Protein AF-A0AAD5QJJ5-F1 (afdb_monomer)

Organism: Parelaphostrongylus tenuis (NCBI:txid148309)

pLDDT: mean 72.3, std 20.58, range [27.52, 98.31]

Structure (mmCIF, N/CA/C/O backbone):
data_AF-A0AAD5QJJ5-F1
#
_entry.id   AF-A0AAD5QJJ5-F1
#
loop_
_atom_site.group_PDB
_atom_site.id
_atom_site.type_symbol
_atom_site.label_atom_id
_atom_site.label_alt_id
_atom_site.label_comp_id
_atom_site.label_asym_id
_atom_site.label_entity_id
_atom_site.label_seq_id
_atom_site.pdbx_PDB_ins_code
_atom_site.Cartn_x
_atom_site.Cartn_y
_atom_site.Cartn_z
_atom_site.occupancy
_atom_site.B_iso_or_equiv
_atom_site.auth_seq_id
_atom_site.auth_comp_id
_atom_site.auth_asym_id
_atom_site.auth_atom_id
_atom_site.pdbx_PDB_model_num
ATOM 1 N N . MET A 1 1 ? 18.591 -12.593 33.567 1.00 39.56 1 MET A N 1
ATOM 2 C CA . MET A 1 1 ? 17.842 -12.039 34.713 1.00 39.56 1 MET A CA 1
ATOM 3 C C . MET A 1 1 ? 16.474 -11.608 34.225 1.00 39.56 1 MET A C 1
ATOM 5 O O . MET A 1 1 ? 16.336 -10.608 33.534 1.00 39.56 1 MET A O 1
ATOM 9 N N . SER A 1 2 ? 15.507 -12.480 34.465 1.00 31.16 2 SER A N 1
ATOM 10 C CA . SER A 1 2 ? 14.113 -12.421 34.039 1.00 31.16 2 SER A CA 1
ATOM 11 C C . SER A 1 2 ? 13.339 -11.412 34.890 1.00 31.16 2 SER A C 1
ATOM 13 O O . SER A 1 2 ? 13.285 -11.542 36.108 1.00 31.16 2 SER A O 1
ATOM 15 N N . ARG A 1 3 ? 12.734 -10.406 34.250 1.00 32.34 3 ARG A N 1
ATOM 16 C CA . ARG A 1 3 ? 11.709 -9.552 34.868 1.00 32.34 3 ARG A CA 1
ATOM 17 C C . ARG A 1 3 ? 10.339 -10.214 34.666 1.00 32.34 3 ARG A C 1
ATOM 19 O O . ARG A 1 3 ? 10.060 -10.599 33.530 1.00 32.34 3 ARG A O 1
ATOM 26 N N . PRO A 1 4 ? 9.488 -10.352 35.697 1.00 38.44 4 PRO A N 1
ATOM 27 C CA . PRO A 1 4 ? 8.152 -10.891 35.508 1.00 38.44 4 PRO A CA 1
ATOM 28 C C . PRO A 1 4 ? 7.220 -9.812 34.946 1.00 38.44 4 PRO A C 1
ATOM 30 O O . PRO A 1 4 ? 7.247 -8.656 35.369 1.00 38.44 4 PRO A O 1
ATOM 33 N N . ALA A 1 5 ? 6.409 -10.209 33.968 1.00 30.22 5 ALA A N 1
ATOM 34 C CA . ALA A 1 5 ? 5.315 -9.419 33.430 1.00 30.22 5 ALA A CA 1
ATOM 35 C C . ALA A 1 5 ? 4.154 -9.425 34.435 1.00 30.22 5 ALA A C 1
ATOM 37 O O . ALA A 1 5 ? 3.633 -10.484 34.778 1.00 30.22 5 ALA A O 1
ATOM 38 N N . ALA A 1 6 ? 3.759 -8.245 34.910 1.00 32.72 6 ALA A N 1
ATOM 39 C CA . ALA A 1 6 ? 2.546 -8.068 35.694 1.00 32.72 6 ALA A CA 1
ATOM 40 C C . ALA A 1 6 ? 1.337 -8.162 34.751 1.00 32.72 6 ALA A C 1
ATOM 42 O O . ALA A 1 6 ? 1.007 -7.211 34.044 1.00 32.72 6 ALA A O 1
ATOM 43 N N . ALA A 1 7 ? 0.711 -9.337 34.704 1.00 30.70 7 ALA A N 1
ATOM 44 C CA . ALA A 1 7 ? -0.604 -9.514 34.111 1.00 30.70 7 ALA A CA 1
ATOM 45 C C . ALA A 1 7 ? -1.642 -8.912 35.069 1.00 30.70 7 ALA A C 1
ATOM 47 O O . ALA A 1 7 ? -1.825 -9.407 36.179 1.00 30.70 7 ALA A O 1
ATOM 48 N N . ALA A 1 8 ? -2.299 -7.829 34.656 1.00 32.59 8 ALA A N 1
ATOM 49 C CA . ALA A 1 8 ? -3.479 -7.323 35.342 1.00 32.59 8 ALA A C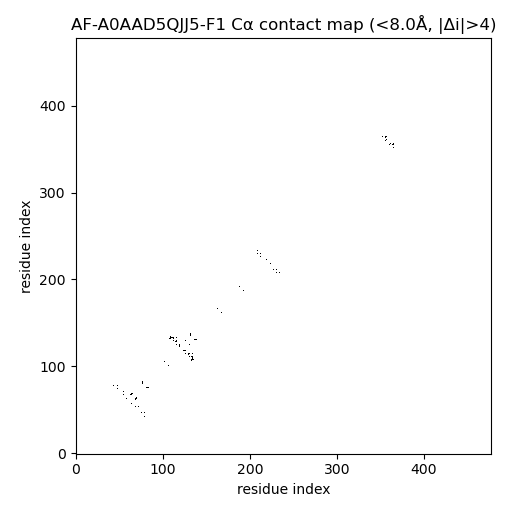A 1
ATOM 50 C C . ALA A 1 8 ? -4.625 -8.319 35.109 1.00 32.59 8 ALA A C 1
ATOM 52 O O . ALA A 1 8 ? -5.229 -8.354 34.036 1.00 32.59 8 ALA A O 1
ATOM 53 N N . ALA A 1 9 ? -4.871 -9.175 36.098 1.00 31.53 9 ALA A N 1
ATOM 54 C CA . ALA A 1 9 ? -6.039 -10.035 36.141 1.00 31.53 9 ALA A CA 1
ATOM 55 C C . ALA A 1 9 ? -7.281 -9.155 36.342 1.00 31.53 9 ALA A C 1
ATOM 57 O O . ALA A 1 9 ? -7.449 -8.511 37.374 1.00 31.53 9 ALA A O 1
ATOM 58 N N . PHE A 1 10 ? -8.136 -9.101 35.326 1.00 34.12 10 PHE A N 1
ATOM 59 C CA . PHE A 1 10 ? -9.491 -8.588 35.456 1.00 34.12 10 PHE A CA 1
ATOM 60 C C . PHE A 1 10 ? -10.301 -9.662 36.191 1.00 34.12 10 PHE A C 1
ATOM 62 O O . PHE A 1 10 ? -10.722 -10.647 35.582 1.00 34.12 10 PHE A O 1
ATOM 69 N N . GLU A 1 11 ? -10.435 -9.525 37.512 1.00 36.62 11 GLU A N 1
ATOM 70 C CA . GLU A 1 11 ? -11.273 -10.410 38.322 1.00 36.62 11 GLU A CA 1
ATOM 71 C C . GLU A 1 11 ? -12.730 -10.292 37.859 1.00 36.62 11 GLU A C 1
ATOM 73 O O . GLU A 1 11 ? -13.405 -9.277 38.044 1.00 36.62 11 GLU A O 1
ATOM 78 N N . GLN A 1 12 ? -13.216 -11.351 37.215 1.00 36.75 12 GLN A N 1
ATOM 79 C CA . GLN A 1 12 ? -14.637 -11.568 37.004 1.00 36.75 12 GLN A CA 1
ATOM 80 C C . GLN A 1 12 ? -15.282 -11.760 38.377 1.00 36.75 12 GLN A C 1
ATOM 82 O O . GLN A 1 12 ? -15.012 -12.744 39.061 1.00 36.75 12 GLN A O 1
ATOM 87 N N . PHE A 1 13 ? -16.142 -10.823 38.776 1.00 35.28 13 PHE A N 1
ATOM 88 C CA . PHE A 1 13 ? -17.007 -10.984 39.939 1.00 35.28 13 PHE A CA 1
ATOM 89 C C . PHE A 1 13 ? -17.952 -12.168 39.704 1.00 35.28 13 PHE A C 1
ATOM 91 O O . PHE A 1 13 ? -19.012 -12.036 39.092 1.00 35.28 13 PHE A O 1
ATOM 98 N N . THR A 1 14 ? -17.563 -13.344 40.186 1.00 35.75 14 THR A N 1
ATOM 99 C CA . THR A 1 14 ? -18.468 -14.477 40.350 1.00 35.75 14 THR A CA 1
ATOM 100 C C . THR A 1 14 ? -19.391 -14.167 41.521 1.00 35.75 14 THR A C 1
ATOM 102 O O . THR A 1 14 ? -18.948 -14.084 42.667 1.00 35.75 14 THR A O 1
ATOM 105 N N . ALA A 1 15 ? -20.672 -13.962 41.228 1.00 38.09 15 ALA A N 1
ATOM 106 C CA . ALA A 1 15 ? -21.710 -13.790 42.231 1.00 38.09 15 ALA A CA 1
ATOM 107 C C . ALA A 1 15 ? -21.841 -15.075 43.065 1.00 38.09 15 ALA A C 1
ATOM 109 O O . ALA A 1 15 ? -22.390 -16.074 42.600 1.00 38.09 15 ALA A O 1
ATOM 110 N N . GLN A 1 16 ? -21.326 -15.056 44.295 1.00 37.28 16 GLN A N 1
ATOM 111 C CA . GLN A 1 16 ? -21.721 -16.025 45.312 1.00 37.28 16 GLN A CA 1
ATOM 112 C C . GLN A 1 16 ? -23.116 -15.665 45.847 1.00 37.28 16 GLN A C 1
ATOM 114 O O . GLN A 1 16 ? -23.414 -14.480 46.031 1.00 37.28 16 GLN A O 1
ATOM 119 N N . PRO A 1 17 ? -23.976 -16.663 46.115 1.00 45.47 17 PRO A N 1
ATOM 120 C CA . PRO A 1 17 ? -25.218 -16.433 46.839 1.00 45.47 17 PRO A CA 1
ATOM 121 C C . PRO A 1 17 ? -24.894 -15.968 48.270 1.00 45.47 17 PRO A C 1
ATOM 123 O O . PRO A 1 17 ? -23.892 -16.408 48.840 1.00 45.47 17 PRO A O 1
ATOM 126 N N . PRO A 1 18 ? -25.710 -15.090 48.874 1.00 37.19 18 PRO A N 1
ATOM 127 C CA . PRO A 1 18 ? -25.430 -14.576 50.207 1.00 37.19 18 PRO A CA 1
ATOM 128 C C . PRO A 1 18 ? -25.487 -15.712 51.236 1.00 37.19 18 PRO A C 1
ATOM 130 O O . PRO A 1 18 ? -26.535 -16.325 51.439 1.00 37.19 18 PRO A O 1
ATOM 133 N N . GLN A 1 19 ? -24.355 -15.987 51.889 1.00 33.94 19 GLN A N 1
ATOM 134 C CA . GLN A 1 19 ? -24.317 -16.795 53.103 1.00 33.94 19 GLN A CA 1
ATOM 135 C C . GLN A 1 19 ? -24.841 -15.971 54.279 1.00 33.94 19 GLN A C 1
ATOM 137 O O . GLN A 1 19 ? -24.513 -14.795 54.442 1.00 33.94 19 GLN A O 1
ATOM 142 N N . MET A 1 20 ? -25.674 -16.616 55.090 1.00 40.19 20 MET A N 1
ATOM 143 C CA . MET A 1 20 ? -26.210 -16.073 56.329 1.00 40.19 20 MET A CA 1
ATOM 144 C C . MET A 1 20 ? -25.090 -15.986 57.371 1.00 40.19 20 MET A C 1
ATOM 146 O O . MET A 1 20 ? -24.529 -17.008 57.759 1.00 40.19 20 MET A O 1
ATOM 150 N N . ALA A 1 21 ? -24.774 -14.775 57.830 1.00 32.66 21 ALA A N 1
ATOM 151 C CA . ALA A 1 21 ? -23.972 -14.571 59.031 1.00 32.66 21 ALA A CA 1
ATOM 152 C C . ALA A 1 21 ? -24.903 -14.550 60.252 1.00 32.66 21 ALA A C 1
ATOM 154 O O . ALA A 1 21 ? -25.931 -13.870 60.244 1.00 32.66 21 ALA A O 1
ATOM 155 N N . GLY A 1 22 ? -24.548 -15.363 61.246 1.00 30.12 22 GLY A N 1
ATOM 156 C CA . GLY A 1 22 ? -25.350 -15.682 62.417 1.00 30.12 22 GLY A CA 1
ATOM 157 C C . GLY A 1 22 ? -25.438 -14.600 63.495 1.00 30.12 22 GLY A C 1
ATOM 158 O O . GLY A 1 22 ? -24.637 -13.673 63.570 1.00 30.12 22 GLY A O 1
ATOM 159 N N . GLU A 1 23 ? -26.485 -14.804 64.294 1.00 30.08 23 GLU A N 1
ATOM 160 C CA . GLU A 1 23 ? -26.718 -14.482 65.706 1.00 30.08 23 GLU A CA 1
ATOM 161 C C . GLU A 1 23 ? -25.911 -13.345 66.350 1.00 30.08 23 GLU A C 1
ATOM 163 O O . GLU A 1 23 ? -24.779 -13.509 66.800 1.00 30.08 23 GLU A O 1
ATOM 168 N N . PHE A 1 24 ? -26.607 -12.225 66.560 1.00 27.52 24 PHE A N 1
ATOM 169 C CA . PHE A 1 24 ? -26.409 -11.393 67.741 1.00 27.52 24 PHE A CA 1
ATOM 170 C C . PHE A 1 24 ? -27.731 -11.312 68.516 1.00 27.52 24 PHE A C 1
ATOM 172 O O . PHE A 1 24 ? -28.808 -11.170 67.937 1.00 27.52 24 PHE A O 1
ATOM 179 N N . VAL A 1 25 ? -27.611 -11.491 69.828 1.00 30.73 25 VAL A N 1
ATOM 180 C CA . VAL A 1 25 ? -28.660 -11.773 70.812 1.00 30.73 25 VAL A CA 1
ATOM 181 C C . VAL A 1 25 ? -29.698 -10.650 70.927 1.00 30.73 25 VAL A C 1
ATOM 183 O O . VAL A 1 25 ? -29.376 -9.464 70.902 1.00 30.73 25 VAL A O 1
ATOM 186 N N . ALA A 1 26 ? -30.956 -11.068 71.080 1.00 28.02 26 ALA A N 1
ATOM 187 C CA . ALA A 1 26 ? -32.150 -10.248 71.223 1.00 28.02 26 ALA A CA 1
ATOM 188 C C . ALA A 1 26 ? -32.266 -9.533 72.584 1.00 28.02 26 ALA A C 1
ATOM 190 O O . ALA A 1 26 ? -31.968 -10.104 73.631 1.00 28.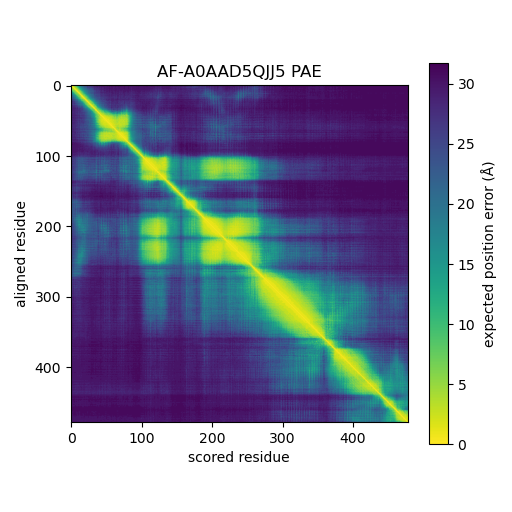02 26 ALA A O 1
ATOM 191 N N . ALA A 1 27 ? -32.846 -8.330 72.558 1.00 27.62 27 ALA A N 1
ATOM 192 C CA . ALA A 1 27 ? -33.635 -7.753 73.647 1.00 27.62 27 ALA A CA 1
ATOM 193 C C . ALA A 1 27 ? -34.855 -7.029 73.033 1.00 27.62 27 ALA A C 1
ATOM 195 O O . ALA A 1 27 ? -34.750 -6.518 71.915 1.00 27.62 27 ALA A O 1
ATOM 196 N N . PRO A 1 28 ? -36.030 -7.040 73.685 1.00 32.28 28 PRO A N 1
ATOM 197 C CA . PRO A 1 28 ? -37.304 -6.899 72.992 1.00 32.28 28 PRO A CA 1
ATOM 198 C C . PRO A 1 28 ? -37.743 -5.437 72.913 1.00 32.28 28 PRO A C 1
ATOM 200 O O . PRO A 1 28 ? -37.738 -4.737 73.921 1.00 32.28 28 PRO A O 1
ATOM 203 N N . GLN A 1 29 ? -38.218 -4.993 71.748 1.00 28.39 29 GLN A N 1
ATOM 204 C CA . GLN A 1 29 ? -39.091 -3.824 71.673 1.00 28.39 29 GLN A CA 1
ATOM 205 C C . GLN A 1 29 ? -40.261 -4.076 70.731 1.00 28.39 29 GLN A C 1
ATOM 207 O O . GLN A 1 29 ? -40.137 -4.664 69.658 1.00 28.39 29 GLN A O 1
ATOM 212 N N . GLN A 1 30 ? -41.414 -3.688 71.258 1.00 31.75 30 GLN A N 1
ATOM 213 C CA . GLN A 1 30 ? -42.754 -3.996 70.810 1.00 31.75 30 GLN A CA 1
ATOM 214 C C . GLN A 1 30 ? -43.043 -3.433 69.419 1.00 31.75 30 GLN A C 1
ATOM 216 O O . GLN A 1 30 ? -42.636 -2.332 69.057 1.00 31.75 30 GLN A O 1
ATOM 221 N N . GLN A 1 31 ? -43.815 -4.220 68.674 1.00 31.69 31 GLN A N 1
ATOM 222 C CA . GLN A 1 31 ? -44.616 -3.782 67.542 1.00 31.69 31 GLN A CA 1
ATOM 223 C C . GLN A 1 31 ? -45.395 -2.512 67.889 1.00 31.69 31 GLN A C 1
ATOM 225 O O . GLN A 1 31 ? -46.103 -2.505 68.890 1.00 31.69 31 GLN A O 1
ATOM 230 N N . GLN A 1 32 ? -45.383 -1.524 66.994 1.00 33.22 32 GLN A N 1
ATOM 231 C CA . GLN A 1 32 ? -46.637 -1.007 66.448 1.00 33.22 32 GLN A CA 1
ATOM 232 C C . GLN A 1 32 ? -46.431 -0.176 65.178 1.00 33.22 32 GLN A C 1
ATOM 234 O O . GLN A 1 32 ? -45.579 0.699 65.056 1.00 33.22 32 GLN A O 1
ATOM 239 N N . THR A 1 33 ? -47.251 -0.555 64.214 1.00 32.09 33 THR A N 1
ATOM 240 C CA . THR A 1 33 ? -47.483 -0.042 62.874 1.00 32.09 33 THR A CA 1
ATOM 241 C C . THR A 1 33 ? -48.345 1.221 62.887 1.00 32.09 33 THR A C 1
ATOM 243 O O . THR A 1 33 ? -49.397 1.247 63.509 1.00 32.09 33 THR A O 1
ATOM 246 N N . ILE A 1 34 ? -47.899 2.222 62.127 1.00 36.22 34 ILE A N 1
ATOM 247 C CA . ILE A 1 34 ? -48.647 3.095 61.201 1.00 36.22 34 ILE A CA 1
ATOM 248 C C . ILE A 1 34 ? -50.172 3.216 61.434 1.00 36.22 34 ILE A C 1
ATOM 250 O O . ILE A 1 34 ? -50.947 2.398 60.944 1.00 36.22 34 ILE A O 1
ATOM 254 N N . GLN A 1 35 ? -50.588 4.333 62.038 1.00 37.06 35 GLN A N 1
ATOM 255 C CA . GLN A 1 35 ? -51.870 5.023 61.809 1.00 37.06 35 GLN A CA 1
ATOM 256 C C . GLN A 1 35 ? -51.642 6.531 62.032 1.00 37.06 35 GLN A C 1
ATOM 258 O O . GLN A 1 35 ? -51.951 7.077 63.085 1.00 37.06 35 GLN A O 1
ATOM 263 N N . SER A 1 36 ? -51.002 7.213 61.077 1.00 41.06 36 SER A N 1
ATOM 264 C CA . SER A 1 36 ? -50.445 8.556 61.318 1.00 41.06 36 SER A CA 1
ATOM 265 C C . SER A 1 36 ? -51.330 9.752 60.948 1.00 41.06 36 SER A C 1
ATOM 267 O O . SER A 1 36 ? -50.968 10.852 61.334 1.00 41.06 36 SER A O 1
ATOM 269 N N . ASP A 1 37 ? -52.490 9.585 60.300 1.00 41.94 37 ASP A N 1
ATOM 270 C CA . ASP A 1 37 ? -53.325 10.749 59.915 1.00 41.94 37 ASP A CA 1
ATOM 271 C C . ASP A 1 37 ? -54.683 10.850 60.637 1.00 41.94 37 ASP A C 1
ATOM 273 O O . ASP A 1 37 ? -55.274 11.925 60.666 1.00 41.94 37 ASP A O 1
ATOM 277 N N . ALA A 1 38 ? -55.162 9.785 61.294 1.00 41.34 38 ALA A N 1
ATOM 278 C CA . ALA A 1 38 ? -56.377 9.846 62.123 1.00 41.34 38 ALA A CA 1
ATOM 279 C C . ALA A 1 38 ? -56.078 10.146 63.606 1.00 41.34 38 ALA A C 1
ATOM 281 O O . ALA A 1 38 ? -56.883 10.791 64.274 1.00 41.34 38 ALA A O 1
ATOM 282 N N . MET A 1 39 ? -54.901 9.751 64.114 1.00 42.78 39 MET A N 1
ATOM 283 C CA . MET A 1 39 ? -54.497 10.038 65.499 1.00 42.78 39 MET A CA 1
ATOM 284 C C . MET A 1 39 ? -54.077 11.497 65.716 1.00 42.78 39 MET A C 1
ATOM 286 O O . MET A 1 39 ? -54.266 12.009 66.810 1.00 42.78 39 MET A O 1
ATOM 290 N N . ALA A 1 40 ? -53.566 12.202 64.697 1.00 48.94 40 ALA A N 1
ATOM 291 C CA . ALA A 1 40 ? -53.101 13.586 64.854 1.00 48.94 40 ALA A CA 1
ATOM 292 C C . ALA A 1 40 ? -54.244 14.581 65.135 1.00 48.94 40 ALA A C 1
ATOM 294 O O . ALA A 1 40 ? -54.072 15.504 65.929 1.00 48.94 40 ALA A O 1
ATOM 295 N N . ALA A 1 41 ? -55.419 14.374 64.527 1.00 52.50 41 ALA A N 1
ATOM 296 C CA . ALA A 1 41 ? -56.615 15.165 64.821 1.00 52.50 41 ALA A CA 1
ATOM 297 C C . ALA A 1 41 ? -57.147 14.869 66.235 1.00 52.50 41 ALA A C 1
ATOM 299 O O . ALA A 1 41 ? -57.503 15.790 66.965 1.00 52.50 41 ALA A O 1
ATOM 300 N N . GLN A 1 42 ? -57.111 13.597 66.649 1.00 56.25 42 GLN A N 1
ATOM 301 C CA . GLN A 1 42 ? -57.537 13.157 67.980 1.00 56.25 42 GLN A CA 1
ATOM 302 C C . GLN A 1 42 ? -56.590 13.650 69.089 1.00 56.25 42 GLN A C 1
ATOM 304 O O . GLN A 1 42 ? -57.048 14.080 70.145 1.00 56.25 42 GLN A O 1
ATOM 309 N N . ASP A 1 43 ? -55.277 13.669 68.838 1.00 59.41 43 ASP A N 1
ATOM 310 C CA . ASP A 1 43 ? -54.277 14.239 69.747 1.00 59.41 43 ASP A CA 1
ATOM 311 C C . ASP A 1 43 ? -54.383 15.766 69.830 1.00 59.41 43 ASP A C 1
ATOM 313 O O . ASP A 1 43 ? -54.236 16.330 70.917 1.00 59.41 43 ASP A O 1
ATOM 317 N N . GLN A 1 44 ? -54.678 16.458 68.723 1.00 66.19 44 GLN A N 1
ATOM 318 C CA . GLN A 1 44 ? -54.957 17.898 68.750 1.00 66.19 44 GLN A CA 1
ATOM 319 C C . GLN A 1 44 ? -56.214 18.208 69.571 1.00 66.19 44 GLN A C 1
ATOM 321 O O . GLN A 1 44 ? -56.179 19.108 70.408 1.00 66.19 44 GLN A O 1
ATOM 326 N N . GLU A 1 45 ? -57.284 17.433 69.409 1.00 70.50 45 GLU A N 1
ATOM 327 C CA . GLU A 1 45 ? -58.539 17.596 70.150 1.00 70.50 45 GLU A CA 1
ATOM 328 C C . GLU A 1 45 ? -58.367 17.301 71.652 1.00 70.50 45 GLU A C 1
ATOM 330 O O . GLU A 1 45 ? -58.803 18.082 72.501 1.00 70.50 45 GLU A O 1
ATOM 335 N N . LEU A 1 46 ? -57.607 16.256 72.004 1.00 75.25 46 LEU A N 1
ATOM 336 C CA . LEU A 1 46 ? -57.243 15.949 73.391 1.00 75.25 46 LEU A CA 1
ATOM 337 C C . LEU A 1 46 ? -56.358 17.045 74.014 1.00 75.25 46 LEU A C 1
ATOM 339 O O . LEU A 1 46 ? -56.454 17.336 75.210 1.00 75.25 46 LEU A O 1
ATOM 343 N N . THR A 1 47 ? -55.486 17.661 73.213 1.00 76.62 47 THR A N 1
ATOM 344 C CA . THR A 1 47 ? -54.617 18.765 73.648 1.00 76.62 47 THR A CA 1
ATOM 345 C C . THR A 1 47 ? -55.418 20.050 73.866 1.00 76.62 47 THR A C 1
ATOM 347 O O . THR A 1 47 ? -55.186 20.746 74.856 1.00 76.62 47 THR A O 1
ATOM 350 N N . ILE A 1 48 ? -56.404 20.335 73.008 1.00 79.00 48 ILE A N 1
ATOM 351 C CA . ILE A 1 48 ? -57.346 21.451 73.176 1.00 79.00 48 ILE A CA 1
ATOM 352 C C . ILE A 1 48 ? -58.183 21.250 74.447 1.00 79.00 48 ILE A C 1
ATOM 354 O O . ILE A 1 48 ? -58.233 22.155 75.275 1.00 79.00 48 ILE A O 1
ATOM 358 N N . ALA A 1 49 ? -58.729 20.052 74.680 1.00 81.00 49 ALA A N 1
ATOM 359 C CA . ALA A 1 49 ? -59.509 19.751 75.884 1.00 81.00 49 ALA A CA 1
ATOM 360 C C . ALA A 1 49 ? -58.689 19.885 77.186 1.00 81.00 49 ALA A C 1
ATOM 362 O O . ALA A 1 49 ? -59.181 20.380 78.201 1.00 81.00 49 ALA A O 1
ATOM 363 N N . LYS A 1 50 ? -57.406 19.491 77.177 1.00 83.94 50 LYS A N 1
ATOM 364 C CA . LYS A 1 50 ? -56.497 19.700 78.321 1.00 83.94 50 LYS A CA 1
ATOM 365 C C . LYS A 1 50 ? -56.212 21.184 78.567 1.00 83.94 50 LYS A C 1
ATOM 367 O O . LYS A 1 50 ? -56.218 21.609 79.721 1.00 83.94 50 LYS A O 1
ATOM 372 N N . LEU A 1 51 ? -56.000 21.969 77.506 1.00 81.75 51 LEU A N 1
ATOM 373 C CA . LEU A 1 51 ? -55.822 23.422 77.599 1.00 81.75 51 LEU A CA 1
ATOM 374 C C . LEU A 1 51 ? -57.079 24.114 78.143 1.00 81.75 51 LEU A C 1
ATOM 376 O O . LEU A 1 51 ? -56.958 24.997 78.989 1.00 81.75 51 LEU A O 1
ATOM 380 N N . GLU A 1 52 ? -58.270 23.692 77.715 1.00 83.75 52 GLU A N 1
ATOM 381 C CA . GLU A 1 52 ? -59.550 24.220 78.202 1.00 83.75 52 GLU A CA 1
ATOM 382 C C . GLU A 1 52 ? -59.792 23.898 79.679 1.00 83.75 52 GLU A C 1
ATOM 384 O O . GLU A 1 52 ? -60.136 24.798 80.443 1.00 83.75 52 GLU A O 1
ATOM 389 N N . ASN A 1 53 ? -59.516 22.666 80.115 1.00 85.19 53 ASN A N 1
ATOM 390 C CA . ASN A 1 53 ? -59.612 22.292 81.528 1.00 85.19 53 ASN A CA 1
ATOM 391 C C . ASN A 1 53 ? -58.614 23.072 82.400 1.00 85.19 53 ASN A C 1
ATOM 393 O O . ASN A 1 53 ? -58.973 23.548 83.474 1.00 85.19 53 ASN A O 1
ATOM 397 N N . SER A 1 54 ? -57.373 23.271 81.936 1.00 83.19 54 SER A N 1
ATOM 398 C CA . SER A 1 54 ? -56.395 24.108 82.648 1.00 83.19 54 SER A CA 1
ATOM 399 C C . SER A 1 54 ? -56.801 25.587 82.687 1.00 83.19 54 SER A C 1
ATOM 401 O O . SER A 1 54 ? -56.586 26.252 83.701 1.00 83.19 54 SER A O 1
ATOM 403 N N . MET A 1 55 ? -57.417 26.113 81.621 1.00 81.31 55 MET A N 1
ATOM 404 C CA . MET A 1 55 ? -57.975 27.470 81.620 1.00 81.31 55 MET A CA 1
ATOM 405 C C . MET A 1 55 ? -59.112 27.610 82.637 1.00 81.31 55 MET A C 1
ATOM 407 O O . MET A 1 55 ? -59.080 28.551 83.426 1.00 81.31 55 MET A O 1
ATOM 411 N N . ALA A 1 56 ? -60.051 26.660 82.670 1.00 83.19 56 ALA A N 1
ATOM 412 C CA . ALA A 1 56 ? -61.173 26.664 83.608 1.00 83.19 56 ALA A CA 1
ATOM 413 C C . ALA A 1 56 ? -60.698 26.634 85.070 1.00 83.19 56 ALA A C 1
ATOM 415 O O . ALA A 1 56 ? -61.177 27.416 85.886 1.00 83.19 56 ALA A O 1
ATOM 416 N N . THR A 1 57 ? -59.677 25.826 85.391 1.00 84.00 57 THR A N 1
ATOM 417 C CA . THR A 1 57 ? -59.100 25.802 86.749 1.00 84.00 57 THR A CA 1
ATOM 418 C C . THR A 1 57 ? -58.409 27.110 87.148 1.00 84.00 57 THR A C 1
ATOM 420 O O . THR A 1 57 ? -58.491 27.509 88.307 1.00 84.00 57 THR A O 1
ATOM 423 N N . MET A 1 58 ? -57.744 27.810 86.216 1.00 77.44 58 MET A N 1
ATOM 424 C CA . MET A 1 58 ? -57.140 29.120 86.513 1.00 77.44 58 MET A CA 1
ATOM 425 C C . MET A 1 58 ? -58.187 30.235 86.634 1.00 77.44 58 MET A C 1
ATOM 427 O O . MET A 1 58 ? -57.971 31.196 87.372 1.00 77.44 58 MET A O 1
ATOM 431 N N . GLU A 1 59 ? -59.315 30.109 85.936 1.00 80.81 59 GLU A N 1
ATOM 432 C CA . GLU A 1 59 ? -60.442 31.041 86.017 1.00 80.81 59 GLU A CA 1
ATOM 433 C C . GLU A 1 59 ? -61.219 30.877 87.333 1.00 80.81 59 GLU A C 1
ATOM 435 O O . GLU A 1 59 ? -61.526 31.871 87.991 1.00 80.81 59 GLU A O 1
ATOM 440 N N . GLU A 1 60 ? -61.418 29.636 87.792 1.00 82.12 60 GLU A N 1
ATOM 441 C CA . GLU A 1 60 ? -62.018 29.317 89.097 1.00 82.12 60 GLU A CA 1
ATOM 442 C C . GLU A 1 60 ? -61.162 29.820 90.275 1.00 82.12 60 GLU A C 1
ATOM 444 O O . GLU A 1 60 ? -61.690 30.256 91.297 1.00 82.12 60 GLU A O 1
ATOM 449 N N . GLN A 1 61 ? -59.835 29.858 90.109 1.00 81.69 61 GLN A N 1
ATOM 450 C CA . GLN A 1 61 ? -58.893 30.423 91.085 1.00 81.69 61 GLN A CA 1
ATOM 451 C C . GLN A 1 61 ? -58.684 31.949 90.947 1.00 81.69 61 GLN A C 1
ATOM 453 O O . GLN A 1 61 ? -57.803 32.503 91.603 1.00 81.69 61 GLN A O 1
ATOM 458 N N . GLN A 1 62 ? -59.474 32.639 90.110 1.00 75.38 62 GLN A N 1
ATOM 459 C CA . GLN A 1 62 ? -59.406 34.091 89.854 1.00 75.38 62 GLN A CA 1
ATOM 460 C C . GLN A 1 62 ? -58.028 34.607 89.380 1.00 75.38 62 GLN A C 1
ATOM 462 O O . GLN A 1 62 ? -57.693 35.780 89.550 1.00 75.38 62 GLN A O 1
ATOM 467 N N . LEU A 1 63 ? -57.228 33.759 88.725 1.00 74.31 63 LEU A N 1
ATOM 468 C CA . LEU A 1 63 ? -55.874 34.066 88.232 1.00 74.31 63 LEU A CA 1
ATOM 469 C C . LEU A 1 63 ? -55.858 34.530 86.762 1.00 74.31 63 LEU A C 1
ATOM 471 O O . LEU A 1 63 ? -54.910 34.290 86.014 1.00 74.31 63 LEU A O 1
ATOM 475 N N . THR A 1 64 ? -56.902 35.242 86.336 1.00 71.38 64 THR A N 1
ATOM 476 C CA . THR A 1 64 ? -57.092 35.703 84.947 1.00 71.38 64 THR A CA 1
ATOM 477 C C . THR A 1 64 ? -56.141 36.833 84.526 1.00 71.38 64 THR A C 1
ATOM 479 O O . THR A 1 64 ? -56.015 37.119 83.335 1.00 71.38 64 THR A O 1
ATOM 482 N N . SER A 1 65 ? -55.429 37.452 85.474 1.00 73.00 65 SER A N 1
ATOM 483 C CA . SER A 1 65 ? -54.406 38.479 85.227 1.00 73.00 65 SER A CA 1
ATOM 484 C C . SER A 1 65 ? -52.981 37.925 85.051 1.00 73.00 65 SER A C 1
ATOM 486 O O . SER A 1 65 ? -52.074 38.689 84.713 1.00 73.00 65 SER A O 1
ATOM 488 N N . ASP A 1 66 ? -52.757 36.615 85.243 1.00 78.38 66 ASP A N 1
ATOM 489 C CA . ASP A 1 66 ? -51.434 35.990 85.084 1.00 78.38 66 ASP A CA 1
ATOM 490 C C . ASP A 1 66 ? -51.059 35.870 83.581 1.00 78.38 66 ASP A C 1
ATOM 492 O O . ASP A 1 66 ? -51.854 35.376 82.770 1.00 78.38 66 ASP A O 1
ATOM 496 N N . PRO A 1 67 ? -49.830 36.253 83.174 1.00 77.12 67 PRO A N 1
ATOM 497 C CA . PRO A 1 67 ? -49.319 36.073 81.809 1.00 77.12 67 PRO A CA 1
ATOM 498 C C . PRO A 1 67 ? -49.439 34.647 81.241 1.00 77.12 67 PRO A C 1
ATOM 500 O O . PRO A 1 67 ? -49.451 34.462 80.020 1.00 77.12 67 PRO A O 1
ATOM 503 N N . ARG A 1 68 ? -49.509 33.616 82.094 1.00 76.62 68 ARG A N 1
ATOM 504 C CA . ARG A 1 68 ? -49.712 32.219 81.670 1.00 76.62 68 ARG A CA 1
ATOM 505 C C . ARG A 1 68 ? -51.111 31.967 81.115 1.00 76.62 68 ARG A C 1
ATOM 507 O O . ARG A 1 68 ? -51.224 31.275 80.102 1.00 76.62 68 ARG A O 1
ATOM 514 N N . TYR A 1 69 ? -52.141 32.576 81.704 1.00 83.06 69 TYR A N 1
ATOM 515 C CA . TYR A 1 69 ? -53.515 32.494 81.201 1.00 83.06 69 TYR A CA 1
ATOM 516 C C . TYR A 1 69 ? -53.611 33.120 79.799 1.00 83.06 69 TYR A C 1
ATOM 518 O O . TYR A 1 69 ? -54.128 32.492 78.876 1.00 83.06 69 TYR A O 1
ATOM 526 N N . GLN A 1 70 ? -52.975 34.281 79.578 1.00 80.06 70 GLN A N 1
ATOM 527 C CA . GLN A 1 70 ? -52.894 34.910 78.248 1.00 80.06 70 GLN A CA 1
ATOM 528 C C . GLN A 1 70 ? -52.155 34.053 77.208 1.00 80.06 70 GLN A C 1
ATOM 530 O O . GLN A 1 70 ? -52.604 33.952 76.064 1.00 80.06 70 GLN A O 1
ATOM 535 N N . LYS A 1 71 ? -51.040 33.406 77.578 1.00 81.56 71 LYS A N 1
ATOM 536 C CA . LYS A 1 71 ? -50.311 32.504 76.665 1.00 81.56 71 LYS A CA 1
ATOM 537 C C . LYS A 1 71 ? -51.136 31.275 76.283 1.00 81.56 71 LYS A C 1
ATOM 539 O O . LYS A 1 71 ? -51.111 30.876 75.120 1.00 81.56 71 LYS A O 1
ATOM 544 N N . MET A 1 72 ? -51.877 30.696 77.228 1.00 82.75 72 MET A N 1
ATOM 545 C CA . MET A 1 72 ? -52.793 29.585 76.949 1.00 82.75 72 MET A CA 1
ATOM 546 C C . MET A 1 72 ? -53.944 30.014 76.033 1.00 82.75 72 MET A C 1
ATOM 548 O O . MET A 1 72 ? -54.264 29.284 75.098 1.00 82.75 72 MET A O 1
ATOM 552 N N . LEU A 1 73 ? -54.479 31.226 76.211 1.00 81.56 73 LEU A N 1
ATOM 553 C CA . LEU A 1 73 ? -55.497 31.804 75.328 1.00 81.56 73 LEU A CA 1
ATOM 554 C C . LEU A 1 73 ? -54.990 31.964 73.880 1.00 81.56 73 LEU A C 1
ATOM 556 O O . LEU A 1 73 ? -55.695 31.635 72.928 1.00 81.56 73 LEU A O 1
ATOM 560 N N . GLN A 1 74 ? -53.746 32.428 73.712 1.00 79.31 74 GLN A N 1
ATOM 561 C CA . GLN A 1 74 ? -53.096 32.573 72.401 1.00 79.31 74 GLN A CA 1
ATOM 562 C C . GLN A 1 74 ? -52.766 31.228 71.741 1.00 79.31 74 GLN A C 1
ATOM 564 O O . GLN A 1 74 ? -52.789 31.112 70.518 1.00 79.31 74 GLN A O 1
ATOM 569 N N . LEU A 1 75 ? -52.417 30.212 72.532 1.00 78.25 75 LEU A N 1
ATOM 570 C CA . LEU A 1 75 ? -52.204 28.857 72.025 1.00 78.25 75 LEU A CA 1
ATOM 571 C C . LEU A 1 75 ? -53.528 28.228 71.594 1.00 78.25 75 LEU A C 1
ATOM 573 O O . LEU A 1 75 ? -53.589 27.655 70.509 1.00 78.25 75 LEU A O 1
ATOM 577 N N . LYS A 1 76 ? -54.592 28.414 72.386 1.00 80.06 76 LYS A N 1
ATOM 578 C CA . LYS A 1 76 ? -55.946 27.990 72.026 1.00 80.06 76 LYS A CA 1
ATOM 579 C C . LYS A 1 76 ? -56.386 28.636 70.710 1.00 80.06 76 LYS A C 1
ATOM 581 O O . LYS A 1 76 ? -56.750 27.905 69.801 1.00 80.06 76 LYS A O 1
ATOM 586 N N . SER A 1 77 ? -56.262 29.958 70.552 1.00 73.31 77 SER A N 1
ATOM 587 C CA . SER A 1 77 ? -56.685 30.647 69.318 1.00 73.31 77 SER A CA 1
ATOM 588 C C . SER A 1 77 ? -55.899 30.224 68.071 1.00 73.31 77 SER A C 1
ATOM 590 O O . SER A 1 77 ? -56.472 30.116 66.987 1.00 73.31 77 SER A O 1
ATOM 592 N N . LYS A 1 78 ? -54.601 29.923 68.213 1.00 76.12 78 LYS A N 1
ATOM 593 C CA . LYS A 1 78 ? -53.771 29.380 67.125 1.00 76.12 78 LYS A CA 1
ATOM 594 C C . LYS A 1 78 ? -54.153 27.951 66.738 1.00 76.12 78 LYS A C 1
ATOM 596 O O . LYS A 1 78 ? -54.047 27.609 65.566 1.00 76.12 78 LYS A O 1
ATOM 601 N N . LEU A 1 79 ? -54.579 27.135 67.704 1.00 71.31 79 LEU A N 1
ATOM 602 C CA . LEU A 1 79 ? -54.995 25.748 67.478 1.00 71.31 79 LEU A CA 1
ATOM 603 C C . LEU A 1 79 ? -56.432 25.647 66.939 1.00 71.31 79 LEU A C 1
ATOM 605 O O . LEU A 1 79 ? -56.704 24.763 66.135 1.00 71.31 79 LEU A O 1
ATOM 609 N N . THR A 1 80 ? -57.336 26.557 67.324 1.00 65.06 80 THR A N 1
ATOM 610 C CA . THR A 1 80 ? -58.749 26.556 66.895 1.00 65.06 80 THR A CA 1
ATOM 611 C C . THR A 1 80 ? -59.027 27.379 65.633 1.00 65.06 80 THR A C 1
ATOM 613 O O . THR A 1 80 ? -60.155 27.382 65.148 1.00 65.06 80 THR A O 1
ATOM 616 N N . GLY A 1 81 ? -58.033 28.087 65.081 1.00 55.84 81 GLY A N 1
ATOM 617 C CA . GLY A 1 81 ? -58.148 28.784 63.791 1.00 55.84 81 GLY A CA 1
ATOM 618 C C . GLY A 1 81 ? -59.126 29.969 63.759 1.00 55.84 81 GLY A C 1
ATOM 619 O O . GLY A 1 81 ? -59.497 30.428 62.681 1.00 55.84 81 GLY A O 1
ATOM 620 N N . THR A 1 82 ? -59.542 30.486 64.915 1.00 47.12 82 THR A N 1
ATOM 621 C CA . THR A 1 82 ? -60.401 31.676 65.036 1.00 47.12 82 THR A CA 1
ATOM 622 C C . THR A 1 82 ? -59.540 32.938 65.183 1.00 47.12 82 THR A C 1
ATOM 624 O O . THR A 1 82 ? -58.730 32.993 66.114 1.00 47.12 82 THR A O 1
ATOM 627 N N . PRO A 1 83 ? -59.679 33.955 64.308 1.00 43.78 83 PRO A N 1
ATOM 628 C CA . PRO A 1 83 ? -58.825 35.141 64.340 1.00 43.78 83 PRO A CA 1
ATOM 629 C C . PRO A 1 83 ? -59.083 35.983 65.605 1.00 43.78 83 PRO A C 1
ATOM 631 O O . PRO A 1 83 ? -60.239 36.108 66.019 1.00 43.78 83 PRO A O 1
ATOM 634 N N . PRO A 1 84 ? -58.055 36.594 66.227 1.00 42.09 84 PRO A N 1
ATOM 635 C CA . PRO A 1 84 ? -58.275 37.607 67.253 1.00 42.09 84 PRO A CA 1
ATOM 636 C C . PRO A 1 84 ? -58.894 38.862 66.622 1.00 42.09 84 PRO A C 1
ATOM 638 O O . PRO A 1 84 ? -58.488 39.269 65.533 1.00 42.09 84 PRO A O 1
ATOM 641 N N . LEU A 1 85 ? -59.841 39.504 67.318 1.00 42.84 85 LEU A N 1
ATOM 642 C CA . LEU A 1 85 ? -60.228 40.884 67.020 1.00 42.84 85 LEU A CA 1
ATOM 643 C C . LEU A 1 85 ? -59.005 41.786 67.237 1.00 42.84 85 LEU A C 1
ATOM 645 O O . LEU A 1 85 ? -58.655 42.102 68.374 1.00 42.84 85 LEU A O 1
ATOM 649 N N . GLU A 1 86 ? -58.367 42.203 66.149 1.00 37.53 86 GLU A N 1
ATOM 650 C CA . GLU A 1 86 ? -57.414 43.305 66.164 1.00 37.53 86 GLU A CA 1
ATOM 651 C C . GLU A 1 86 ? -58.162 44.636 66.051 1.00 37.53 86 GLU A C 1
ATOM 653 O O . GLU A 1 86 ? -58.971 44.878 65.154 1.00 37.53 86 GLU A O 1
ATOM 658 N N . THR A 1 87 ? -57.876 45.503 67.015 1.00 33.97 87 THR A N 1
ATOM 659 C CA . THR A 1 87 ? -58.197 46.925 67.029 1.00 33.97 87 THR A CA 1
ATOM 660 C C . THR A 1 87 ? -57.640 47.627 65.793 1.00 33.97 87 THR A C 1
ATOM 662 O O . THR A 1 87 ? -56.454 47.531 65.486 1.00 33.97 87 THR A O 1
ATOM 665 N N . VAL A 1 88 ? -58.513 48.384 65.130 1.00 35.66 88 VAL A N 1
ATOM 666 C CA . VAL A 1 88 ? -58.239 49.233 63.968 1.00 35.66 88 VAL A CA 1
ATOM 667 C C . VAL A 1 88 ? -57.157 50.273 64.282 1.00 35.66 88 VAL A C 1
ATOM 669 O O . VAL A 1 88 ? -57.355 51.135 65.136 1.00 35.66 88 VAL A O 1
ATOM 672 N N . GLN A 1 89 ? -56.070 50.271 63.509 1.00 33.34 89 GLN A N 1
ATOM 673 C CA . GLN A 1 89 ? -55.311 51.484 63.213 1.00 33.34 89 GLN A CA 1
ATOM 674 C C . GLN A 1 89 ? -55.145 51.648 61.703 1.00 33.34 89 GLN A C 1
ATOM 676 O O . GLN A 1 89 ? -54.801 50.728 60.967 1.00 33.34 89 GLN A O 1
ATOM 681 N N . GLN A 1 90 ? -55.492 52.855 61.276 1.00 34.59 90 GLN A N 1
ATOM 682 C CA . GLN A 1 90 ? -55.624 53.322 59.910 1.00 34.59 90 GLN A CA 1
ATOM 683 C C . GLN A 1 90 ? -54.266 53.428 59.213 1.00 34.59 90 GLN A C 1
ATOM 685 O O . GLN A 1 90 ? -53.367 54.104 59.705 1.00 34.59 90 GLN A O 1
ATOM 690 N N . ALA A 1 91 ? -54.185 52.892 57.999 1.00 30.94 91 ALA A N 1
ATOM 691 C CA . ALA A 1 91 ? -53.447 53.520 56.911 1.00 30.94 91 ALA A CA 1
ATOM 692 C C . ALA A 1 91 ? -54.066 53.075 55.581 1.00 30.94 91 ALA A C 1
ATOM 694 O O . ALA A 1 91 ? -54.066 51.895 55.237 1.00 30.94 91 ALA A O 1
ATOM 695 N N . SER A 1 92 ? -54.630 54.034 54.853 1.00 34.16 92 SER A N 1
ATOM 696 C CA . SER A 1 92 ? -55.094 53.887 53.473 1.00 34.16 92 SER A CA 1
ATOM 697 C C . SER A 1 92 ? -53.963 53.368 52.569 1.00 34.16 92 SER A C 1
ATOM 699 O O . SER A 1 92 ? -52.799 53.709 52.788 1.00 34.16 92 SER A O 1
ATOM 701 N N . PRO A 1 93 ? -54.292 52.652 51.482 1.00 41.28 93 PRO A N 1
ATOM 702 C CA . PRO A 1 93 ? -54.288 53.388 50.224 1.00 41.28 93 PRO A CA 1
ATOM 703 C C . PRO A 1 93 ? -55.450 53.058 49.285 1.00 41.28 93 PRO A C 1
ATOM 705 O O . PRO A 1 93 ? -56.007 51.964 49.229 1.00 41.28 93 PRO A O 1
ATOM 708 N N . SER A 1 94 ? -55.769 54.089 48.522 1.00 36.81 94 SER A N 1
ATOM 709 C CA . SER A 1 94 ? -56.695 54.159 47.411 1.00 36.81 94 SER A CA 1
ATOM 710 C C . SER A 1 94 ? -56.292 53.239 46.250 1.00 36.81 94 SER A C 1
ATOM 712 O O . SER A 1 94 ? -55.133 53.199 45.854 1.00 36.81 94 SER A O 1
ATOM 714 N N . VAL A 1 95 ? -57.301 52.580 45.676 1.00 39.44 95 VAL A N 1
ATOM 715 C CA . VAL A 1 95 ? -57.508 52.314 44.239 1.00 39.44 95 VAL A CA 1
ATOM 716 C C . VAL A 1 95 ? -56.287 51.857 43.421 1.00 39.44 95 VAL A C 1
ATOM 718 O O . VAL A 1 95 ? -55.560 52.655 42.843 1.00 39.44 95 VAL A O 1
ATOM 721 N N . ASN A 1 96 ? -56.189 50.540 43.227 1.00 35.97 96 ASN A N 1
ATOM 722 C CA . ASN A 1 96 ? -56.105 49.957 41.886 1.00 35.97 96 ASN A CA 1
ATOM 723 C C . ASN A 1 96 ? -56.602 48.507 41.939 1.00 35.97 96 ASN A C 1
ATOM 725 O O . ASN A 1 96 ? -55.916 47.609 42.424 1.00 35.97 96 ASN A O 1
ATOM 729 N N . GLN A 1 97 ? -57.818 48.275 41.441 1.00 47.22 97 GLN A N 1
ATOM 730 C CA . GLN A 1 97 ? -58.280 46.935 41.093 1.00 47.22 97 GLN A CA 1
ATOM 731 C C . GLN A 1 97 ? -57.510 46.478 39.849 1.00 47.22 97 GLN A C 1
ATOM 733 O O . GLN A 1 97 ? -57.925 46.711 38.719 1.00 47.22 97 GLN A O 1
ATOM 738 N N . GLN A 1 98 ? -56.368 45.836 40.061 1.00 46.31 98 GLN A N 1
ATOM 739 C CA . GLN A 1 98 ? -55.810 44.891 39.105 1.00 46.31 98 GLN A CA 1
ATOM 740 C C . GLN A 1 98 ? -55.748 43.550 39.821 1.00 46.31 98 GLN A C 1
ATOM 742 O O . GLN A 1 98 ? -54.973 43.355 40.755 1.00 46.31 98 GLN A O 1
ATOM 747 N N . THR A 1 99 ? -56.612 42.628 39.409 1.00 47.38 99 THR A N 1
ATOM 748 C CA . THR A 1 99 ? -56.415 41.208 39.684 1.00 47.38 99 THR A CA 1
ATOM 749 C C . THR A 1 99 ? -54.997 40.837 39.227 1.00 47.38 99 THR A C 1
ATOM 751 O O . THR A 1 99 ? -54.628 41.172 38.099 1.00 47.38 99 THR A O 1
ATOM 754 N N . PRO A 1 100 ? -54.160 40.191 40.058 1.00 57.12 100 PRO A N 1
ATOM 755 C CA . PRO A 1 100 ? -52.816 39.822 39.638 1.00 57.12 100 PRO A CA 1
ATOM 756 C C . PRO A 1 100 ? -52.927 38.725 38.574 1.00 57.12 100 PRO A C 1
ATOM 758 O O . PRO A 1 100 ? -53.120 37.550 38.880 1.00 57.12 100 PRO A O 1
ATOM 761 N N . THR A 1 101 ? -52.844 39.098 37.299 1.00 64.25 101 THR A N 1
ATOM 762 C CA . THR A 1 101 ? -52.775 38.134 36.202 1.00 64.25 101 THR A CA 1
ATOM 763 C C . THR A 1 101 ? -51.398 37.473 36.241 1.00 64.25 101 THR A C 1
ATOM 765 O O . THR A 1 101 ? -50.396 38.099 35.895 1.00 64.25 101 THR A O 1
ATOM 768 N N . ILE A 1 102 ? -51.343 36.219 36.700 1.00 76.44 102 ILE A N 1
ATOM 769 C CA . ILE A 1 102 ? -50.132 35.386 36.705 1.00 76.44 102 ILE A CA 1
ATOM 770 C C . ILE A 1 102 ? -49.543 35.369 35.289 1.00 76.44 102 ILE A C 1
ATOM 772 O O . ILE A 1 102 ? -50.219 34.989 34.332 1.00 76.44 102 ILE A O 1
ATOM 776 N N . THR A 1 103 ? -48.279 35.768 35.145 1.00 84.88 103 THR A N 1
ATOM 777 C CA . THR A 1 103 ? -47.597 35.720 33.843 1.00 84.88 103 THR A CA 1
ATOM 778 C C . THR A 1 103 ? -47.424 34.264 33.382 1.00 84.88 103 THR A C 1
ATOM 780 O O . THR A 1 103 ? -47.240 33.370 34.214 1.00 84.88 103 THR A O 1
ATOM 783 N N . PRO A 1 104 ? -47.423 33.971 32.068 1.00 81.50 104 PRO A N 1
ATOM 784 C CA . PRO A 1 104 ? -47.284 32.597 31.573 1.00 81.50 104 PRO A CA 1
ATOM 785 C C . PRO A 1 104 ? -45.980 31.920 32.035 1.00 81.50 104 PRO A C 1
ATOM 787 O O . PRO A 1 104 ? -45.964 30.714 32.274 1.00 81.50 104 PRO A O 1
ATOM 790 N N . ALA A 1 105 ? -44.908 32.694 32.239 1.00 79.44 105 ALA A N 1
ATOM 791 C CA . ALA A 1 105 ? -43.645 32.206 32.790 1.00 79.44 105 ALA A CA 1
ATOM 792 C C . ALA A 1 105 ? -43.766 31.788 34.267 1.00 79.44 105 ALA A C 1
ATOM 794 O O . ALA A 1 105 ? -43.298 30.714 34.638 1.00 79.44 105 ALA A O 1
ATOM 795 N N . GLN A 1 106 ? -44.450 32.583 35.098 1.00 83.31 106 GLN A N 1
ATOM 796 C CA . GLN A 1 106 ? -44.731 32.230 36.497 1.00 83.31 106 GLN A CA 1
ATOM 797 C C . GLN A 1 106 ? -45.649 31.008 36.600 1.00 83.31 106 GLN A C 1
ATOM 799 O O . GLN A 1 106 ? -45.498 30.192 37.504 1.00 83.31 106 GLN A O 1
ATOM 804 N N . LEU A 1 107 ? -46.577 30.844 35.656 1.00 87.69 107 LEU A N 1
ATOM 805 C CA . LEU A 1 107 ? -47.472 29.692 35.614 1.00 87.69 107 LEU A CA 1
ATOM 806 C C . LEU A 1 107 ? -46.712 28.405 35.253 1.00 87.69 107 LEU A C 1
ATOM 808 O O . LEU A 1 107 ? -46.925 27.364 35.875 1.00 87.69 107 LEU A O 1
ATOM 812 N N . ASN A 1 108 ? -45.783 28.474 34.298 1.00 86.38 108 ASN A N 1
ATOM 813 C CA . ASN A 1 108 ? -44.899 27.352 33.972 1.00 86.38 108 ASN A CA 1
ATOM 814 C C . ASN A 1 108 ? -43.951 27.015 35.128 1.00 86.38 108 ASN A C 1
ATOM 816 O O . ASN A 1 108 ? -43.835 25.846 35.490 1.00 86.38 108 ASN A O 1
ATOM 820 N N . GLN A 1 109 ? -43.383 28.025 35.788 1.00 87.50 109 GLN A N 1
ATOM 821 C CA . GLN A 1 109 ? -42.590 27.834 37.001 1.00 87.50 109 GLN A CA 1
ATOM 822 C C . GLN A 1 109 ? -43.404 27.152 38.109 1.00 87.50 109 GLN A C 1
ATOM 824 O O . GLN A 1 109 ? -42.931 26.200 38.724 1.00 87.50 109 GLN A O 1
ATOM 829 N N . LEU A 1 110 ? -44.646 27.585 38.344 1.00 89.19 110 LEU A N 1
ATOM 830 C CA . LEU A 1 110 ? -45.526 26.981 39.344 1.00 89.19 110 LEU A CA 1
ATOM 831 C C . LEU A 1 110 ? -45.848 25.521 38.996 1.00 89.19 110 LEU A C 1
ATOM 833 O O . LEU A 1 110 ? -45.803 24.651 39.864 1.00 89.19 110 LEU A O 1
ATOM 837 N N . ARG A 1 111 ? -46.119 25.217 37.720 1.00 89.56 111 ARG A N 1
ATOM 838 C CA . ARG A 1 111 ? -46.300 23.833 37.250 1.00 89.56 111 ARG A CA 1
ATOM 839 C C . ARG A 1 111 ? -45.046 22.992 37.487 1.00 89.56 111 ARG A C 1
ATOM 841 O O . ARG A 1 111 ? -45.166 21.870 37.981 1.00 89.56 111 ARG A O 1
ATOM 848 N N . ALA A 1 112 ? -43.865 23.534 37.188 1.00 87.94 112 ALA A N 1
ATOM 849 C CA . ALA A 1 112 ? -42.590 22.874 37.438 1.00 87.94 112 ALA A CA 1
ATOM 850 C C . ALA A 1 112 ? -42.390 22.620 38.941 1.00 87.94 112 ALA A C 1
ATOM 852 O O . ALA A 1 112 ? -42.140 21.482 39.330 1.00 87.94 112 ALA A O 1
ATOM 853 N N . GLN A 1 113 ? -42.627 23.610 39.805 1.00 90.25 113 GLN A N 1
ATOM 854 C CA . GLN A 1 113 ? -42.555 23.462 41.265 1.00 90.25 113 GLN A CA 1
ATOM 855 C C . GLN A 1 113 ? -43.513 22.394 41.801 1.00 90.25 113 GLN A C 1
ATOM 857 O O . GLN A 1 113 ? -43.101 21.534 42.577 1.00 90.25 113 GLN A O 1
ATOM 862 N N . VAL A 1 114 ? -44.771 22.387 41.347 1.00 91.25 114 VAL A N 1
ATOM 863 C CA . VAL A 1 114 ? -45.756 21.362 41.728 1.00 91.25 114 VAL A CA 1
ATOM 864 C C . VAL A 1 114 ? -45.314 19.974 41.260 1.00 91.25 114 VAL A C 1
ATOM 866 O O . VAL A 1 114 ? -45.487 18.996 41.988 1.00 91.25 114 VAL A O 1
ATOM 869 N N . SER A 1 115 ? -44.73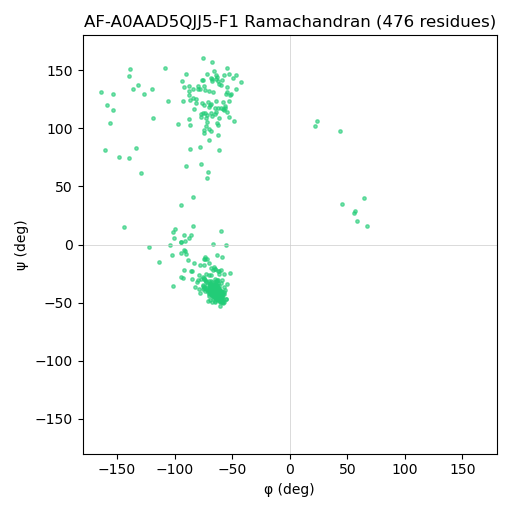1 19.861 40.064 1.00 89.81 115 SER A N 1
ATOM 870 C CA . SER A 1 115 ? -44.206 18.586 39.563 1.00 89.81 115 SER A CA 1
ATOM 871 C C . SER A 1 115 ? -43.022 18.082 40.396 1.00 89.81 115 SER A C 1
ATOM 873 O O . SER A 1 115 ? -43.017 16.921 40.797 1.00 89.81 115 SER A O 1
ATOM 875 N N . VAL A 1 116 ? -42.083 18.966 40.751 1.00 90.75 116 VAL A N 1
ATOM 876 C CA . VAL A 1 116 ? -40.936 18.658 41.615 1.00 90.75 116 VAL A CA 1
ATOM 877 C C . VAL A 1 116 ? -41.413 18.224 42.998 1.00 90.75 116 VAL A C 1
ATOM 879 O O . VAL A 1 116 ? -40.970 17.192 43.493 1.00 90.75 116 VAL A O 1
ATOM 882 N N . TYR A 1 117 ? -42.370 18.945 43.590 1.00 92.94 117 TYR A N 1
ATOM 883 C CA . TYR A 1 117 ? -42.955 18.580 44.879 1.00 92.94 117 TYR A CA 1
ATOM 884 C C . TYR A 1 117 ? -43.599 17.188 44.845 1.00 92.94 117 TYR A C 1
ATOM 886 O O . TYR A 1 117 ? -43.363 16.384 45.742 1.00 92.94 117 TYR A O 1
ATOM 894 N N . LYS A 1 118 ? -44.350 16.854 43.785 1.00 93.00 118 LYS A N 1
ATOM 895 C CA . LYS A 1 118 ? -44.954 15.520 43.624 1.00 93.00 118 LYS A CA 1
ATOM 896 C C . LYS A 1 118 ? -43.913 14.401 43.534 1.00 93.00 118 LYS A C 1
ATOM 898 O O . LYS A 1 118 ? -44.157 13.327 44.075 1.00 93.00 118 LYS A O 1
ATOM 903 N N . LEU A 1 119 ? -42.786 14.635 42.859 1.00 90.69 119 LEU A N 1
ATOM 904 C CA . LEU A 1 119 ? -41.696 13.658 42.763 1.00 90.69 119 LEU A CA 1
ATOM 905 C C . LEU A 1 119 ? -40.983 13.487 44.109 1.00 90.69 119 LEU A C 1
ATOM 907 O O . LEU A 1 119 ? -40.778 12.359 44.553 1.00 90.69 119 LEU A O 1
ATOM 911 N N . LEU A 1 120 ? -40.686 14.594 44.796 1.00 90.81 120 LEU A N 1
ATOM 912 C CA . LEU A 1 120 ? -40.062 14.576 46.121 1.00 90.81 120 LEU A CA 1
ATOM 913 C C . LEU A 1 120 ? -40.951 13.887 47.161 1.00 90.81 120 LEU A C 1
ATOM 915 O O . LEU A 1 120 ? -40.465 13.044 47.907 1.00 90.81 120 LEU A O 1
ATOM 919 N N . ALA A 1 121 ? -42.257 14.167 47.158 1.00 91.69 121 ALA A N 1
ATOM 920 C CA . ALA A 1 121 ? -43.223 13.513 48.041 1.00 91.69 121 ALA A CA 1
ATOM 921 C C . ALA A 1 121 ? -43.329 11.993 47.803 1.00 91.69 121 ALA A C 1
ATOM 923 O O . ALA A 1 121 ? -43.743 11.259 48.695 1.00 91.69 121 ALA A O 1
ATOM 924 N N . ARG A 1 122 ? -42.952 11.509 46.611 1.00 89.38 122 ARG A N 1
ATOM 925 C CA . ARG A 1 122 ? -42.940 10.083 46.238 1.00 89.38 122 ARG A CA 1
ATOM 926 C C . ARG A 1 122 ? -41.551 9.438 46.311 1.00 89.38 122 ARG A C 1
ATOM 928 O O . ARG A 1 122 ? -41.411 8.287 45.914 1.00 89.38 122 ARG A O 1
ATOM 935 N N . ASN A 1 123 ? -40.532 10.151 46.799 1.00 87.19 123 ASN A N 1
ATOM 936 C CA . ASN A 1 123 ? -39.129 9.710 46.795 1.00 87.19 123 ASN A CA 1
ATOM 937 C C . ASN A 1 123 ? -38.578 9.349 45.394 1.00 87.19 123 ASN A C 1
ATOM 939 O O . ASN A 1 123 ? -37.656 8.536 45.252 1.00 87.19 123 ASN A O 1
ATOM 943 N N . GLU A 1 124 ? -39.109 9.976 44.343 1.00 88.12 124 GLU A N 1
ATOM 944 C CA . GLU A 1 124 ? -38.654 9.805 42.963 1.00 88.12 124 GLU A CA 1
ATOM 945 C C . GLU A 1 124 ? -37.549 10.822 42.608 1.00 88.12 124 GLU A C 1
ATOM 947 O O . GLU A 1 124 ? -37.537 11.945 43.121 1.00 88.12 124 GLU A O 1
ATOM 952 N N . PRO A 1 125 ? -36.577 10.459 41.745 1.00 87.25 125 PRO A N 1
ATOM 953 C CA . PRO A 1 125 ? -35.517 11.379 41.347 1.00 87.25 125 PRO A CA 1
ATOM 954 C C . PRO A 1 125 ? -36.080 12.541 40.518 1.00 87.25 125 PRO A C 1
ATOM 956 O O . PRO A 1 125 ? -36.789 12.328 39.538 1.00 87.25 125 PRO A O 1
ATOM 959 N N . VAL A 1 126 ? -35.710 13.772 40.878 1.00 88.44 126 VAL A N 1
ATOM 960 C CA . VAL A 1 126 ? -36.119 14.979 40.149 1.00 88.44 126 VAL A CA 1
ATOM 961 C C . VAL A 1 126 ? -35.215 15.182 38.925 1.00 88.44 126 VAL A C 1
ATOM 963 O O . VAL A 1 126 ? -34.000 15.321 39.089 1.00 88.44 126 VAL A O 1
ATOM 966 N N . PRO A 1 127 ? -35.767 15.235 37.698 1.00 89.00 127 PRO A N 1
ATOM 967 C CA . PRO A 1 127 ? -34.993 15.561 36.508 1.00 89.00 127 PRO A CA 1
ATOM 968 C C . PRO A 1 127 ? -34.346 16.953 36.614 1.00 89.00 127 PRO A C 1
ATOM 970 O O . PRO A 1 127 ? -35.021 17.907 37.011 1.00 89.00 127 PRO A O 1
ATOM 973 N N . PRO A 1 128 ? -33.075 17.118 36.205 1.00 83.56 128 PRO A N 1
ATOM 974 C CA . PRO A 1 128 ? -32.350 18.382 36.362 1.00 83.56 128 PRO A CA 1
ATOM 975 C C . PRO A 1 128 ? -32.981 19.536 35.570 1.00 83.56 128 PRO A C 1
ATOM 977 O O . PRO A 1 128 ? -32.935 20.676 36.019 1.00 83.56 128 PRO A O 1
ATOM 980 N N . ALA A 1 129 ? -33.623 19.242 34.434 1.00 84.81 129 ALA A N 1
ATOM 981 C CA . ALA A 1 129 ? -34.360 20.232 33.650 1.00 84.81 129 ALA A CA 1
ATOM 982 C C . ALA A 1 129 ? -35.574 20.792 34.416 1.00 84.81 129 ALA A C 1
ATOM 984 O O . ALA A 1 129 ? -35.755 22.004 34.475 1.00 84.81 129 ALA A O 1
ATOM 985 N N . LEU A 1 130 ? -36.350 19.922 35.074 1.00 83.81 130 LEU A N 1
ATOM 986 C CA . LEU A 1 130 ? -37.499 20.334 35.888 1.00 83.81 130 LEU A CA 1
ATOM 987 C C . LEU A 1 130 ? -37.062 21.068 37.159 1.00 83.81 130 LEU A C 1
ATOM 989 O O . LEU A 1 130 ? -37.712 22.025 37.567 1.00 83.81 130 LEU A O 1
ATOM 993 N N . ALA A 1 131 ? -35.942 20.663 37.766 1.00 83.12 131 ALA A N 1
ATOM 994 C CA . ALA A 1 131 ? -35.361 21.379 38.900 1.00 83.12 131 ALA A CA 1
ATOM 995 C C . ALA A 1 131 ? -34.913 22.802 38.515 1.00 83.12 131 ALA A C 1
ATOM 997 O O . ALA A 1 131 ? -35.148 23.742 39.271 1.00 83.12 131 ALA A O 1
ATOM 998 N N . ALA A 1 132 ? -34.308 22.966 37.333 1.00 82.44 132 ALA A N 1
ATOM 999 C CA . ALA A 1 132 ? -33.886 24.267 36.818 1.00 82.44 132 ALA A CA 1
ATOM 1000 C C . ALA A 1 132 ? -35.071 25.182 36.463 1.00 82.44 132 ALA A C 1
ATOM 1002 O O . ALA A 1 132 ? -34.980 26.389 36.649 1.00 82.44 132 ALA A O 1
ATOM 1003 N N . GLU A 1 133 ? -36.183 24.625 35.979 1.00 82.62 133 GLU A N 1
ATOM 1004 C CA . GLU A 1 133 ? -37.397 25.391 35.666 1.00 82.62 133 GLU A CA 1
ATOM 1005 C C . GLU A 1 133 ? -38.208 25.757 36.924 1.00 82.62 133 GLU A C 1
ATOM 1007 O O . GLU A 1 133 ? -38.856 26.802 36.976 1.00 82.62 133 GLU A O 1
ATOM 1012 N N . ALA A 1 134 ? -38.149 24.927 37.971 1.00 80.31 134 ALA A N 1
ATOM 1013 C CA . ALA A 1 134 ? -38.845 25.169 39.234 1.00 80.31 134 ALA A CA 1
ATOM 1014 C C . ALA A 1 134 ? -38.193 26.273 40.092 1.00 80.31 134 ALA A C 1
ATOM 1016 O O . ALA A 1 134 ? -38.882 26.961 40.855 1.00 80.31 134 ALA A O 1
ATOM 1017 N N . VAL A 1 135 ? -36.877 26.468 39.986 1.00 80.38 135 VAL A N 1
ATOM 1018 C CA . VAL A 1 135 ? -36.119 27.428 40.801 1.00 80.38 135 VAL A CA 1
ATOM 1019 C C . VAL A 1 135 ? -35.742 28.645 39.946 1.00 80.38 135 VAL A C 1
ATOM 1021 O O . VAL A 1 135 ? -35.066 28.514 38.938 1.00 80.38 135 VAL A O 1
ATOM 1024 N N . PHE A 1 136 ? -36.127 29.862 40.363 1.00 63.56 136 PHE A N 1
ATOM 1025 C CA . PHE A 1 136 ? -35.810 31.125 39.651 1.00 63.56 136 PHE A CA 1
ATOM 1026 C C . PHE A 1 136 ? -34.298 31.433 39.581 1.00 63.56 136 PHE A C 1
ATOM 1028 O O . PHE A 1 136 ? -33.847 32.352 38.896 1.00 63.56 136 PHE A O 1
ATOM 1035 N N . ILE A 1 137 ? -33.492 30.659 40.303 1.00 57.00 137 ILE A N 1
ATOM 1036 C CA . ILE A 1 137 ? -32.044 30.720 40.243 1.00 57.00 137 ILE A CA 1
ATOM 1037 C C . ILE A 1 137 ? -31.651 30.094 38.911 1.00 57.00 137 ILE A C 1
ATOM 1039 O O . ILE A 1 137 ? -31.615 28.875 38.768 1.00 57.00 137 ILE A O 1
ATOM 1043 N N . LYS A 1 138 ? -31.324 30.944 37.929 1.00 49.62 138 LYS A N 1
ATOM 1044 C CA . LYS A 1 138 ? -30.458 30.533 36.824 1.00 49.62 138 LYS A CA 1
ATOM 1045 C C . LYS A 1 138 ? -29.267 29.844 37.473 1.00 49.62 138 LYS A C 1
ATOM 1047 O O . LYS A 1 138 ? -28.435 30.524 38.074 1.00 49.62 138 LYS A O 1
ATOM 1052 N N . ASN A 1 139 ? -29.208 28.520 37.378 1.00 48.78 139 ASN A N 1
ATOM 1053 C CA . ASN A 1 139 ? -28.016 27.756 37.688 1.00 48.78 139 ASN A CA 1
ATOM 1054 C C . ASN A 1 139 ? -26.949 28.234 36.700 1.00 48.78 139 ASN A C 1
ATOM 1056 O O . ASN A 1 139 ? -26.742 27.626 35.655 1.00 48.78 139 ASN A O 1
ATOM 1060 N N . LYS A 1 140 ? -26.295 29.364 36.991 1.00 45.91 140 LYS A N 1
ATOM 1061 C CA . LYS A 1 140 ? -24.953 29.594 36.485 1.00 45.91 140 LYS A CA 1
ATOM 1062 C C . LYS A 1 140 ? -24.185 28.401 37.029 1.00 45.91 140 LYS A C 1
ATOM 1064 O O . LYS A 1 140 ? -24.177 28.242 38.252 1.00 45.91 140 LYS A O 1
ATOM 1069 N N . PRO A 1 141 ? -23.641 27.514 36.183 1.00 49.31 141 PRO A N 1
ATOM 1070 C CA . PRO A 1 141 ? -22.763 26.488 36.699 1.00 49.31 141 PRO A CA 1
ATOM 1071 C C . PRO A 1 141 ? -21.688 27.238 37.481 1.00 49.31 141 PRO A C 1
ATOM 1073 O O . PRO A 1 141 ? -20.938 28.020 36.900 1.00 49.31 141 PRO A O 1
ATOM 1076 N N . THR A 1 142 ? -21.644 27.064 38.803 1.00 47.97 142 THR A N 1
ATOM 1077 C CA . THR A 1 142 ? -20.534 27.529 39.642 1.00 47.97 142 THR A CA 1
ATOM 1078 C C . THR A 1 142 ? -19.344 26.620 39.357 1.00 47.97 142 THR A C 1
ATOM 1080 O O . THR A 1 142 ? -18.833 25.910 40.213 1.00 47.97 142 THR A O 1
ATOM 1083 N N . SER A 1 143 ? -18.961 26.566 38.091 1.00 52.66 143 SER A N 1
ATOM 1084 C CA . SER A 1 143 ? -17.711 26.024 37.647 1.00 52.66 143 SER A CA 1
ATOM 1085 C C . SER A 1 143 ? -16.747 27.192 37.721 1.00 52.66 143 SER A C 1
ATOM 1087 O O . SER A 1 143 ? -16.822 28.122 36.928 1.00 52.66 143 SER A O 1
ATOM 1089 N N . LEU A 1 144 ? -15.844 27.162 38.698 1.00 54.72 144 LEU A N 1
ATOM 1090 C CA . LEU A 1 144 ? -14.652 28.013 38.670 1.00 54.72 144 LEU A CA 1
ATOM 1091 C C . LEU A 1 144 ? -13.698 27.605 37.529 1.00 54.72 144 LEU A C 1
ATOM 1093 O O . LEU A 1 144 ? -12.627 28.192 37.387 1.00 54.72 144 LEU A O 1
ATOM 1097 N N . LEU A 1 145 ? -14.052 26.585 36.736 1.00 53.03 145 LEU A N 1
ATOM 1098 C CA . LEU A 1 145 ? -13.318 26.224 35.535 1.00 53.03 145 LEU A CA 1
ATOM 1099 C C . LEU A 1 145 ? -13.727 27.177 34.405 1.00 53.03 145 LEU A C 1
ATOM 1101 O O . LEU A 1 145 ? -14.929 27.381 34.210 1.00 53.03 145 LEU A O 1
ATOM 1105 N N . PRO A 1 146 ? -12.751 27.719 33.657 1.00 52.31 146 PRO A N 1
ATOM 1106 C CA . PRO A 1 146 ? -13.006 28.435 32.414 1.00 52.31 146 PRO A CA 1
ATOM 1107 C C . PRO A 1 146 ? -13.975 27.660 31.515 1.00 52.31 146 PRO A C 1
ATOM 1109 O O . PRO A 1 146 ? -13.948 26.425 31.505 1.00 52.31 146 PRO A O 1
ATOM 1112 N N . GLU A 1 147 ? -14.822 28.378 30.772 1.00 54.41 147 GLU A N 1
ATOM 1113 C CA . GLU A 1 147 ? -15.700 27.771 29.767 1.00 54.41 147 GLU A CA 1
ATOM 1114 C C . GLU A 1 147 ? -14.899 26.832 28.849 1.00 54.41 147 GLU A C 1
ATOM 1116 O O . GLU A 1 147 ? -13.733 27.124 28.550 1.00 54.41 147 GLU A O 1
ATOM 1121 N N . PRO A 1 148 ? -15.479 25.692 28.421 1.00 53.19 148 PRO A N 1
ATOM 1122 C CA . PRO A 1 148 ? -14.795 24.780 27.520 1.00 53.19 148 PRO A CA 1
ATOM 1123 C C . PRO A 1 148 ? -14.413 25.558 26.262 1.00 53.19 148 PRO A C 1
ATOM 1125 O O . PRO A 1 148 ? -15.281 26.055 25.552 1.00 53.19 148 PRO A O 1
ATOM 1128 N N . TYR A 1 149 ? -13.112 25.697 26.021 1.00 51.50 149 TYR A N 1
ATOM 1129 C CA . TYR A 1 149 ? -12.593 26.322 24.815 1.00 51.50 149 TYR A CA 1
ATOM 1130 C C . TYR A 1 149 ? -13.167 25.586 23.598 1.00 51.50 149 TYR A C 1
ATOM 1132 O O . TYR A 1 149 ? -12.955 24.379 23.456 1.00 51.50 149 TYR A O 1
ATOM 1140 N N . GLU A 1 150 ? -13.918 26.291 22.748 1.00 48.44 150 GLU A N 1
ATOM 1141 C CA . GLU A 1 150 ? -14.348 25.747 21.463 1.00 48.44 150 GLU A CA 1
ATOM 1142 C C . GLU A 1 150 ? -13.099 25.464 20.630 1.00 48.44 150 GLU A C 1
ATOM 1144 O O . GLU A 1 150 ? -12.306 26.359 20.342 1.00 48.44 150 GLU A O 1
ATOM 1149 N N . PHE A 1 151 ? -12.893 24.192 20.297 1.00 51.31 151 PHE A N 1
ATOM 1150 C CA . PHE A 1 151 ? -11.769 23.763 19.480 1.00 51.31 151 PHE A CA 1
ATOM 1151 C C . PHE A 1 151 ? -11.999 24.278 18.053 1.00 51.31 151 PHE A C 1
ATOM 1153 O O . PHE A 1 151 ? -13.009 23.904 17.449 1.00 51.31 151 PHE A O 1
ATOM 1160 N N . PRO A 1 152 ? -11.108 25.110 17.482 1.00 50.03 152 PRO A N 1
ATOM 1161 C CA . PRO A 1 152 ? -11.160 25.398 16.059 1.00 50.03 152 PRO A CA 1
ATOM 1162 C C . PRO A 1 152 ? -11.003 24.066 15.323 1.00 50.03 152 PRO A C 1
ATOM 1164 O O . PRO A 1 152 ? -10.009 23.365 15.519 1.00 50.03 152 PRO A O 1
ATOM 1167 N N . GLY A 1 153 ? -12.028 23.667 14.568 1.00 47.84 153 GLY A N 1
ATOM 1168 C CA . GLY A 1 153 ? -12.019 22.417 13.812 1.00 47.84 153 GLY A CA 1
ATOM 1169 C C . GLY A 1 153 ? -10.780 22.310 12.922 1.00 47.84 153 GLY A C 1
ATOM 1170 O O . GLY A 1 153 ? -10.275 23.318 12.429 1.00 47.84 153 GLY A O 1
ATOM 1171 N N . GLU A 1 154 ? -10.287 21.083 12.749 1.00 50.03 154 GLU A N 1
ATOM 1172 C CA . GLU A 1 154 ? -9.126 20.764 11.917 1.00 50.03 154 GLU A CA 1
ATOM 1173 C C . GLU A 1 154 ? -9.300 21.344 10.504 1.00 50.03 154 GLU A C 1
ATOM 1175 O O . GLU A 1 154 ? -10.133 20.887 9.725 1.00 50.03 154 GLU A O 1
ATOM 1180 N N . GLY A 1 155 ? -8.519 22.372 10.171 1.00 54.34 155 GLY A N 1
ATOM 1181 C CA . GLY A 1 155 ? -8.338 22.793 8.788 1.00 54.34 155 GLY A CA 1
ATOM 1182 C C . GLY A 1 155 ? -7.391 21.833 8.067 1.00 54.34 155 GLY A C 1
ATOM 1183 O O . GLY A 1 155 ? -6.376 21.423 8.633 1.00 54.34 155 GLY A O 1
ATOM 1184 N N . ASP A 1 156 ? -7.677 21.539 6.796 1.00 54.03 156 ASP A N 1
ATOM 1185 C CA . ASP A 1 156 ? -6.936 20.631 5.893 1.00 54.03 156 ASP A CA 1
ATOM 1186 C C . ASP A 1 156 ? -5.426 20.937 5.709 1.00 54.03 156 ASP A C 1
ATOM 1188 O O . ASP A 1 156 ? -4.715 20.216 5.010 1.00 54.03 156 ASP A O 1
ATOM 1192 N N . ASN A 1 157 ? -4.896 21.982 6.351 1.00 52.22 157 ASN A N 1
ATOM 1193 C CA . ASN A 1 157 ? -3.521 22.459 6.186 1.00 52.22 157 ASN A CA 1
ATOM 1194 C C . ASN A 1 157 ? -2.555 22.041 7.311 1.00 52.22 157 ASN A C 1
ATOM 1196 O O . ASN A 1 157 ? -1.427 22.532 7.354 1.00 52.22 157 ASN A O 1
ATOM 1200 N N . GLY A 1 158 ? -2.947 21.133 8.213 1.00 59.81 158 GLY A N 1
ATOM 1201 C CA . GLY A 1 158 ? -2.035 20.592 9.230 1.00 59.81 158 GLY A CA 1
ATOM 1202 C C . GLY A 1 158 ? -1.538 21.644 10.226 1.00 59.81 158 GLY A C 1
ATOM 1203 O O . GLY A 1 158 ? -0.359 21.654 10.597 1.00 59.81 158 GLY A O 1
ATOM 1204 N N . GLU A 1 159 ? -2.421 22.551 10.648 1.00 55.12 159 GLU A N 1
ATOM 1205 C CA . GLU A 1 159 ? -2.085 23.538 11.667 1.00 55.12 159 GLU A CA 1
ATOM 1206 C C . GLU A 1 159 ? -1.775 22.843 12.998 1.00 55.12 159 GLU A C 1
ATOM 1208 O O . GLU A 1 159 ? -2.532 22.034 13.535 1.00 55.12 159 GLU A O 1
ATOM 1213 N N . LYS A 1 160 ? -0.569 23.135 13.483 1.00 54.09 160 LYS A N 1
ATOM 1214 C CA . LYS A 1 160 ? 0.041 22.605 14.698 1.00 54.09 160 LYS A CA 1
ATOM 1215 C C . LYS A 1 160 ? -0.926 22.769 15.871 1.00 54.09 160 LYS A C 1
ATOM 1217 O O . LYS A 1 160 ? -1.376 23.883 16.131 1.00 54.09 160 LYS A O 1
ATOM 1222 N N . LEU A 1 161 ? -1.166 21.682 16.612 1.00 57.16 161 LEU A N 1
ATOM 1223 C CA . LEU A 1 161 ? -1.861 21.724 17.900 1.00 57.16 161 LEU A CA 1
ATOM 1224 C C . LEU A 1 161 ? -1.350 22.921 18.728 1.00 57.16 161 LEU A C 1
ATOM 1226 O O . LEU A 1 161 ? -0.137 23.165 18.736 1.00 57.16 161 LEU A O 1
ATOM 1230 N N . PRO A 1 162 ? -2.230 23.644 19.449 1.00 60.38 162 PRO A N 1
ATOM 1231 C CA . PRO A 1 162 ? -1.883 24.880 20.164 1.00 60.38 162 PRO A CA 1
ATOM 1232 C C . PRO A 1 162 ? -0.776 24.693 21.215 1.00 60.38 162 PRO A C 1
ATOM 1234 O O . PRO A 1 162 ? -0.216 25.666 21.721 1.00 60.38 162 PRO A O 1
ATOM 1237 N N . TYR A 1 163 ? -0.416 23.442 21.513 1.00 61.44 163 TYR A N 1
ATOM 1238 C CA . TYR A 1 163 ? 0.694 23.077 22.371 1.00 61.44 163 TYR A CA 1
ATOM 1239 C C . TYR A 1 163 ? 1.567 22.005 21.716 1.00 61.44 163 TYR A C 1
ATOM 1241 O O . TYR A 1 163 ? 1.090 21.009 21.174 1.00 61.44 163 TYR A O 1
ATOM 1249 N N . ASP A 1 164 ? 2.877 22.193 21.830 1.00 72.38 164 ASP A N 1
ATOM 1250 C CA . ASP A 1 164 ? 3.882 21.207 21.445 1.00 72.38 164 ASP A CA 1
ATOM 1251 C C . ASP A 1 164 ? 3.885 20.057 22.467 1.00 72.38 164 ASP A C 1
ATOM 1253 O O . ASP A 1 164 ? 4.311 20.242 23.613 1.00 72.38 164 ASP A O 1
ATOM 1257 N N . LEU A 1 165 ? 3.402 18.873 22.068 1.00 72.69 165 LEU A N 1
ATOM 1258 C CA . LEU A 1 165 ? 3.285 17.706 22.953 1.00 72.69 165 LEU A CA 1
ATOM 1259 C C . LEU A 1 165 ? 4.614 17.352 23.622 1.00 72.69 165 LEU A C 1
ATOM 1261 O O . LEU A 1 165 ? 4.615 16.954 24.786 1.00 72.69 165 LEU A O 1
ATOM 1265 N N . MET A 1 166 ? 5.743 17.549 22.936 1.00 73.75 166 MET A N 1
ATOM 1266 C CA . MET A 1 166 ? 7.060 17.273 23.509 1.00 73.75 166 MET A CA 1
ATOM 1267 C C . MET A 1 166 ? 7.396 18.229 24.654 1.00 73.75 166 MET A C 1
ATOM 1269 O O . MET A 1 166 ? 7.982 17.810 25.652 1.00 73.75 166 MET A O 1
ATOM 1273 N N . LYS A 1 167 ? 6.982 19.500 24.565 1.00 73.56 167 LYS A N 1
ATOM 1274 C CA . LYS A 1 167 ? 7.141 20.470 25.660 1.00 73.56 167 LYS A CA 1
ATOM 1275 C C . LYS A 1 167 ? 6.207 20.163 26.824 1.00 73.56 167 LYS A C 1
ATOM 1277 O O . LYS A 1 167 ? 6.639 20.248 27.970 1.00 73.56 167 LYS A O 1
ATOM 1282 N N . VAL A 1 168 ? 4.962 19.773 26.549 1.00 76.12 168 VAL A N 1
ATOM 1283 C CA . VAL A 1 168 ? 3.997 19.388 27.593 1.00 76.12 168 VAL A CA 1
ATOM 1284 C C . VAL A 1 168 ? 4.492 18.161 28.363 1.00 76.12 168 VAL A C 1
ATOM 1286 O O . VAL A 1 168 ? 4.474 18.171 29.595 1.00 76.12 168 VAL A O 1
ATOM 1289 N N . LEU A 1 169 ? 5.018 17.150 27.662 1.00 76.38 169 LEU A N 1
ATOM 1290 C CA . LEU A 1 169 ? 5.598 15.957 28.286 1.00 76.38 169 LEU A CA 1
ATOM 1291 C C . LEU A 1 169 ? 6.782 16.316 29.192 1.00 76.38 169 LEU A C 1
ATOM 1293 O O . LEU A 1 169 ? 6.862 15.847 30.325 1.00 76.38 169 LEU A O 1
ATOM 1297 N N . ASN A 1 170 ? 7.663 17.199 28.718 1.00 77.25 170 ASN A N 1
ATOM 1298 C CA . ASN A 1 170 ? 8.845 17.638 29.458 1.00 77.25 170 ASN A CA 1
ATOM 1299 C C . ASN A 1 170 ? 8.462 18.443 30.718 1.00 77.25 170 ASN A C 1
ATOM 1301 O O . ASN A 1 170 ? 9.017 18.222 31.791 1.00 77.25 170 ASN A O 1
ATOM 1305 N N . ILE A 1 171 ? 7.436 19.302 30.635 1.00 77.50 171 ILE A N 1
ATOM 1306 C CA . ILE A 1 171 ? 6.868 20.003 31.801 1.00 77.50 171 ILE A CA 1
ATOM 1307 C C . ILE A 1 171 ? 6.291 19.004 32.810 1.00 77.50 171 ILE A C 1
ATOM 1309 O O . ILE A 1 171 ? 6.484 19.170 34.016 1.00 77.50 171 ILE A O 1
ATOM 1313 N N . HIS A 1 172 ? 5.586 17.968 32.350 1.00 73.88 172 HIS A N 1
ATOM 1314 C CA . HIS A 1 172 ? 5.012 16.965 33.245 1.00 73.88 172 HIS A CA 1
ATOM 1315 C C . HIS A 1 172 ? 6.110 16.154 33.947 1.00 73.88 172 HIS A C 1
ATOM 1317 O O . HIS A 1 172 ? 6.070 15.995 35.165 1.00 73.88 172 HIS A O 1
ATOM 1323 N N . GLN A 1 173 ? 7.155 15.772 33.208 1.00 75.19 173 GLN A N 1
ATOM 1324 C CA . GLN A 1 173 ? 8.329 15.070 33.727 1.00 75.19 173 GLN A CA 1
ATOM 1325 C C . GLN A 1 173 ? 9.103 15.913 34.759 1.00 75.19 173 GLN A C 1
ATOM 1327 O O . GLN A 1 173 ? 9.492 15.402 35.807 1.00 75.19 173 GLN A O 1
ATOM 1332 N N . GLN A 1 174 ? 9.247 17.223 34.524 1.00 70.06 174 GLN A N 1
ATOM 1333 C CA . GLN A 1 174 ? 9.852 18.168 35.474 1.00 70.06 174 GLN A CA 1
ATOM 1334 C C . GLN A 1 174 ? 8.986 18.415 36.721 1.00 70.06 174 GLN A C 1
ATOM 1336 O O . GLN A 1 174 ? 9.521 18.636 37.807 1.00 70.06 174 GLN A O 1
ATOM 1341 N N . ARG A 1 175 ? 7.650 18.383 36.598 1.00 66.06 175 ARG A N 1
ATOM 1342 C CA . ARG A 1 175 ? 6.723 18.520 37.738 1.00 66.06 175 ARG A CA 1
ATOM 1343 C C . ARG A 1 175 ? 6.697 17.269 38.613 1.00 66.06 175 ARG A C 1
ATOM 1345 O O . ARG A 1 175 ? 6.679 17.414 39.829 1.00 66.06 175 ARG A O 1
ATOM 1352 N N . CYS A 1 176 ? 6.769 16.075 38.022 1.00 62.75 176 CYS A N 1
ATOM 1353 C CA . CYS A 1 176 ? 6.902 14.817 38.766 1.00 62.75 176 CYS A CA 1
ATOM 1354 C C . CYS A 1 176 ? 8.190 14.749 39.605 1.00 62.75 176 CYS A C 1
ATOM 1356 O O . CYS A 1 176 ? 8.240 14.001 40.575 1.00 62.75 176 CYS A O 1
ATOM 1358 N N . ALA A 1 177 ? 9.215 15.531 39.252 1.00 63.31 177 ALA A N 1
ATOM 1359 C CA . ALA A 1 177 ? 10.499 15.580 39.948 1.00 63.31 177 ALA A CA 1
ATOM 1360 C C . ALA A 1 177 ? 10.611 16.699 41.005 1.00 63.31 177 ALA A C 1
ATOM 1362 O O . ALA A 1 177 ? 11.673 16.845 41.610 1.00 63.31 177 ALA A O 1
ATOM 1363 N N . ARG A 1 178 ? 9.563 17.506 41.245 1.00 64.94 178 ARG A N 1
ATOM 1364 C CA . ARG A 1 178 ? 9.582 18.499 42.333 1.00 64.94 178 ARG A CA 1
ATOM 1365 C C . ARG A 1 178 ? 9.207 17.836 43.658 1.00 64.94 178 ARG A C 1
ATOM 1367 O O . ARG A 1 178 ? 8.058 17.425 43.798 1.00 64.94 178 ARG A O 1
ATOM 1374 N N . PRO A 1 179 ? 10.105 17.794 44.654 1.00 61.25 179 PRO A N 1
ATOM 1375 C CA . PRO A 1 179 ? 9.709 17.444 46.007 1.00 61.25 179 PRO A CA 1
ATOM 1376 C C . PRO A 1 179 ? 8.819 18.570 46.549 1.00 61.25 179 PRO A C 1
ATOM 1378 O O . PRO A 1 179 ? 9.270 19.697 46.752 1.00 61.25 179 PRO A O 1
ATOM 1381 N N . THR A 1 180 ? 7.530 18.294 46.723 1.00 68.62 180 THR A N 1
ATOM 1382 C CA . THR A 1 180 ? 6.606 19.188 47.425 1.00 68.62 180 THR A CA 1
ATOM 1383 C C . THR A 1 180 ? 6.650 18.877 48.918 1.00 68.62 180 THR A C 1
ATOM 1385 O O . THR A 1 180 ? 6.617 17.715 49.306 1.00 68.62 180 THR A O 1
ATOM 1388 N N . SER A 1 181 ? 6.696 19.907 49.766 1.00 73.88 181 SER A N 1
ATOM 1389 C CA . SER A 1 181 ? 6.593 19.766 51.229 1.00 73.88 181 SER A CA 1
ATOM 1390 C C . SER A 1 181 ? 5.172 19.454 51.708 1.00 73.88 181 SER A C 1
ATOM 1392 O O . SER A 1 181 ? 4.971 19.101 52.867 1.00 73.88 181 SER A O 1
ATOM 1394 N N . LEU A 1 182 ? 4.184 19.599 50.823 1.00 76.38 182 LEU A N 1
ATOM 1395 C CA . LEU A 1 182 ? 2.802 19.231 51.087 1.00 76.38 182 LEU A CA 1
ATOM 1396 C C . LEU A 1 182 ? 2.617 17.733 50.817 1.00 76.38 182 LEU A C 1
ATOM 1398 O O . LEU A 1 182 ? 3.067 17.259 49.766 1.00 76.38 182 LEU A O 1
ATOM 1402 N N . PRO A 1 183 ? 1.948 16.992 51.719 1.00 75.00 183 PRO A N 1
ATOM 1403 C CA . PRO A 1 183 ? 1.560 15.621 51.433 1.00 75.00 183 PRO A CA 1
ATOM 1404 C C . PRO A 1 183 ? 0.662 15.609 50.194 1.00 75.00 183 PRO A C 1
ATOM 1406 O O . PRO A 1 183 ? -0.169 16.502 50.005 1.00 75.00 183 PRO A O 1
ATOM 1409 N N . THR A 1 184 ? 0.833 14.602 49.337 1.00 73.94 184 THR A N 1
ATOM 1410 C CA . THR A 1 184 ? -0.075 14.397 48.207 1.00 73.94 184 THR A CA 1
ATOM 1411 C C . THR A 1 184 ? -1.501 14.305 48.744 1.00 73.94 184 THR A C 1
ATOM 1413 O O . THR A 1 184 ? -1.716 13.556 49.703 1.00 73.94 184 THR A O 1
ATOM 1416 N N . PRO A 1 185 ? -2.470 15.040 48.167 1.00 80.50 185 PRO A N 1
ATOM 1417 C CA . PRO A 1 185 ? -3.854 14.920 48.596 1.00 80.50 185 PRO A CA 1
ATOM 1418 C C . PRO A 1 185 ? -4.261 13.451 48.504 1.00 80.50 185 PRO A C 1
ATOM 1420 O O . PRO A 1 185 ? -3.935 12.776 47.524 1.00 80.50 185 PRO A O 1
ATOM 1423 N N . VAL A 1 186 ? -4.937 12.951 49.538 1.00 81.50 186 VAL A N 1
ATOM 1424 C CA . VAL A 1 186 ? -5.507 11.604 49.497 1.00 81.50 186 VAL A CA 1
ATOM 1425 C C . VAL A 1 186 ? -6.427 11.524 48.280 1.00 81.50 186 VAL A C 1
ATOM 1427 O O . VAL A 1 186 ? -7.355 12.318 48.126 1.00 81.50 186 VAL A O 1
ATOM 1430 N N . GLY A 1 187 ? -6.087 10.636 47.348 1.00 82.94 187 GLY A N 1
ATOM 1431 C CA . GLY A 1 187 ? -6.853 10.455 46.124 1.00 82.94 187 GLY A CA 1
ATOM 1432 C C . GLY A 1 187 ? -8.229 9.865 46.422 1.00 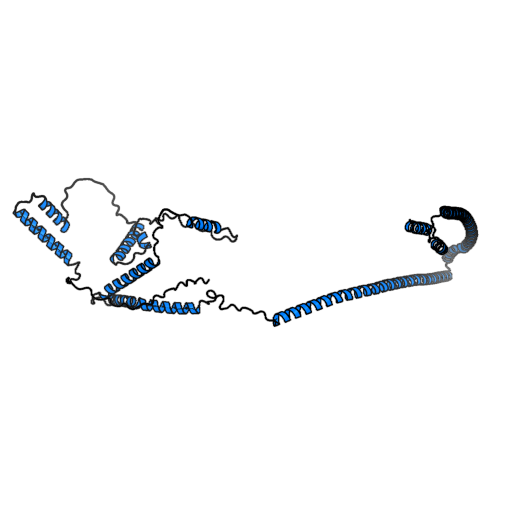82.94 187 GLY A C 1
ATOM 1433 O O . GLY A 1 187 ? -8.436 9.204 47.438 1.00 82.94 187 GLY A O 1
ATOM 1434 N N . ILE A 1 188 ? -9.169 10.079 45.508 1.00 88.69 188 ILE A N 1
ATOM 1435 C CA . ILE A 1 188 ? -10.440 9.356 45.515 1.00 88.69 188 ILE A CA 1
ATOM 1436 C C . ILE A 1 188 ? -10.184 8.000 44.863 1.00 88.69 188 ILE A C 1
ATOM 1438 O O . ILE A 1 188 ? -9.699 7.955 43.733 1.00 88.69 188 ILE A O 1
ATOM 1442 N N . ASP A 1 189 ? -10.521 6.910 45.551 1.00 90.56 189 ASP A N 1
ATOM 1443 C CA . ASP A 1 189 ? -10.483 5.581 44.945 1.00 90.56 189 ASP A CA 1
ATOM 1444 C C . ASP A 1 189 ? -11.713 5.379 44.034 1.00 90.56 189 ASP A C 1
ATOM 1446 O O . ASP A 1 189 ? -12.845 5.299 44.532 1.00 90.56 189 ASP A O 1
ATOM 1450 N N . PRO A 1 190 ? -11.533 5.286 42.701 1.00 93.81 190 PRO A N 1
ATOM 1451 C CA . PRO A 1 190 ? -12.643 5.087 41.777 1.00 93.81 190 PRO A CA 1
ATOM 1452 C C . PRO A 1 190 ? -13.332 3.730 41.972 1.00 93.81 190 PRO A C 1
ATOM 1454 O O . PRO A 1 190 ? -14.537 3.632 41.737 1.00 93.81 190 PRO A O 1
ATOM 1457 N N . ALA A 1 191 ? -12.615 2.693 42.418 1.00 93.38 191 ALA A N 1
ATOM 1458 C CA . ALA A 1 191 ? -13.198 1.370 42.622 1.00 93.38 191 ALA A CA 1
ATOM 1459 C C . ALA A 1 191 ? -14.169 1.376 43.810 1.00 93.38 191 ALA A C 1
ATOM 1461 O O . ALA A 1 191 ? -15.317 0.940 43.678 1.00 93.38 191 ALA A O 1
ATOM 1462 N N . SER A 1 192 ? -13.751 1.954 44.940 1.00 91.62 192 SER A N 1
ATOM 1463 C CA . SER A 1 192 ? -14.621 2.160 46.102 1.00 91.62 192 SER A CA 1
ATOM 1464 C C . SER A 1 192 ? -15.840 3.021 45.766 1.00 91.62 192 SER A C 1
ATOM 1466 O O . SER A 1 192 ? -16.950 2.682 46.171 1.00 91.62 192 SER A O 1
ATOM 1468 N N . LEU A 1 193 ? -15.677 4.082 44.965 1.00 93.69 193 LEU A N 1
ATOM 1469 C CA . LEU A 1 193 ? -16.792 4.933 44.529 1.00 93.69 193 LEU A CA 1
ATOM 1470 C C . LEU A 1 193 ? -17.830 4.157 43.697 1.00 93.69 193 LEU A C 1
ATOM 1472 O O . LEU A 1 193 ? -19.036 4.310 43.901 1.00 93.69 193 LEU A O 1
ATOM 1476 N N . LEU A 1 194 ? -17.372 3.325 42.757 1.00 94.44 194 LEU A N 1
ATOM 1477 C CA . LEU A 1 194 ? -18.249 2.491 41.933 1.00 94.44 194 LEU A CA 1
ATOM 1478 C C . LEU A 1 194 ? -18.973 1.434 42.772 1.00 94.44 194 LEU A C 1
ATOM 1480 O O . LEU A 1 194 ? -20.174 1.233 42.590 1.00 94.44 194 LEU A O 1
ATOM 1484 N N . LYS A 1 195 ? -18.271 0.810 43.723 1.00 95.00 195 LYS A N 1
ATOM 1485 C CA . LYS A 1 195 ? -18.845 -0.170 44.651 1.00 95.00 195 LYS A CA 1
ATOM 1486 C C . LYS A 1 195 ? -19.920 0.458 45.544 1.00 95.00 195 LYS A C 1
ATOM 1488 O O . LYS A 1 195 ? -21.024 -0.067 45.640 1.00 95.00 195 LYS A O 1
ATOM 1493 N N . GLU A 1 196 ? -19.635 1.621 46.125 1.00 94.88 196 GLU A N 1
ATOM 1494 C CA . GLU A 1 196 ? -20.598 2.418 46.897 1.00 94.88 196 GLU A CA 1
ATOM 1495 C C . GLU A 1 196 ? -21.834 2.798 46.075 1.00 94.88 196 GLU A C 1
ATOM 1497 O O . GLU A 1 196 ? -22.969 2.703 46.546 1.00 94.88 196 GLU A O 1
ATOM 1502 N N . ARG A 1 197 ? -21.636 3.207 44.816 1.00 95.31 197 ARG A N 1
ATOM 1503 C CA . ARG A 1 197 ? -22.740 3.504 43.897 1.00 95.31 197 ARG A CA 1
ATOM 1504 C C . ARG A 1 197 ? -23.625 2.280 43.677 1.00 95.31 197 ARG A C 1
ATOM 1506 O O . ARG A 1 197 ? -24.846 2.415 43.729 1.00 95.31 197 ARG A O 1
ATOM 1513 N N . GLU A 1 198 ? -23.027 1.117 43.446 1.00 93.50 198 GLU A N 1
ATOM 1514 C CA . GLU A 1 198 ? -23.760 -0.133 43.249 1.00 93.50 198 GLU A CA 1
ATOM 1515 C C . GLU A 1 198 ? -24.551 -0.516 44.506 1.00 93.50 198 GLU A C 1
ATOM 1517 O O . GLU A 1 198 ? -25.747 -0.790 44.416 1.00 93.50 198 GLU A O 1
ATOM 1522 N N . TYR A 1 199 ? -23.951 -0.398 45.696 1.00 95.81 199 TYR A N 1
ATOM 1523 C CA . TYR A 1 199 ? -24.664 -0.618 46.956 1.00 95.81 199 TYR A CA 1
ATOM 1524 C C . TYR A 1 199 ? -25.851 0.326 47.143 1.00 95.81 199 TYR A C 1
ATOM 1526 O O . TYR A 1 199 ? -26.921 -0.111 47.563 1.00 95.81 199 TYR A O 1
ATOM 1534 N N . ARG A 1 200 ? -25.725 1.611 46.790 1.00 95.31 200 ARG A N 1
ATOM 1535 C CA . ARG A 1 200 ? -26.860 2.550 46.851 1.00 95.31 200 ARG A CA 1
ATOM 1536 C C . ARG A 1 200 ? -27.985 2.149 45.904 1.00 95.31 200 ARG A C 1
ATOM 1538 O O . ARG A 1 200 ? -29.150 2.256 46.279 1.00 95.31 200 ARG A O 1
ATOM 1545 N N . ILE A 1 201 ? -27.659 1.688 44.698 1.00 93.62 201 ILE A N 1
ATOM 1546 C CA . ILE A 1 201 ? -28.656 1.211 43.732 1.00 93.62 201 ILE A CA 1
ATOM 1547 C C . ILE A 1 201 ? -29.353 -0.040 44.279 1.00 93.62 201 ILE A C 1
ATOM 1549 O O . ILE A 1 201 ? -30.582 -0.071 44.335 1.00 93.62 201 ILE A O 1
ATOM 1553 N N . GLN A 1 202 ? -28.589 -1.022 44.761 1.00 94.00 202 GLN A N 1
ATOM 1554 C CA . GLN A 1 202 ? -29.122 -2.254 45.348 1.00 94.00 202 GLN A CA 1
ATOM 1555 C C . GLN A 1 202 ? -30.004 -1.977 46.570 1.00 94.00 202 GLN A C 1
ATOM 1557 O O . GLN A 1 202 ? -31.104 -2.518 46.664 1.00 94.00 202 GLN A O 1
ATOM 1562 N N . ASN A 1 203 ? -29.585 -1.077 47.461 1.00 95.31 203 ASN A N 1
ATOM 1563 C CA . ASN A 1 203 ? -30.368 -0.680 48.630 1.00 95.31 203 ASN A CA 1
ATOM 1564 C C . ASN A 1 203 ? -31.690 -0.008 48.236 1.00 95.31 203 ASN A C 1
ATOM 1566 O O . ASN A 1 203 ? -32.722 -0.298 48.837 1.00 95.31 203 ASN A O 1
ATOM 1570 N N . ARG A 1 204 ? -31.693 0.844 47.201 1.00 93.50 204 ARG A N 1
ATOM 1571 C CA . ARG A 1 204 ? -32.925 1.464 46.680 1.00 93.50 204 ARG A CA 1
ATOM 1572 C C . ARG A 1 204 ? -33.869 0.441 46.057 1.00 93.50 204 ARG A C 1
ATOM 1574 O O . ARG A 1 204 ? -35.068 0.492 46.316 1.00 93.50 204 ARG A O 1
ATOM 1581 N N . VAL A 1 205 ? -33.340 -0.497 45.273 1.00 94.12 205 VAL A N 1
ATOM 1582 C CA . VAL A 1 205 ? -34.126 -1.608 44.714 1.00 94.12 205 VAL A CA 1
ATOM 1583 C C . VAL A 1 205 ? -34.709 -2.464 45.841 1.00 94.12 205 VAL A C 1
ATOM 1585 O O . VAL A 1 205 ? -35.897 -2.774 45.820 1.00 94.12 205 VAL A O 1
ATOM 1588 N N . GLY A 1 206 ? -33.911 -2.782 46.863 1.00 94.94 206 GLY A N 1
ATOM 1589 C CA . GLY A 1 206 ? -34.351 -3.526 48.042 1.00 94.94 206 GLY A CA 1
ATOM 1590 C C . GLY A 1 206 ? -35.445 -2.808 48.836 1.00 94.94 206 GLY A C 1
ATOM 1591 O O . GLY A 1 206 ? -36.431 -3.438 49.213 1.00 94.94 206 GLY A O 1
ATOM 1592 N N . LEU A 1 207 ? -35.316 -1.492 49.042 1.00 93.75 207 LEU A N 1
ATOM 1593 C CA . LEU A 1 207 ? -36.351 -0.665 49.669 1.00 93.75 207 LEU A CA 1
ATOM 1594 C C . LEU A 1 207 ? -37.658 -0.730 48.873 1.00 93.75 207 LEU A C 1
ATOM 1596 O O . LEU A 1 207 ? -38.704 -1.032 49.440 1.00 93.75 207 LEU A O 1
ATOM 1600 N N . ARG A 1 208 ? -37.588 -0.545 47.550 1.00 93.75 208 ARG A N 1
ATOM 1601 C CA . ARG A 1 208 ? -38.769 -0.581 46.684 1.00 93.75 208 ARG A CA 1
ATOM 1602 C C . ARG A 1 208 ? -39.454 -1.948 46.673 1.00 93.75 208 ARG A C 1
ATOM 1604 O O . ARG A 1 208 ? -40.677 -2.023 46.715 1.00 93.75 208 ARG A O 1
ATOM 1611 N N . ILE A 1 209 ? -38.681 -3.037 46.670 1.00 95.25 209 ILE A N 1
ATOM 1612 C CA . ILE A 1 209 ? -39.221 -4.400 46.791 1.00 95.25 209 ILE A CA 1
ATOM 1613 C C . ILE A 1 209 ? -39.994 -4.563 48.107 1.00 95.25 209 ILE A C 1
ATOM 1615 O O . ILE A 1 209 ? -41.071 -5.156 48.089 1.00 95.25 209 ILE A O 1
ATOM 1619 N N . ARG A 1 210 ? -39.475 -4.031 49.225 1.00 95.00 210 ARG A N 1
ATOM 1620 C CA . ARG A 1 210 ? -40.148 -4.076 50.537 1.00 95.00 210 ARG A CA 1
ATOM 1621 C C . ARG A 1 210 ? -41.435 -3.250 50.562 1.00 95.00 210 ARG A C 1
ATOM 1623 O O . ARG A 1 210 ? -42.427 -3.695 51.126 1.00 95.00 210 ARG A O 1
ATOM 1630 N N . GLU A 1 211 ? -41.436 -2.070 49.946 1.00 92.56 211 GLU A N 1
ATOM 1631 C CA . GLU A 1 211 ? -42.646 -1.247 49.805 1.00 92.56 211 GLU A CA 1
ATOM 1632 C C . GLU A 1 211 ? -43.731 -1.992 49.018 1.00 92.56 211 GLU A C 1
ATOM 1634 O O . GLU A 1 211 ? -44.864 -2.096 49.478 1.00 92.56 211 GLU A O 1
ATOM 1639 N N . LEU A 1 212 ? -43.373 -2.563 47.862 1.00 92.56 212 LEU A N 1
ATOM 1640 C CA . LEU A 1 212 ? -44.303 -3.293 46.998 1.00 92.56 212 LEU A CA 1
ATOM 1641 C C . LEU A 1 212 ? -44.805 -4.599 47.629 1.00 92.56 212 LEU A C 1
ATOM 1643 O O . LEU A 1 212 ? -45.944 -4.988 47.380 1.00 92.56 212 LEU A O 1
ATOM 1647 N N . SER A 1 213 ? -43.986 -5.281 48.440 1.00 92.00 213 SER A N 1
ATOM 1648 C CA . SER A 1 213 ? -44.407 -6.501 49.140 1.00 92.00 213 SER A CA 1
ATOM 1649 C C . SER A 1 213 ? -45.371 -6.235 50.293 1.00 92.00 213 SER A C 1
ATOM 1651 O O . SER A 1 213 ? -46.131 -7.128 50.650 1.00 92.00 213 SER A O 1
ATOM 1653 N N . ASN A 1 214 ? -45.334 -5.030 50.868 1.00 92.69 214 ASN A N 1
ATOM 1654 C CA . ASN A 1 214 ? -46.123 -4.647 52.040 1.00 92.69 214 ASN A CA 1
ATOM 1655 C C . ASN A 1 214 ? -47.385 -3.842 51.679 1.00 92.69 214 ASN A C 1
ATOM 1657 O O . ASN A 1 214 ? -47.996 -3.232 52.555 1.00 92.69 214 ASN A O 1
ATOM 1661 N N . LEU A 1 215 ? -47.780 -3.813 50.401 1.00 90.56 215 LEU A N 1
ATOM 1662 C CA . LEU A 1 215 ? -49.014 -3.157 49.971 1.00 90.56 215 LEU A CA 1
ATOM 1663 C C . LEU A 1 215 ? -50.254 -3.914 50.487 1.00 90.56 215 LEU A C 1
ATOM 1665 O O . LEU A 1 215 ? -50.258 -5.147 50.507 1.00 90.56 215 LEU A O 1
ATOM 1669 N N . PRO A 1 216 ? -51.330 -3.200 50.868 1.00 89.38 216 PRO A N 1
ATOM 1670 C CA . PRO A 1 216 ? -52.565 -3.830 51.315 1.00 89.38 216 PRO A CA 1
ATOM 1671 C C . PRO A 1 216 ? -53.213 -4.638 50.182 1.00 89.38 216 PRO A C 1
ATOM 1673 O O . PRO A 1 216 ? -53.209 -4.228 49.021 1.00 89.38 216 PRO A O 1
ATOM 1676 N N . ALA A 1 217 ? -53.803 -5.785 50.530 1.00 80.44 217 ALA A N 1
ATOM 1677 C CA . ALA A 1 217 ? -54.468 -6.670 49.571 1.00 80.44 217 ALA A CA 1
ATOM 1678 C C . ALA A 1 217 ? -55.756 -6.065 48.970 1.00 80.44 217 ALA A C 1
ATOM 1680 O O . ALA A 1 217 ? -56.174 -6.482 47.889 1.00 80.44 217 ALA A O 1
ATOM 1681 N N . ASP A 1 218 ? -56.340 -5.063 49.634 1.00 87.56 218 ASP A N 1
ATOM 1682 C CA . ASP A 1 218 ? -57.560 -4.347 49.231 1.00 87.56 218 ASP A CA 1
ATOM 1683 C C . ASP A 1 218 ? -57.284 -3.200 48.232 1.00 87.56 218 ASP A C 1
ATOM 1685 O O . ASP A 1 218 ? -57.793 -2.086 48.338 1.00 87.56 218 ASP A O 1
ATOM 1689 N N . LEU A 1 219 ? -56.392 -3.443 47.267 1.00 88.94 219 LEU A N 1
ATOM 1690 C CA . LEU A 1 219 ? -56.047 -2.481 46.217 1.00 88.94 219 LEU A CA 1
ATOM 1691 C C . LEU A 1 219 ? -56.913 -2.740 44.971 1.00 88.94 219 LEU A C 1
ATOM 1693 O O . LEU A 1 219 ? -57.089 -3.903 44.589 1.00 88.94 219 LEU A O 1
ATOM 1697 N N . PRO A 1 220 ? -57.393 -1.701 44.256 1.00 93.12 220 PRO A N 1
ATOM 1698 C CA . PRO A 1 220 ? -58.132 -1.905 43.015 1.00 93.12 220 PRO A CA 1
ATOM 1699 C C . PRO A 1 220 ? -57.304 -2.708 41.990 1.00 93.12 220 PRO A C 1
ATOM 1701 O O . PRO A 1 220 ? -56.073 -2.579 41.922 1.00 93.12 220 PRO A O 1
ATOM 1704 N N . PRO A 1 221 ? -57.960 -3.547 41.165 1.00 89.25 221 PRO A N 1
ATOM 1705 C CA . PRO A 1 221 ? -57.296 -4.595 40.386 1.00 89.25 221 PRO A CA 1
ATOM 1706 C C . PRO A 1 221 ? -56.278 -4.044 39.379 1.00 89.25 221 PRO A C 1
ATOM 1708 O O . PRO A 1 221 ? -55.240 -4.657 39.138 1.00 89.25 221 PRO A O 1
ATOM 1711 N N . ASN A 1 222 ? -56.538 -2.860 38.828 1.00 93.25 222 ASN A N 1
ATOM 1712 C CA . ASN A 1 222 ? -55.639 -2.161 37.913 1.00 93.25 222 ASN A CA 1
ATOM 1713 C C . ASN A 1 222 ? -54.317 -1.731 38.579 1.00 93.25 222 ASN A C 1
ATOM 1715 O O . ASN A 1 222 ? -53.260 -1.849 37.958 1.00 93.25 222 ASN A O 1
ATOM 1719 N N . LEU A 1 223 ? -54.353 -1.240 39.823 1.00 91.69 223 LEU A N 1
ATOM 1720 C CA . LEU A 1 223 ? -53.153 -0.871 40.581 1.00 91.69 223 LEU A CA 1
ATOM 1721 C C . LEU A 1 223 ? -52.418 -2.112 41.082 1.00 91.69 223 LEU A C 1
ATOM 1723 O O . LEU A 1 223 ? -51.192 -2.156 41.014 1.00 91.69 223 LEU A O 1
ATOM 1727 N N . ARG A 1 224 ? -53.163 -3.145 41.494 1.00 90.75 224 ARG A N 1
ATOM 1728 C CA . ARG A 1 224 ? -52.599 -4.429 41.924 1.00 90.75 224 ARG A CA 1
ATOM 1729 C C . ARG A 1 224 ? -51.752 -5.076 40.828 1.00 90.75 224 ARG A C 1
ATOM 1731 O O . ARG A 1 224 ? -50.610 -5.441 41.082 1.00 90.75 224 ARG A O 1
ATOM 1738 N N . ILE A 1 225 ? -52.272 -5.150 39.600 1.00 92.75 225 ILE A N 1
ATOM 1739 C CA . ILE A 1 225 ? -51.538 -5.718 38.456 1.00 92.75 225 ILE A CA 1
ATOM 1740 C C . ILE A 1 225 ? -50.253 -4.923 38.180 1.00 92.75 225 ILE A C 1
ATOM 1742 O O . ILE A 1 225 ? -49.203 -5.515 37.948 1.00 92.75 225 ILE A O 1
ATOM 1746 N N . LYS A 1 226 ? -50.299 -3.585 38.238 1.00 94.38 226 LYS A N 1
ATOM 1747 C CA . LYS A 1 226 ? -49.107 -2.744 38.028 1.00 94.38 226 LYS A CA 1
ATOM 1748 C C . LYS A 1 226 ? -48.045 -2.962 39.107 1.00 94.38 226 LYS A C 1
ATOM 1750 O O . LYS A 1 226 ? -46.878 -3.132 38.764 1.00 94.38 226 LYS A O 1
ATOM 1755 N N . ALA A 1 227 ? -48.450 -3.001 40.376 1.00 93.19 227 ALA A N 1
ATOM 1756 C CA . ALA A 1 227 ? -47.549 -3.277 41.493 1.00 93.19 227 ALA A CA 1
ATOM 1757 C C . ALA A 1 227 ? -46.922 -4.677 41.384 1.00 93.19 227 ALA A C 1
ATOM 1759 O O . ALA A 1 227 ? -45.730 -4.853 41.631 1.00 93.19 227 ALA A O 1
ATOM 1760 N N . GLU A 1 228 ? -47.700 -5.668 40.944 1.00 92.19 228 GLU A N 1
ATOM 1761 C CA . GLU A 1 228 ? -47.219 -7.033 40.746 1.00 92.19 228 GLU A CA 1
ATOM 1762 C C . GLU A 1 228 ? -46.229 -7.150 39.576 1.00 92.19 228 GLU A C 1
ATOM 1764 O O . GLU A 1 228 ? -45.209 -7.833 39.699 1.00 92.19 228 GLU A O 1
ATOM 1769 N N . ILE A 1 229 ? -46.482 -6.455 38.462 1.00 95.19 229 ILE A N 1
ATOM 1770 C CA . ILE A 1 229 ? -45.539 -6.366 37.338 1.00 95.19 229 ILE A CA 1
ATOM 1771 C C . ILE A 1 229 ? -44.223 -5.731 37.802 1.00 95.19 229 ILE A C 1
ATOM 1773 O O . ILE A 1 229 ? -43.158 -6.273 37.506 1.00 95.19 229 ILE A O 1
ATOM 1777 N N . GLU A 1 230 ? -44.281 -4.624 38.550 1.00 95.06 230 GLU A N 1
ATOM 1778 C CA . GLU A 1 230 ? -43.092 -3.938 39.072 1.00 95.06 230 GLU A CA 1
ATOM 1779 C C . GLU A 1 230 ? -42.287 -4.851 40.014 1.00 95.06 230 GLU A C 1
ATOM 1781 O O . GLU A 1 230 ? -41.079 -5.022 39.836 1.00 95.06 230 GLU A O 1
ATOM 1786 N N . LEU A 1 231 ? -42.956 -5.526 40.956 1.00 94.69 231 LEU A N 1
ATOM 1787 C CA . LEU A 1 231 ? -42.319 -6.452 41.896 1.00 94.69 231 LEU A CA 1
ATOM 1788 C C . LEU A 1 231 ? -41.632 -7.623 41.177 1.00 94.69 231 LEU A C 1
ATOM 1790 O O . LEU A 1 231 ? -40.492 -7.973 41.496 1.00 94.69 231 LEU A O 1
ATOM 1794 N N . ARG A 1 232 ? -42.310 -8.236 40.198 1.00 95.56 232 ARG A N 1
ATOM 1795 C CA . ARG A 1 232 ? -41.748 -9.336 39.398 1.00 95.56 232 ARG A CA 1
ATOM 1796 C C . ARG A 1 232 ? -40.575 -8.854 38.541 1.00 95.56 232 ARG A C 1
ATOM 1798 O O . ARG A 1 232 ? -39.563 -9.546 38.476 1.00 95.56 232 ARG A O 1
ATOM 1805 N N . ALA A 1 233 ? -40.670 -7.666 37.942 1.00 96.00 233 ALA A N 1
ATOM 1806 C CA . ALA A 1 233 ? -39.588 -7.079 37.157 1.00 96.00 233 ALA A CA 1
ATOM 1807 C C . ALA A 1 233 ? -38.329 -6.845 38.007 1.00 96.00 233 ALA A C 1
ATOM 1809 O O . ALA A 1 233 ? -37.245 -7.254 37.596 1.00 96.00 233 ALA A O 1
ATOM 1810 N N . LEU A 1 234 ? -38.469 -6.276 39.214 1.00 95.50 234 LEU A N 1
ATOM 1811 C CA . LEU A 1 234 ? -37.344 -6.037 40.129 1.00 95.50 234 LEU A CA 1
ATOM 1812 C C . LEU A 1 234 ? -36.665 -7.338 40.588 1.00 95.50 234 LEU A C 1
ATOM 1814 O O . LEU A 1 234 ? -35.441 -7.387 40.694 1.00 95.50 234 LEU A O 1
ATOM 1818 N N . ARG A 1 235 ? -37.427 -8.420 40.794 1.00 95.00 235 ARG A N 1
ATOM 1819 C CA . ARG A 1 235 ? -36.872 -9.747 41.129 1.00 95.00 235 ARG A CA 1
ATOM 1820 C C . ARG A 1 235 ? -36.101 -10.394 39.974 1.00 95.00 235 ARG A C 1
ATOM 1822 O O . ARG A 1 235 ? -35.208 -11.200 40.218 1.00 95.00 235 ARG A O 1
ATOM 1829 N N . LEU A 1 236 ? -36.422 -10.038 38.731 1.00 96.38 236 LEU A N 1
ATOM 1830 C CA . LEU A 1 236 ? -35.801 -10.592 37.523 1.00 96.38 236 LEU A CA 1
ATOM 1831 C C . LEU A 1 236 ? -34.623 -9.756 36.993 1.00 96.38 236 LEU A C 1
ATOM 1833 O O . LEU A 1 236 ? -34.031 -10.129 35.981 1.00 96.38 236 LEU A O 1
ATOM 1837 N N . VAL A 1 237 ? -34.238 -8.663 37.664 1.00 94.50 237 VAL A N 1
ATOM 1838 C CA . VAL A 1 237 ? -33.143 -7.775 37.217 1.00 94.50 237 VAL A CA 1
ATOM 1839 C C . VAL A 1 237 ? -31.821 -8.530 37.050 1.00 94.50 237 VAL A C 1
ATOM 1841 O O . VAL A 1 237 ? -31.144 -8.354 36.039 1.00 94.50 237 VAL A O 1
ATOM 1844 N N . ASN A 1 238 ? -31.475 -9.417 37.987 1.00 94.31 238 ASN A N 1
ATOM 1845 C CA . ASN A 1 238 ? -30.225 -10.183 37.919 1.00 94.31 238 ASN A CA 1
ATOM 1846 C C . ASN A 1 238 ? -30.212 -11.164 36.739 1.00 94.31 238 ASN A C 1
ATOM 1848 O O . ASN A 1 238 ? -29.221 -11.239 36.016 1.00 94.31 238 ASN A O 1
ATOM 1852 N N . LEU A 1 239 ? -31.333 -11.853 36.494 1.00 96.81 239 LEU A N 1
ATOM 1853 C CA . LEU A 1 239 ? -31.480 -12.739 35.336 1.00 96.81 239 LEU A CA 1
ATOM 1854 C C . LEU A 1 239 ? -31.361 -11.944 34.028 1.00 96.81 239 LEU A C 1
ATOM 1856 O O . LEU A 1 239 ? -30.663 -12.350 33.103 1.00 96.81 239 LEU A O 1
ATOM 1860 N N . GLN A 1 240 ? -32.003 -10.777 33.966 1.00 96.19 240 GLN A N 1
ATOM 1861 C CA . GLN A 1 240 ? -31.927 -9.892 32.810 1.00 96.19 240 GLN A CA 1
ATOM 1862 C C . GLN A 1 240 ? -30.489 -9.409 32.550 1.00 96.19 240 GLN A C 1
ATOM 1864 O O . GLN A 1 240 ? -30.051 -9.374 31.399 1.00 96.19 240 GLN A O 1
ATOM 1869 N N . ALA A 1 241 ? -29.752 -9.034 33.599 1.00 95.62 241 ALA A N 1
ATOM 1870 C CA . ALA A 1 241 ? -28.356 -8.616 33.500 1.00 95.62 241 ALA A CA 1
ATOM 1871 C C . ALA A 1 241 ? -27.453 -9.762 33.017 1.00 95.62 241 ALA A C 1
ATOM 1873 O O . ALA A 1 241 ? -26.624 -9.552 32.129 1.00 95.62 241 ALA A O 1
ATOM 1874 N N . GLN A 1 242 ? -27.662 -10.974 33.538 1.00 96.75 242 GLN A N 1
ATOM 1875 C CA . GLN A 1 242 ? -26.932 -12.168 33.122 1.00 96.75 242 GLN A CA 1
ATOM 1876 C C . GLN A 1 242 ? -27.151 -12.477 31.636 1.00 96.75 242 GLN A C 1
ATOM 1878 O O . GLN A 1 242 ? -26.182 -12.547 30.883 1.00 96.75 242 GLN A O 1
ATOM 1883 N N . VAL A 1 243 ? -28.407 -12.572 31.186 1.00 97.56 243 VAL A N 1
ATOM 1884 C CA . VAL A 1 243 ? -28.735 -12.870 29.780 1.00 97.56 243 VAL A CA 1
ATOM 1885 C C . VAL A 1 243 ? -28.147 -11.814 28.838 1.00 97.56 243 VAL A C 1
ATOM 1887 O O . VAL A 1 243 ? -27.588 -12.146 27.795 1.00 97.56 243 VAL A O 1
ATOM 1890 N N . ARG A 1 244 ? -28.202 -10.527 29.209 1.00 97.00 244 ARG A N 1
ATOM 1891 C CA . ARG A 1 244 ? -27.559 -9.461 28.423 1.00 97.00 244 ARG A CA 1
ATOM 1892 C C . ARG A 1 244 ? -26.041 -9.623 28.348 1.00 97.00 244 ARG A C 1
ATOM 1894 O O . ARG A 1 244 ? -25.474 -9.397 27.282 1.00 97.00 244 ARG A O 1
ATOM 1901 N N . SER A 1 245 ? -25.394 -10.005 29.449 1.00 96.00 245 SER A N 1
ATOM 1902 C CA . SER A 1 245 ? -23.950 -10.266 29.487 1.00 96.00 245 SER A CA 1
ATOM 1903 C C . SER A 1 245 ? -23.565 -11.435 28.576 1.00 96.00 245 SER A C 1
ATOM 1905 O O . SER A 1 245 ? -22.628 -11.317 27.789 1.00 96.00 245 SER A O 1
ATOM 1907 N N . GLU A 1 246 ? -24.330 -12.528 28.606 1.00 96.00 246 GLU A N 1
ATOM 1908 C CA . GLU A 1 246 ? -24.116 -13.700 27.748 1.00 96.00 246 GLU A CA 1
ATOM 1909 C C . GLU A 1 246 ? -24.268 -13.358 26.259 1.00 96.00 246 GLU A C 1
ATOM 1911 O O . GLU A 1 246 ? -23.394 -13.698 25.457 1.00 96.00 246 GLU A O 1
ATOM 1916 N N . ILE A 1 247 ? -25.320 -12.615 25.895 1.00 95.31 247 ILE A N 1
ATOM 1917 C CA . ILE A 1 247 ? -25.550 -12.151 24.517 1.00 95.31 247 ILE A CA 1
ATOM 1918 C C . ILE A 1 247 ? -24.406 -11.247 24.051 1.00 95.31 247 ILE A C 1
ATOM 1920 O O . ILE A 1 247 ? -23.870 -11.446 22.963 1.00 95.31 247 ILE A O 1
ATOM 1924 N N . LEU A 1 248 ? -23.991 -10.272 24.866 1.00 92.75 248 LEU A N 1
ATOM 1925 C CA . LEU A 1 248 ? -22.865 -9.398 24.527 1.00 92.75 248 LEU A CA 1
ATOM 1926 C C . LEU A 1 248 ? -21.548 -10.177 24.426 1.00 92.75 248 LEU A C 1
ATOM 1928 O O . LEU A 1 248 ? -20.725 -9.878 23.563 1.00 92.75 248 LEU A O 1
ATOM 1932 N N . GLY A 1 249 ? -21.347 -11.186 25.274 1.00 90.44 249 GLY A N 1
ATOM 1933 C CA . GLY A 1 249 ? -20.186 -12.070 25.225 1.00 90.44 249 GLY A CA 1
ATOM 1934 C C . GLY A 1 249 ? -20.153 -12.947 23.970 1.00 90.44 249 GLY A C 1
ATOM 1935 O O . GLY A 1 249 ? -19.077 -13.199 23.432 1.00 90.44 249 GLY A O 1
ATOM 1936 N N . ALA A 1 250 ? -21.306 -13.407 23.480 1.00 90.12 250 ALA A N 1
ATOM 1937 C CA . ALA A 1 250 ? -21.414 -14.075 22.182 1.00 90.12 250 ALA A CA 1
ATOM 1938 C C . ALA A 1 250 ? -21.144 -13.094 21.030 1.00 90.12 250 ALA A C 1
ATOM 1940 O O . ALA A 1 250 ? -20.265 -13.339 20.210 1.00 90.12 250 ALA A O 1
ATOM 1941 N N . LEU A 1 251 ? -21.796 -11.927 21.044 1.00 88.50 251 LEU A N 1
ATOM 1942 C CA . LEU A 1 251 ? -21.646 -10.917 19.999 1.00 88.50 251 LEU A CA 1
ATOM 1943 C C . LEU A 1 251 ? -20.199 -10.432 19.859 1.00 88.50 251 LEU A C 1
ATOM 1945 O O . LEU A 1 251 ? -19.727 -10.255 18.741 1.00 88.50 251 LEU A O 1
ATOM 1949 N N . ARG A 1 252 ? -19.471 -10.237 20.967 1.00 84.31 252 ARG A N 1
ATOM 1950 C CA . ARG A 1 252 ? -18.049 -9.860 20.925 1.00 84.31 252 ARG A CA 1
ATOM 1951 C C . ARG A 1 252 ? -17.205 -10.930 20.239 1.00 84.31 252 ARG A C 1
ATOM 1953 O O . ARG A 1 252 ? -16.439 -10.584 19.352 1.00 84.31 252 ARG A O 1
ATOM 1960 N N . ARG A 1 253 ? -17.391 -12.209 20.585 1.00 80.12 253 ARG A N 1
ATOM 1961 C CA . ARG A 1 253 ? -16.656 -13.323 19.958 1.00 80.12 253 ARG A CA 1
ATOM 1962 C C . ARG A 1 253 ? -16.847 -13.367 18.440 1.00 80.12 253 ARG A C 1
ATOM 1964 O O . ARG A 1 253 ? -15.886 -13.647 17.732 1.00 80.12 253 ARG A O 1
ATOM 1971 N N . ASP A 1 254 ? -18.045 -13.040 17.961 1.00 80.19 254 ASP A N 1
ATOM 1972 C CA . ASP A 1 254 ? -18.364 -13.080 16.530 1.00 80.19 254 ASP A CA 1
ATOM 1973 C C . ASP A 1 254 ? -17.971 -11.796 15.779 1.00 80.19 254 ASP A C 1
ATOM 1975 O O . ASP A 1 254 ? -17.657 -11.842 14.591 1.00 80.19 254 ASP A O 1
ATOM 1979 N N . THR A 1 255 ? -17.977 -10.637 16.448 1.00 75.06 255 THR A N 1
ATOM 1980 C CA . THR A 1 255 ? -17.712 -9.336 15.802 1.00 75.06 255 THR A CA 1
ATOM 1981 C C . THR A 1 255 ? -16.259 -8.882 15.891 1.00 75.06 255 THR A C 1
ATOM 1983 O O . THR A 1 255 ? -15.799 -8.168 14.998 1.00 75.06 255 THR A O 1
ATOM 1986 N N . THR A 1 256 ? -15.502 -9.277 16.920 1.00 67.81 256 THR A N 1
ATOM 1987 C CA . THR A 1 256 ? -14.107 -8.850 17.065 1.00 67.81 256 THR A CA 1
ATOM 1988 C C . THR A 1 256 ? -13.156 -9.907 16.529 1.00 67.81 256 THR A C 1
ATOM 1990 O O . THR A 1 256 ? -12.867 -10.908 17.180 1.00 67.81 256 THR A O 1
ATOM 1993 N N . LEU A 1 257 ? -12.604 -9.656 15.342 1.00 65.75 257 LEU A N 1
ATOM 1994 C CA . LEU A 1 257 ? -11.451 -10.404 14.859 1.00 65.75 257 LEU A CA 1
ATOM 1995 C C . LEU A 1 257 ? -10.264 -10.088 15.791 1.00 65.75 257 LEU A C 1
ATOM 1997 O O . LEU A 1 257 ? -9.741 -8.975 15.774 1.00 65.75 257 LEU A O 1
ATOM 2001 N N . GLU A 1 258 ? -9.798 -11.069 16.567 1.00 62.94 258 GLU A N 1
ATOM 2002 C CA . GLU A 1 258 ? -8.675 -10.992 17.535 1.00 62.94 258 GLU A CA 1
ATOM 2003 C C . GLU A 1 258 ? -7.305 -10.606 16.915 1.00 62.94 258 GLU A C 1
ATOM 2005 O O . GLU A 1 258 ? -6.250 -10.702 17.540 1.00 62.94 258 GLU A O 1
ATOM 2010 N N . THR A 1 259 ? -7.287 -10.147 15.663 1.00 63.22 259 THR A N 1
ATOM 2011 C CA . THR A 1 259 ? -6.084 -9.758 14.912 1.00 63.22 259 THR A CA 1
ATOM 2012 C C . THR A 1 259 ? -5.368 -8.563 15.543 1.00 63.22 259 THR A C 1
ATOM 2014 O O . THR A 1 259 ? -4.143 -8.493 15.483 1.00 63.22 259 THR A O 1
ATOM 2017 N N . ALA A 1 260 ? -6.106 -7.653 16.190 1.00 63.69 260 ALA A N 1
ATOM 2018 C CA . ALA A 1 260 ? -5.515 -6.529 16.918 1.00 63.69 260 ALA A CA 1
ATOM 2019 C C . ALA A 1 260 ? -4.887 -6.956 18.257 1.00 63.69 260 ALA A C 1
ATOM 2021 O O . ALA A 1 260 ? -3.855 -6.416 18.651 1.00 63.69 260 ALA A O 1
ATOM 2022 N N . LEU A 1 261 ? -5.489 -7.937 18.937 1.00 71.62 261 LEU A N 1
ATOM 2023 C CA . LEU A 1 261 ? -5.035 -8.431 20.240 1.00 71.62 261 LEU A CA 1
ATOM 2024 C C . LEU A 1 261 ? -3.850 -9.394 20.105 1.00 71.62 261 LEU A C 1
ATOM 2026 O O . LEU A 1 261 ? -2.971 -9.413 20.966 1.00 71.62 261 LEU A O 1
ATOM 2030 N N . ASN A 1 262 ? -3.762 -10.136 18.995 1.00 69.81 262 ASN A N 1
ATOM 2031 C CA . ASN A 1 262 ? -2.612 -10.984 18.699 1.00 69.81 262 ASN A CA 1
ATOM 2032 C C . ASN A 1 262 ? -2.101 -10.821 17.252 1.00 69.81 262 ASN A C 1
ATOM 2034 O O . ASN A 1 262 ? -2.370 -11.664 16.389 1.00 69.81 262 ASN A O 1
ATOM 2038 N N . PRO A 1 263 ? -1.269 -9.793 16.988 1.00 74.31 263 PRO A N 1
ATOM 2039 C CA . PRO A 1 263 ? -0.653 -9.576 15.676 1.00 74.31 263 PRO A CA 1
ATOM 2040 C C . PRO A 1 263 ? 0.235 -10.744 15.212 1.00 74.31 263 PRO A C 1
ATOM 2042 O O . PRO A 1 263 ? 0.505 -10.902 14.021 1.00 74.31 263 PRO A O 1
ATOM 2045 N N . TYR A 1 264 ? 0.715 -11.567 16.151 1.00 77.06 264 TYR A N 1
ATOM 2046 C CA . TYR A 1 264 ? 1.602 -12.695 15.875 1.00 77.06 264 TYR A CA 1
ATOM 2047 C C . TYR A 1 264 ? 0.851 -13.977 15.502 1.00 77.06 264 TYR A C 1
ATOM 2049 O O . TYR A 1 264 ? 1.431 -14.810 14.808 1.00 77.06 264 TYR A O 1
ATOM 2057 N N . ALA A 1 265 ? -0.424 -14.124 15.882 1.00 79.38 265 ALA A N 1
ATOM 2058 C CA . ALA A 1 265 ? -1.227 -15.314 15.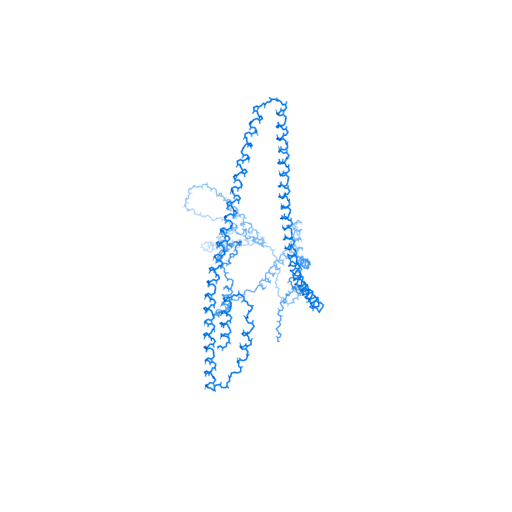578 1.00 79.38 265 ALA A CA 1
ATOM 2059 C C . ALA A 1 265 ? -1.373 -15.561 14.066 1.00 79.38 265 ALA A C 1
ATOM 2061 O O . ALA A 1 265 ? -1.380 -16.704 13.615 1.00 79.38 265 ALA A O 1
ATOM 2062 N N . TYR A 1 266 ? -1.420 -14.485 13.274 1.00 77.19 266 TYR A N 1
ATOM 2063 C CA . TYR A 1 266 ? -1.583 -14.547 11.818 1.00 77.19 266 TYR A CA 1
ATOM 2064 C C . TYR A 1 266 ? -0.281 -14.286 11.045 1.00 77.19 266 TYR A C 1
ATOM 2066 O O . TYR A 1 266 ? -0.255 -14.342 9.812 1.00 77.19 266 TYR A O 1
ATOM 2074 N N . ARG A 1 267 ? 0.834 -14.026 11.742 1.00 83.88 267 ARG A N 1
ATOM 2075 C CA . ARG A 1 267 ? 2.124 -13.741 11.108 1.00 83.88 267 ARG A CA 1
ATOM 2076 C C . ARG A 1 267 ? 2.772 -15.032 10.605 1.00 83.88 267 ARG A C 1
ATOM 2078 O O . ARG A 1 267 ? 3.301 -15.826 11.377 1.00 83.88 267 ARG A O 1
ATOM 2085 N N . ARG A 1 268 ? 2.836 -15.206 9.282 1.00 84.19 268 ARG A N 1
ATOM 2086 C CA . ARG A 1 268 ? 3.625 -16.280 8.654 1.00 84.19 268 ARG A CA 1
ATOM 2087 C C . ARG A 1 268 ? 5.069 -15.835 8.444 1.00 84.19 268 ARG A C 1
ATOM 2089 O O . ARG A 1 268 ? 5.378 -15.098 7.511 1.00 84.19 268 ARG A O 1
ATOM 2096 N N . THR A 1 269 ? 5.974 -16.303 9.295 1.00 83.44 269 THR A N 1
ATOM 2097 C CA . THR A 1 269 ? 7.411 -16.054 9.121 1.00 83.44 269 THR A CA 1
ATOM 2098 C C . THR A 1 269 ? 7.962 -16.933 8.000 1.00 83.44 269 THR A C 1
ATOM 2100 O O . THR A 1 269 ? 8.022 -18.157 8.122 1.00 83.44 269 THR A O 1
ATOM 2103 N N . LYS A 1 270 ? 8.382 -16.309 6.896 1.00 88.31 270 LYS A N 1
ATOM 2104 C CA . LYS A 1 270 ? 9.013 -17.007 5.773 1.00 88.31 270 LYS A CA 1
ATOM 2105 C C . LYS A 1 270 ? 10.421 -17.473 6.161 1.00 88.31 270 LYS A C 1
ATOM 2107 O O . LYS A 1 270 ? 11.266 -16.655 6.514 1.00 88.31 270 LYS A O 1
ATOM 2112 N N . ARG A 1 271 ? 10.687 -18.779 6.061 1.00 89.06 271 ARG A N 1
ATOM 2113 C CA . ARG A 1 271 ? 12.039 -19.343 6.204 1.00 89.06 271 ARG A CA 1
ATOM 2114 C C . ARG A 1 271 ? 12.759 -19.303 4.860 1.00 89.06 271 ARG A C 1
ATOM 2116 O O . ARG A 1 271 ? 12.255 -19.847 3.880 1.00 89.06 271 ARG A O 1
ATOM 2123 N N . GLN A 1 272 ? 13.928 -18.672 4.822 1.00 90.06 272 GLN A N 1
ATOM 2124 C CA . GLN A 1 272 ? 14.779 -18.658 3.634 1.00 90.06 272 GLN A CA 1
ATOM 2125 C C . GLN A 1 272 ? 15.317 -20.071 3.397 1.00 90.06 272 GLN A C 1
ATOM 2127 O O . GLN A 1 272 ? 15.946 -20.659 4.276 1.00 90.06 272 GLN A O 1
ATOM 2132 N N . SER A 1 273 ? 15.028 -20.635 2.226 1.00 91.81 273 SER A N 1
ATOM 2133 C CA . SER A 1 273 ? 15.483 -21.976 1.854 1.00 91.81 273 SER A CA 1
ATOM 2134 C C . SER A 1 273 ? 16.568 -21.904 0.785 1.00 91.81 273 SER A C 1
ATOM 2136 O O . SER A 1 273 ? 16.565 -21.008 -0.061 1.00 91.81 273 SER A O 1
ATOM 2138 N N . LEU A 1 274 ? 17.456 -22.901 0.755 1.00 93.25 274 LEU A N 1
ATOM 2139 C CA . LEU A 1 274 ? 18.484 -23.022 -0.286 1.00 93.25 274 LEU A CA 1
ATOM 2140 C C . LEU A 1 274 ? 17.890 -23.077 -1.703 1.00 93.25 274 LEU A C 1
ATOM 2142 O O . LEU A 1 274 ? 18.551 -22.694 -2.664 1.00 93.25 274 LEU A O 1
ATOM 2146 N N . ARG A 1 275 ? 16.635 -23.527 -1.851 1.00 91.88 275 ARG A N 1
ATOM 2147 C CA . ARG A 1 275 ? 15.928 -23.520 -3.137 1.00 91.88 275 ARG A CA 1
ATOM 2148 C C . ARG A 1 275 ? 15.775 -22.101 -3.681 1.00 91.88 275 ARG A C 1
ATOM 2150 O O . ARG A 1 275 ? 15.978 -21.902 -4.872 1.00 91.88 275 ARG A O 1
ATOM 2157 N N . GLU A 1 276 ? 15.450 -21.133 -2.827 1.00 90.88 276 GLU A N 1
ATOM 2158 C CA . GLU A 1 276 ? 15.298 -19.732 -3.235 1.00 90.88 276 GLU A CA 1
ATOM 2159 C C . GLU A 1 276 ? 16.642 -19.136 -3.651 1.00 90.88 276 GLU A C 1
ATOM 2161 O O . GLU A 1 276 ? 16.726 -18.546 -4.723 1.00 90.88 276 GLU A O 1
ATOM 2166 N N . ALA A 1 277 ? 17.702 -19.405 -2.883 1.00 93.25 277 ALA A N 1
ATOM 2167 C CA . ALA A 1 277 ? 19.061 -18.972 -3.214 1.00 93.25 277 ALA A CA 1
ATOM 2168 C C . ALA A 1 277 ? 19.550 -19.534 -4.565 1.00 93.25 277 ALA A C 1
ATOM 2170 O O . ALA A 1 277 ? 20.152 -18.826 -5.367 1.00 93.25 277 ALA A O 1
ATOM 2171 N N . ARG A 1 278 ? 19.234 -20.799 -4.871 1.00 96.38 278 ARG A N 1
ATOM 2172 C CA . ARG A 1 278 ? 19.555 -21.398 -6.180 1.00 96.38 278 ARG A CA 1
ATOM 2173 C C . ARG A 1 278 ? 18.763 -20.762 -7.323 1.00 96.38 278 ARG A C 1
ATOM 2175 O O . ARG A 1 278 ? 19.278 -20.646 -8.432 1.00 96.38 278 ARG A O 1
ATOM 2182 N N . VAL A 1 279 ? 17.507 -20.376 -7.084 1.00 95.94 279 VAL A N 1
ATOM 2183 C CA . VAL A 1 279 ? 16.688 -19.683 -8.092 1.00 95.94 279 VAL A CA 1
ATOM 2184 C C . VAL A 1 279 ? 17.249 -18.290 -8.369 1.00 95.94 279 VAL A C 1
ATOM 2186 O O . VAL A 1 279 ? 17.353 -17.918 -9.537 1.00 95.94 279 VAL A O 1
ATOM 2189 N N . THR A 1 280 ? 17.665 -17.554 -7.335 1.00 94.06 280 THR A N 1
ATOM 2190 C CA . THR A 1 280 ? 18.283 -16.231 -7.504 1.00 94.06 280 THR A CA 1
ATOM 2191 C C . THR A 1 280 ? 19.631 -16.325 -8.212 1.00 94.06 280 THR A C 1
ATOM 2193 O O . THR A 1 280 ? 19.835 -15.617 -9.191 1.00 94.06 280 THR A O 1
ATOM 2196 N N . GLU A 1 281 ? 20.501 -17.267 -7.834 1.00 96.75 281 GLU A N 1
ATOM 2197 C CA . GLU A 1 281 ? 21.789 -17.492 -8.513 1.00 96.75 281 GLU A CA 1
ATOM 2198 C C . GLU A 1 281 ? 21.593 -17.870 -9.992 1.00 96.75 281 GLU A C 1
ATOM 2200 O O . GLU A 1 281 ? 22.270 -17.355 -10.887 1.00 96.75 281 GLU A O 1
ATOM 2205 N N . LYS A 1 282 ? 20.621 -18.747 -10.283 1.00 97.75 282 LYS A N 1
ATOM 2206 C CA . LYS A 1 282 ? 20.278 -19.115 -11.662 1.00 97.75 282 LYS A CA 1
ATOM 2207 C C . LYS A 1 282 ? 19.797 -17.902 -12.459 1.00 97.75 282 LYS A C 1
ATOM 2209 O O . LYS A 1 282 ? 20.186 -17.767 -13.620 1.00 97.75 282 LYS A O 1
ATOM 2214 N N . LEU A 1 283 ? 18.978 -17.039 -11.859 1.00 96.12 283 LEU A N 1
ATOM 2215 C CA . LEU A 1 283 ? 18.483 -15.821 -12.497 1.00 96.12 283 LEU A CA 1
ATOM 2216 C C . LEU A 1 283 ? 19.619 -14.823 -12.756 1.00 96.12 283 LEU A C 1
ATOM 2218 O O . LEU A 1 283 ? 19.721 -14.298 -13.861 1.00 96.12 283 LEU A O 1
ATOM 2222 N N . GLU A 1 284 ? 20.517 -14.615 -11.796 1.00 96.38 284 GLU A N 1
ATOM 2223 C CA . GLU A 1 284 ? 21.697 -13.758 -11.964 1.00 96.38 284 GLU A CA 1
ATOM 2224 C C . GLU A 1 284 ? 22.614 -14.274 -13.075 1.00 96.38 284 GLU A C 1
ATOM 2226 O O . GLU A 1 284 ? 23.056 -13.513 -13.941 1.00 96.38 284 GLU A O 1
ATOM 2231 N N . LYS A 1 285 ? 22.851 -15.591 -13.120 1.00 97.81 285 LYS A N 1
ATOM 2232 C CA . LYS A 1 285 ? 23.620 -16.220 -14.198 1.00 97.81 285 LYS A CA 1
ATOM 2233 C C . LYS A 1 285 ? 22.940 -16.029 -15.554 1.00 97.81 285 LYS A C 1
ATOM 2235 O O . LYS A 1 285 ? 23.625 -15.732 -16.533 1.00 97.81 285 LYS A O 1
ATOM 2240 N N . GLN A 1 286 ? 21.613 -16.162 -15.624 1.00 96.69 286 GLN A N 1
ATOM 2241 C CA . GLN A 1 286 ? 20.844 -15.886 -16.842 1.00 96.69 286 GLN A CA 1
ATOM 2242 C C . GLN A 1 286 ? 20.973 -14.422 -17.275 1.00 96.69 286 GLN A C 1
ATOM 2244 O O . GLN A 1 286 ? 21.302 -14.170 -18.433 1.00 96.69 286 GLN A O 1
ATOM 2249 N N . GLN A 1 287 ? 20.809 -13.468 -16.357 1.00 95.62 287 GLN A N 1
ATOM 2250 C CA . GLN A 1 287 ? 20.950 -12.038 -16.645 1.00 95.62 287 GLN A CA 1
ATOM 2251 C C . GLN A 1 287 ? 22.362 -11.685 -17.125 1.00 95.62 287 GLN A C 1
ATOM 2253 O O . GLN A 1 287 ? 22.519 -10.946 -18.098 1.00 95.62 287 GLN A O 1
ATOM 2258 N N . LYS A 1 288 ? 23.401 -12.256 -16.503 1.00 97.25 288 LYS A N 1
ATOM 2259 C CA . LYS A 1 288 ? 24.797 -12.050 -16.912 1.00 97.25 288 LYS A CA 1
ATOM 2260 C C . LYS A 1 288 ? 25.062 -12.592 -18.318 1.00 97.25 288 LYS A C 1
ATOM 2262 O O . LYS A 1 288 ? 25.655 -11.888 -19.135 1.00 97.25 288 LYS A O 1
ATOM 2267 N N . MET A 1 289 ? 24.579 -13.800 -18.625 1.00 95.88 289 MET A N 1
ATOM 2268 C CA . MET A 1 289 ? 24.683 -14.374 -19.974 1.00 95.88 289 MET A CA 1
ATOM 2269 C C . MET A 1 289 ? 23.910 -13.549 -21.010 1.00 95.88 289 MET A C 1
ATOM 2271 O O . MET A 1 289 ? 24.406 -13.336 -22.115 1.00 95.88 289 MET A O 1
ATOM 2275 N N . GLU A 1 290 ? 22.721 -13.045 -20.671 1.00 96.12 290 GLU A N 1
ATOM 2276 C CA . GLU A 1 290 ? 21.934 -12.200 -21.572 1.00 96.12 290 GLU A CA 1
ATOM 2277 C C . GLU A 1 290 ? 22.613 -10.845 -21.820 1.00 96.12 290 GLU A C 1
ATOM 2279 O O . GLU A 1 290 ? 22.672 -10.378 -22.959 1.00 96.12 290 GLU A O 1
ATOM 2284 N N . GLN A 1 291 ? 23.187 -10.227 -20.784 1.00 95.56 291 GLN A N 1
ATOM 2285 C CA . GLN A 1 291 ? 23.927 -8.974 -20.918 1.00 95.56 291 GLN A CA 1
ATOM 2286 C C . GLN A 1 291 ? 25.183 -9.155 -21.777 1.00 95.56 291 GLN A C 1
ATOM 2288 O O . GLN A 1 291 ? 25.457 -8.326 -22.648 1.00 95.56 291 GLN A O 1
ATOM 2293 N N . GLU A 1 292 ? 25.930 -10.242 -21.578 1.00 96.31 292 GLU A N 1
ATOM 2294 C CA . GLU A 1 292 ? 27.087 -10.570 -22.408 1.00 96.31 292 GLU A CA 1
ATOM 2295 C C . GLU A 1 292 ? 26.678 -10.840 -23.861 1.00 96.31 292 GLU A C 1
ATOM 2297 O O . GLU A 1 292 ? 27.287 -10.291 -24.782 1.00 96.31 292 GLU A O 1
ATOM 2302 N N . ARG A 1 293 ? 25.594 -11.593 -24.084 1.00 96.75 293 ARG A N 1
ATOM 2303 C CA . ARG A 1 293 ? 25.030 -11.817 -25.421 1.00 96.75 293 ARG A CA 1
ATOM 2304 C C . ARG A 1 293 ? 24.631 -10.502 -26.088 1.00 96.75 293 ARG A C 1
ATOM 2306 O O . ARG A 1 293 ? 24.992 -10.292 -27.240 1.00 96.75 293 ARG A O 1
ATOM 2313 N N . LYS A 1 294 ? 23.965 -9.587 -25.372 1.00 97.19 294 LYS A N 1
ATOM 2314 C CA . LYS A 1 294 ? 23.614 -8.247 -25.881 1.00 97.19 294 LYS A CA 1
ATOM 2315 C C . LYS A 1 294 ? 24.855 -7.416 -26.211 1.00 97.19 294 LYS A C 1
ATOM 2317 O O . LYS A 1 294 ? 24.856 -6.714 -27.216 1.00 97.19 294 LYS A O 1
ATOM 2322 N N . ARG A 1 295 ? 25.919 -7.489 -25.403 1.00 97.25 295 ARG A N 1
ATOM 2323 C CA . ARG A 1 295 ? 27.194 -6.806 -25.694 1.00 97.25 295 ARG A CA 1
ATOM 2324 C C . ARG A 1 295 ? 27.851 -7.353 -26.961 1.00 97.25 295 ARG A C 1
ATOM 2326 O O . ARG A 1 295 ? 28.242 -6.562 -27.815 1.00 97.25 295 ARG A O 1
ATOM 2333 N N . ARG A 1 296 ? 27.925 -8.681 -27.104 1.00 96.81 296 ARG A N 1
ATOM 2334 C CA . ARG A 1 296 ? 28.454 -9.336 -28.312 1.00 96.81 296 ARG A CA 1
ATOM 2335 C C . ARG A 1 296 ? 27.619 -8.982 -29.541 1.00 96.81 296 ARG A C 1
ATOM 2337 O O . ARG A 1 296 ? 28.192 -8.580 -30.544 1.00 96.81 296 ARG A O 1
ATOM 2344 N N . GLN A 1 297 ? 26.291 -9.026 -29.426 1.00 96.75 297 GLN A N 1
ATOM 2345 C CA . GLN A 1 297 ? 25.381 -8.658 -30.510 1.00 96.75 297 GLN A CA 1
ATOM 2346 C C . GLN A 1 297 ? 25.601 -7.212 -30.959 1.00 96.75 297 GLN A C 1
ATOM 2348 O O . GLN A 1 297 ? 25.840 -6.990 -32.134 1.00 96.75 297 GLN A O 1
ATOM 2353 N N . LYS A 1 298 ? 25.645 -6.243 -30.033 1.00 97.88 298 LYS A N 1
ATOM 2354 C CA . LYS A 1 298 ? 25.924 -4.835 -30.368 1.00 97.88 298 LYS A CA 1
ATOM 2355 C C . LYS A 1 298 ? 27.249 -4.655 -31.110 1.00 97.88 298 LYS A C 1
ATOM 2357 O O . LYS A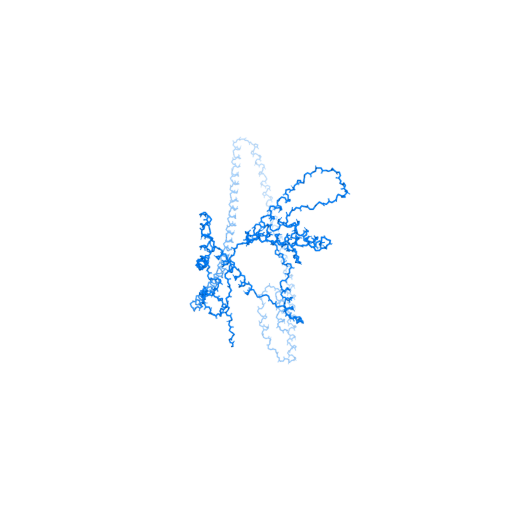 1 298 ? 27.334 -3.838 -32.022 1.00 97.88 298 LYS A O 1
ATOM 2362 N N . HIS A 1 299 ? 28.286 -5.395 -30.717 1.00 97.69 299 HIS A N 1
ATOM 2363 C CA . HIS A 1 299 ? 29.567 -5.358 -31.418 1.00 97.69 299 HIS A CA 1
ATOM 2364 C C . HIS A 1 299 ? 29.447 -5.935 -32.834 1.00 97.69 299 HIS A C 1
ATOM 2366 O O . HIS A 1 299 ? 29.903 -5.307 -33.786 1.00 97.69 299 HIS A O 1
ATOM 2372 N N . THR A 1 300 ? 28.790 -7.086 -32.990 1.00 97.50 300 THR A N 1
ATOM 2373 C CA . THR A 1 300 ? 28.532 -7.690 -34.301 1.00 97.50 300 THR A CA 1
ATOM 2374 C C . THR A 1 300 ? 27.682 -6.783 -35.192 1.00 97.50 300 THR A C 1
ATOM 2376 O O . THR A 1 300 ? 28.053 -6.579 -36.343 1.00 97.50 300 THR A O 1
ATOM 2379 N N . ASP A 1 301 ? 26.610 -6.186 -34.670 1.00 97.75 301 ASP A N 1
ATOM 2380 C CA . ASP A 1 301 ? 25.735 -5.256 -35.392 1.00 97.75 301 ASP A CA 1
ATOM 2381 C C . ASP A 1 301 ? 26.512 -4.024 -35.864 1.00 97.75 301 ASP A C 1
ATOM 2383 O O . ASP A 1 301 ? 26.372 -3.601 -37.009 1.00 97.75 301 ASP A O 1
ATOM 2387 N N . LEU A 1 302 ? 27.396 -3.480 -35.018 1.00 98.06 302 LEU A N 1
ATOM 2388 C CA . LEU A 1 302 ? 28.279 -2.382 -35.405 1.00 98.06 302 LEU A CA 1
ATOM 2389 C C . LEU A 1 302 ? 29.217 -2.799 -36.544 1.00 98.06 302 LEU A C 1
ATOM 2391 O O . LEU A 1 302 ? 29.359 -2.065 -37.521 1.00 98.06 302 LEU A O 1
ATOM 2395 N N . MET A 1 303 ? 29.846 -3.973 -36.448 1.00 97.75 303 MET A N 1
ATOM 2396 C CA . MET A 1 303 ? 30.715 -4.474 -37.517 1.00 97.75 303 MET A CA 1
ATOM 2397 C C . MET A 1 303 ? 29.931 -4.681 -38.819 1.00 97.75 303 MET A C 1
ATOM 2399 O O . MET A 1 303 ? 30.399 -4.296 -39.890 1.00 97.75 303 MET A O 1
ATOM 2403 N N . GLN A 1 304 ? 28.716 -5.228 -38.737 1.00 97.81 304 GLN A N 1
ATOM 2404 C CA . GLN A 1 304 ? 27.826 -5.389 -39.885 1.00 97.81 304 GLN A CA 1
ATOM 2405 C C . GLN A 1 304 ? 27.430 -4.039 -40.491 1.00 97.81 304 GLN A C 1
ATOM 2407 O O . GLN A 1 304 ? 27.492 -3.901 -41.711 1.00 97.81 304 GLN A O 1
ATOM 2412 N N . ALA A 1 305 ? 27.107 -3.035 -39.672 1.00 98.31 305 ALA A N 1
ATOM 2413 C CA . ALA A 1 305 ? 26.789 -1.683 -40.124 1.00 98.31 305 ALA A CA 1
ATOM 2414 C C . ALA A 1 305 ? 27.980 -1.018 -40.832 1.00 98.31 305 ALA A C 1
ATOM 2416 O O . ALA A 1 305 ? 27.806 -0.422 -41.892 1.00 98.31 305 ALA A O 1
ATOM 2417 N N . ILE A 1 306 ? 29.203 -1.177 -40.311 1.00 98.19 306 ILE A N 1
ATOM 2418 C CA . ILE A 1 306 ? 30.424 -0.663 -40.954 1.00 98.19 306 ILE A CA 1
ATOM 2419 C C . ILE A 1 306 ? 30.641 -1.332 -42.317 1.00 98.19 306 ILE A C 1
ATOM 2421 O O . ILE A 1 306 ? 30.892 -0.649 -43.314 1.00 98.19 306 ILE A O 1
ATOM 2425 N N . ILE A 1 307 ? 30.520 -2.662 -42.388 1.00 97.75 307 ILE A N 1
ATOM 2426 C CA . ILE A 1 307 ? 30.661 -3.411 -43.646 1.00 97.75 307 ILE A CA 1
ATOM 2427 C C . ILE A 1 307 ? 29.571 -2.999 -44.641 1.00 97.75 307 ILE A C 1
ATOM 2429 O O . ILE A 1 307 ? 29.841 -2.846 -45.835 1.00 97.75 307 ILE A O 1
ATOM 2433 N N . GLN A 1 308 ? 28.341 -2.820 -44.165 1.00 97.56 308 GLN A N 1
ATOM 2434 C CA . GLN A 1 308 ? 27.206 -2.416 -44.981 1.00 97.56 308 GLN A CA 1
ATOM 2435 C C . GLN A 1 308 ? 27.393 -1.007 -45.547 1.00 97.56 308 GLN A C 1
ATOM 2437 O O . GLN A 1 308 ? 27.332 -0.842 -46.762 1.00 97.56 308 GLN A O 1
ATOM 2442 N N . HIS A 1 309 ? 27.754 -0.034 -44.710 1.00 98.19 309 HIS A N 1
ATOM 2443 C CA . HIS A 1 309 ? 28.086 1.318 -45.151 1.00 98.19 309 HIS A CA 1
ATOM 2444 C C . HIS A 1 309 ? 29.226 1.310 -46.180 1.00 98.19 309 HIS A C 1
ATOM 2446 O O . HIS A 1 309 ? 29.162 1.991 -47.200 1.00 98.19 309 HIS A O 1
ATOM 2452 N N . GLY A 1 310 ? 30.257 0.481 -45.976 1.00 98.06 310 GLY A N 1
ATOM 2453 C CA . GLY A 1 310 ? 31.337 0.312 -46.950 1.00 98.06 310 GLY A CA 1
ATOM 2454 C C . GLY A 1 310 ? 30.865 -0.225 -48.309 1.00 98.06 310 GLY A C 1
ATOM 2455 O O . GLY A 1 310 ? 31.391 0.185 -49.348 1.00 98.06 310 GLY A O 1
ATOM 2456 N N . ARG A 1 311 ? 29.869 -1.121 -48.330 1.00 97.62 311 ARG A N 1
ATOM 2457 C CA . ARG A 1 311 ? 29.243 -1.619 -49.567 1.00 97.62 311 ARG A CA 1
ATOM 2458 C C . ARG A 1 311 ? 28.393 -0.543 -50.237 1.00 97.62 311 ARG A C 1
ATOM 2460 O O . ARG A 1 311 ? 28.575 -0.296 -51.427 1.00 97.62 311 ARG A O 1
ATOM 2467 N N . GLU A 1 312 ? 27.535 0.127 -49.476 1.00 97.38 312 GLU A N 1
ATOM 2468 C CA . GLU A 1 312 ? 26.672 1.211 -49.958 1.00 97.38 312 GLU A CA 1
ATOM 2469 C C . GLU A 1 312 ? 27.480 2.376 -50.526 1.00 97.38 312 GLU A C 1
ATOM 2471 O O . GLU A 1 312 ? 27.157 2.885 -51.594 1.00 97.38 312 GLU A O 1
ATOM 2476 N N . PHE A 1 313 ? 28.588 2.741 -49.880 1.00 97.62 313 PHE A N 1
ATOM 2477 C CA . PHE A 1 313 ? 29.492 3.782 -50.359 1.00 97.62 313 PHE A CA 1
ATOM 2478 C C . PHE A 1 313 ? 30.097 3.435 -51.726 1.00 97.62 313 PHE A C 1
ATOM 2480 O O . PHE A 1 313 ? 30.085 4.248 -52.654 1.00 97.62 313 PHE A O 1
ATOM 2487 N N . LYS A 1 314 ? 30.597 2.202 -51.889 1.00 97.44 314 LYS A N 1
ATOM 2488 C CA . LYS A 1 314 ? 31.126 1.731 -53.179 1.00 97.44 314 LYS A CA 1
ATOM 2489 C C . LYS A 1 314 ? 30.044 1.725 -54.257 1.00 97.44 314 LYS A C 1
ATOM 2491 O O . LYS A 1 314 ? 30.288 2.188 -55.372 1.00 97.44 314 LYS A O 1
ATOM 2496 N N . GLU A 1 315 ? 28.857 1.233 -53.921 1.00 97.06 315 GLU A N 1
ATOM 2497 C CA . GLU A 1 315 ? 27.721 1.158 -54.838 1.00 97.06 315 GLU A CA 1
ATOM 2498 C C . GLU A 1 315 ? 27.209 2.554 -55.226 1.00 97.06 315 GLU A C 1
ATOM 2500 O O . GLU A 1 315 ? 26.908 2.804 -56.390 1.00 97.06 315 GLU A O 1
ATOM 2505 N N . TYR A 1 316 ? 27.211 3.514 -54.300 1.00 97.62 316 TYR A N 1
ATOM 2506 C CA . TYR A 1 316 ? 26.880 4.914 -54.562 1.00 97.62 316 TYR A CA 1
ATOM 2507 C C . TYR A 1 316 ? 27.811 5.534 -55.611 1.00 97.62 316 TYR A C 1
ATOM 2509 O O . TYR A 1 316 ? 27.347 6.112 -56.599 1.00 97.62 316 TYR A O 1
ATOM 2517 N N . HIS A 1 317 ? 29.128 5.368 -55.455 1.00 97.56 317 HIS A N 1
ATOM 2518 C CA . HIS A 1 317 ? 30.094 5.879 -56.430 1.00 97.56 317 HIS A CA 1
ATOM 2519 C C . HIS A 1 317 ? 29.994 5.172 -57.782 1.00 97.56 317 HIS A C 1
ATOM 2521 O O . HIS A 1 317 ? 30.073 5.830 -58.823 1.00 97.56 317 HIS A O 1
ATOM 2527 N N . ARG A 1 318 ? 29.756 3.855 -57.785 1.00 97.31 318 ARG A N 1
ATOM 2528 C CA . ARG A 1 318 ? 29.495 3.095 -59.013 1.00 97.31 318 ARG A CA 1
ATOM 2529 C C . ARG A 1 318 ? 28.247 3.612 -59.731 1.00 97.31 318 ARG A C 1
ATOM 2531 O O . ARG A 1 318 ? 28.301 3.876 -60.931 1.00 97.31 318 ARG A O 1
ATOM 2538 N N . ASN A 1 319 ? 27.154 3.832 -59.004 1.00 97.12 319 ASN A N 1
ATOM 2539 C CA . ASN A 1 319 ? 25.907 4.360 -59.553 1.00 97.12 319 ASN A CA 1
ATOM 2540 C C . ASN A 1 319 ? 26.051 5.791 -60.069 1.00 97.12 319 ASN A C 1
ATOM 2542 O O . ASN A 1 319 ? 25.513 6.114 -61.127 1.00 97.12 319 ASN A O 1
ATOM 2546 N N . ASN A 1 320 ? 26.823 6.640 -59.392 1.00 96.94 320 ASN A N 1
ATOM 2547 C CA . ASN A 1 320 ? 27.130 7.977 -59.892 1.00 96.94 320 ASN A CA 1
ATOM 2548 C C . ASN A 1 320 ? 27.963 7.936 -61.175 1.00 96.94 320 ASN A C 1
ATOM 2550 O O . ASN A 1 320 ? 27.659 8.669 -62.114 1.00 96.94 320 ASN A O 1
ATOM 2554 N N . LEU A 1 321 ? 28.946 7.036 -61.275 1.00 96.50 321 LEU A N 1
ATOM 2555 C CA . LEU A 1 321 ? 29.689 6.839 -62.519 1.00 96.50 321 LEU A CA 1
ATOM 2556 C C . LEU A 1 321 ? 28.760 6.392 -63.659 1.00 96.50 321 LEU A C 1
ATOM 2558 O O . LEU A 1 321 ? 28.835 6.942 -64.758 1.00 96.50 321 LEU A O 1
ATOM 2562 N N . LEU A 1 322 ? 27.846 5.453 -63.393 1.00 96.56 322 LEU A N 1
ATOM 2563 C CA . LEU A 1 322 ? 26.842 5.012 -64.365 1.00 96.56 322 LEU A CA 1
ATOM 2564 C C . LEU A 1 322 ? 25.913 6.158 -64.793 1.00 96.56 322 LEU A C 1
ATOM 2566 O O . LEU A 1 322 ? 25.626 6.295 -65.982 1.00 96.56 322 LEU A O 1
ATOM 2570 N N . LYS A 1 323 ? 25.471 7.017 -63.864 1.00 96.88 323 LYS A N 1
ATOM 2571 C CA . LYS A 1 323 ? 24.675 8.217 -64.181 1.00 96.88 323 LYS A CA 1
ATOM 2572 C C . LYS A 1 323 ? 25.447 9.169 -65.093 1.00 96.88 323 LYS A C 1
ATOM 2574 O O . LYS A 1 323 ? 24.927 9.558 -66.137 1.00 96.88 323 LYS A O 1
ATOM 2579 N N . THR A 1 324 ? 26.701 9.473 -64.766 1.00 96.31 324 THR A N 1
ATOM 2580 C CA . THR A 1 324 ? 27.564 10.328 -65.594 1.00 96.31 324 THR A CA 1
ATOM 2581 C C . THR A 1 324 ? 27.764 9.744 -66.993 1.00 96.31 324 THR A C 1
ATOM 2583 O O . THR A 1 324 ? 27.685 10.467 -67.984 1.00 96.31 324 THR A O 1
ATOM 2586 N N . GLN A 1 325 ? 27.965 8.428 -67.108 1.00 96.81 325 GLN A N 1
ATOM 2587 C CA . GLN A 1 325 ? 28.082 7.755 -68.405 1.00 96.81 325 GLN A CA 1
ATOM 2588 C C . GLN A 1 325 ? 26.784 7.825 -69.221 1.00 96.81 325 GLN A C 1
ATOM 2590 O O . GLN A 1 325 ? 26.842 8.078 -70.426 1.00 96.81 325 GLN A O 1
ATOM 2595 N N . LYS A 1 326 ? 25.618 7.655 -68.582 1.00 97.00 326 LYS A N 1
ATOM 2596 C CA . LYS A 1 326 ? 24.312 7.815 -69.241 1.00 97.00 326 LYS A CA 1
ATOM 2597 C C . LYS A 1 326 ? 24.130 9.234 -69.778 1.00 97.00 326 LYS A C 1
ATOM 2599 O O . LYS A 1 326 ? 23.779 9.384 -70.944 1.00 97.00 326 LYS A O 1
ATOM 2604 N N . VAL A 1 327 ? 24.443 10.256 -68.976 1.00 96.75 327 VAL A N 1
ATOM 2605 C CA . VAL A 1 327 ? 24.384 11.666 -69.403 1.00 96.75 327 VAL A CA 1
ATOM 2606 C C . VAL A 1 327 ? 25.345 11.921 -70.564 1.00 96.75 327 VAL A C 1
ATOM 2608 O O . VAL A 1 327 ? 24.932 12.462 -71.585 1.00 96.75 327 VAL A O 1
ATOM 2611 N N . LYS A 1 328 ? 26.598 11.452 -70.476 1.00 96.75 328 LYS A N 1
ATOM 2612 C CA . LYS A 1 328 ? 27.574 11.565 -71.572 1.00 96.75 328 LYS A CA 1
ATOM 2613 C C . LYS A 1 328 ? 27.037 10.960 -72.873 1.00 96.75 328 LYS A C 1
ATOM 2615 O O . LYS A 1 328 ? 27.133 11.585 -73.926 1.00 96.75 328 LYS A O 1
ATOM 2620 N N . LYS A 1 329 ? 26.465 9.753 -72.812 1.00 97.12 329 LYS A N 1
ATOM 2621 C CA . LYS A 1 329 ? 25.886 9.086 -73.986 1.00 97.12 329 LYS A CA 1
ATOM 2622 C C . LYS A 1 329 ? 24.675 9.848 -74.531 1.00 97.12 329 LYS A C 1
ATOM 2624 O O . LYS A 1 329 ? 24.557 9.978 -75.747 1.00 97.12 329 LYS A O 1
ATOM 2629 N N . ALA A 1 330 ? 23.813 10.377 -73.662 1.00 96.44 330 ALA A N 1
ATOM 2630 C CA . ALA A 1 330 ? 22.667 11.192 -74.060 1.00 96.44 330 ALA A CA 1
ATOM 2631 C C . ALA A 1 330 ? 23.104 12.474 -74.788 1.00 96.44 330 ALA A C 1
ATOM 2633 O O . ALA A 1 330 ? 22.580 12.762 -75.858 1.00 96.44 330 ALA A O 1
ATOM 2634 N N . VAL A 1 331 ? 24.123 13.176 -74.280 1.00 96.69 331 VAL A N 1
ATOM 2635 C CA . VAL A 1 331 ? 24.692 14.376 -74.920 1.00 96.69 331 VAL A CA 1
ATOM 2636 C C . VAL A 1 331 ? 25.295 14.047 -76.287 1.00 96.69 331 VAL A C 1
ATOM 2638 O O . VAL A 1 331 ? 24.996 14.721 -77.270 1.00 96.69 331 VAL A O 1
ATOM 2641 N N . LEU A 1 332 ? 26.096 12.980 -76.388 1.00 95.19 332 LEU A N 1
ATOM 2642 C CA . LEU A 1 332 ? 26.653 12.544 -77.675 1.00 95.19 332 LEU A CA 1
ATOM 2643 C C . LEU A 1 332 ? 25.549 12.205 -78.684 1.00 95.19 332 LEU A C 1
ATOM 2645 O O . LEU A 1 332 ? 25.619 12.615 -79.840 1.00 95.19 332 LEU A O 1
ATOM 2649 N N . THR A 1 333 ? 24.510 11.498 -78.237 1.00 95.62 333 THR A N 1
ATOM 2650 C CA . THR A 1 333 ? 23.362 11.142 -79.082 1.00 95.62 333 THR A CA 1
ATOM 2651 C C . THR A 1 333 ? 22.585 12.387 -79.512 1.00 95.62 333 THR A C 1
ATOM 2653 O O . THR A 1 333 ? 22.198 12.481 -80.672 1.00 95.62 333 THR A O 1
ATOM 2656 N N . TYR A 1 334 ? 22.403 13.368 -78.622 1.00 95.44 334 TYR A N 1
ATOM 2657 C CA . TYR A 1 334 ? 21.775 14.650 -78.945 1.00 95.44 334 TYR A CA 1
ATOM 2658 C C . TYR A 1 334 ? 22.542 15.389 -80.044 1.00 95.44 334 TYR A C 1
ATOM 2660 O O . TYR A 1 334 ? 21.935 15.791 -81.030 1.00 95.44 334 TYR A O 1
ATOM 2668 N N . HIS A 1 335 ? 23.870 15.501 -79.936 1.00 95.12 335 HIS A N 1
ATOM 2669 C CA . HIS A 1 335 ? 24.681 16.140 -80.976 1.00 95.12 335 HIS A CA 1
ATOM 2670 C C . HIS A 1 335 ? 24.635 15.385 -82.307 1.00 95.12 335 HIS A C 1
ATOM 2672 O O . HIS A 1 335 ? 24.482 16.019 -83.345 1.00 95.12 335 HIS A O 1
ATOM 2678 N N . GLN A 1 336 ? 24.697 14.050 -82.288 1.00 94.31 336 GLN A N 1
ATOM 2679 C CA . GLN A 1 336 ? 24.552 13.242 -83.504 1.00 94.31 336 GLN A CA 1
ATOM 2680 C C . GLN A 1 336 ? 23.170 13.408 -84.145 1.00 94.31 336 GLN A C 1
ATOM 2682 O O . GLN A 1 336 ? 23.067 13.511 -85.364 1.00 94.31 336 GLN A O 1
ATOM 2687 N N . ASN A 1 337 ? 22.103 13.441 -83.344 1.00 92.25 337 ASN A N 1
ATOM 2688 C CA . ASN A 1 337 ? 20.747 13.667 -83.840 1.00 92.25 337 ASN A CA 1
ATOM 2689 C C . ASN A 1 337 ? 20.592 15.086 -84.398 1.00 92.25 337 ASN A C 1
ATOM 2691 O O . ASN A 1 337 ? 20.046 15.238 -85.482 1.00 92.25 337 ASN A O 1
ATOM 2695 N N . ASN A 1 338 ? 21.125 16.097 -83.711 1.00 93.38 338 ASN A N 1
ATOM 2696 C CA . ASN A 1 338 ? 21.103 17.485 -84.166 1.00 93.38 338 ASN A CA 1
ATOM 2697 C C . ASN A 1 338 ? 21.906 17.660 -85.470 1.00 93.38 338 ASN A C 1
ATOM 2699 O O . ASN A 1 338 ? 21.480 18.352 -86.385 1.00 93.38 338 ASN A O 1
ATOM 2703 N N . GLU A 1 339 ? 23.041 16.971 -85.620 1.00 89.88 339 GLU A N 1
ATOM 2704 C CA . GLU A 1 339 ? 23.789 16.951 -86.882 1.00 89.88 339 GLU A CA 1
ATOM 2705 C C . GLU A 1 339 ? 23.014 16.261 -88.014 1.00 89.88 339 GLU A C 1
ATOM 2707 O O . GLU A 1 339 ? 23.029 16.743 -89.145 1.00 89.88 339 GLU A O 1
ATOM 2712 N N . ARG A 1 340 ? 22.301 15.164 -87.725 1.00 90.38 340 ARG A N 1
ATOM 2713 C CA . ARG A 1 340 ? 21.419 14.521 -88.711 1.00 90.38 340 ARG A CA 1
ATOM 2714 C C . ARG A 1 340 ? 20.248 15.419 -89.108 1.00 90.38 340 ARG A C 1
ATOM 2716 O O . ARG A 1 340 ? 19.931 15.458 -90.290 1.00 90.38 340 ARG A O 1
ATOM 2723 N N . GLU A 1 341 ? 19.622 16.123 -88.166 1.00 86.81 341 GLU A N 1
ATOM 2724 C CA . GLU A 1 341 ? 18.555 17.087 -88.469 1.00 86.81 341 GLU A CA 1
ATOM 2725 C C . GLU A 1 341 ? 19.086 18.254 -89.306 1.00 86.81 341 GLU A C 1
ATOM 2727 O O . GLU A 1 341 ? 18.505 18.531 -90.347 1.00 86.81 341 GLU A O 1
ATOM 2732 N N . ARG A 1 342 ? 20.258 18.821 -88.978 1.00 83.56 342 ARG A N 1
ATOM 2733 C CA . ARG A 1 342 ? 20.908 19.839 -89.826 1.00 83.56 342 ARG A CA 1
ATOM 2734 C C . ARG A 1 342 ? 21.123 19.360 -91.261 1.00 83.56 342 ARG A C 1
ATOM 2736 O O . ARG A 1 342 ? 20.735 20.059 -92.186 1.00 83.56 342 ARG A O 1
ATOM 2743 N N . LYS A 1 343 ? 21.644 18.143 -91.461 1.00 87.69 343 LYS A N 1
ATOM 2744 C CA . LYS A 1 343 ? 21.805 17.560 -92.809 1.00 87.69 343 LYS A CA 1
ATOM 2745 C C . LYS A 1 343 ? 20.465 17.352 -93.521 1.00 87.69 343 LYS A C 1
ATOM 2747 O O . LYS A 1 343 ? 20.371 17.542 -94.728 1.00 87.69 343 LYS A O 1
ATOM 2752 N N . LYS A 1 344 ? 19.409 16.961 -92.801 1.00 88.81 344 LYS A N 1
ATOM 2753 C CA . LYS A 1 344 ? 18.061 16.863 -93.385 1.00 88.81 344 LYS A CA 1
ATOM 2754 C C . LYS A 1 344 ? 17.515 18.235 -93.769 1.00 88.81 344 LYS A C 1
ATOM 2756 O O . LYS A 1 344 ? 16.885 18.336 -94.815 1.00 88.81 344 LYS A O 1
ATOM 2761 N N . ASP A 1 345 ? 17.733 19.259 -92.953 1.00 82.88 345 ASP A N 1
ATOM 2762 C CA . ASP A 1 345 ? 17.294 20.625 -93.234 1.00 82.88 345 ASP A CA 1
ATOM 2763 C C . ASP A 1 345 ? 18.080 21.245 -94.392 1.00 82.88 345 ASP A C 1
ATOM 2765 O O . ASP A 1 345 ? 17.476 21.893 -95.240 1.00 82.88 345 ASP A O 1
ATOM 2769 N N . GLU A 1 346 ? 19.378 20.955 -94.516 1.00 81.56 346 GLU A N 1
ATOM 2770 C CA . GLU A 1 346 ? 20.181 21.267 -95.707 1.00 81.56 346 GLU A CA 1
ATOM 2771 C C . GLU A 1 346 ? 19.573 20.621 -96.960 1.00 81.56 346 GLU A C 1
ATOM 2773 O O . GLU A 1 346 ? 19.288 21.322 -97.929 1.00 81.56 346 GLU A O 1
ATOM 2778 N N . ILE A 1 347 ? 19.256 19.319 -96.918 1.00 82.94 347 ILE A N 1
ATOM 2779 C CA . ILE A 1 347 ? 18.598 18.616 -98.035 1.00 82.94 347 ILE A CA 1
ATOM 2780 C C . ILE A 1 347 ? 17.212 19.210 -98.337 1.00 82.94 347 ILE A C 1
ATOM 2782 O O . ILE A 1 347 ? 16.834 19.332 -99.502 1.00 82.94 347 ILE A O 1
ATOM 2786 N N . LYS A 1 348 ? 16.421 19.587 -97.323 1.00 84.00 348 LYS A N 1
ATOM 2787 C CA . LYS A 1 348 ? 15.128 20.265 -97.533 1.00 84.00 348 LYS A CA 1
ATOM 2788 C C . LYS A 1 348 ? 15.323 21.633 -98.182 1.00 84.00 348 LYS A C 1
ATOM 2790 O O . LYS A 1 348 ? 14.577 21.959 -99.098 1.00 84.00 348 LYS A O 1
ATOM 2795 N N . ASN A 1 349 ? 16.309 22.408 -97.739 1.00 77.12 349 ASN A N 1
ATOM 2796 C CA . ASN A 1 349 ? 16.610 23.722 -98.295 1.00 77.12 349 ASN A CA 1
ATOM 2797 C C . ASN A 1 349 ? 17.074 23.604 -99.756 1.00 77.12 349 ASN A C 1
ATOM 2799 O O . ASN A 1 349 ? 16.612 24.346 -100.616 1.00 77.12 349 ASN A O 1
ATOM 2803 N N . GLU A 1 350 ? 17.900 22.604 -100.074 1.00 76.38 350 GLU A N 1
ATOM 2804 C CA . GLU A 1 350 ? 18.290 22.281 -101.452 1.00 76.38 350 GLU A CA 1
ATOM 2805 C C . GLU A 1 350 ? 17.103 21.827 -102.310 1.00 76.38 350 GLU A C 1
ATOM 2807 O O . GLU A 1 350 ? 16.985 22.247 -103.460 1.00 76.38 350 GLU A O 1
ATOM 2812 N N . ARG A 1 351 ? 16.179 21.028 -101.761 1.00 80.25 351 ARG A N 1
ATOM 2813 C CA . ARG A 1 351 ? 14.932 20.651 -102.450 1.00 80.25 351 ARG A CA 1
ATOM 2814 C C . ARG A 1 351 ? 14.018 21.848 -102.695 1.00 80.25 351 ARG A C 1
ATOM 2816 O O . ARG A 1 351 ? 13.502 21.971 -103.797 1.00 80.25 351 ARG A O 1
ATOM 2823 N N . LEU A 1 352 ? 13.844 22.739 -101.720 1.00 74.00 352 LEU A N 1
ATOM 2824 C CA . LEU A 1 352 ? 13.082 23.983 -101.886 1.00 74.00 352 LEU A CA 1
ATOM 2825 C C . LEU A 1 352 ? 13.742 24.902 -102.917 1.00 74.00 352 LEU A C 1
ATOM 2827 O O . LEU A 1 352 ? 13.056 25.524 -103.723 1.00 74.00 352 LEU A O 1
ATOM 2831 N N . ARG A 1 353 ? 15.076 24.941 -102.945 1.00 66.25 353 ARG A N 1
ATOM 2832 C CA . ARG A 1 353 ? 15.848 25.666 -103.956 1.00 66.25 353 ARG A CA 1
ATOM 2833 C C . ARG A 1 353 ? 15.635 25.086 -105.355 1.00 66.25 353 ARG A C 1
ATOM 2835 O O . ARG A 1 353 ? 15.433 25.845 -106.295 1.00 66.25 353 ARG A O 1
ATOM 2842 N N . MET A 1 354 ? 15.631 23.760 -105.485 1.00 64.44 354 MET A N 1
ATOM 2843 C CA . MET A 1 354 ? 15.326 23.058 -106.736 1.00 64.44 354 MET A CA 1
ATOM 2844 C C . MET A 1 354 ? 13.864 23.263 -107.166 1.00 64.44 354 MET A C 1
ATOM 2846 O O . MET A 1 354 ? 13.594 23.468 -108.343 1.00 64.44 354 MET A O 1
ATOM 2850 N N . GLN A 1 355 ? 12.924 23.279 -106.218 1.00 71.94 355 GLN A N 1
ATOM 2851 C CA . GLN A 1 355 ? 11.504 23.527 -106.473 1.00 71.94 355 GLN A CA 1
ATOM 2852 C C . GLN A 1 355 ? 11.239 24.967 -106.936 1.00 71.94 355 GLN A C 1
ATOM 2854 O O . GLN A 1 355 ? 10.479 25.160 -107.879 1.00 71.94 355 GLN A O 1
ATOM 2859 N N . LYS A 1 356 ? 11.896 25.967 -106.331 1.00 66.81 356 LYS A N 1
ATOM 2860 C CA . LYS A 1 356 ? 11.834 27.367 -106.786 1.00 66.81 356 LYS A CA 1
ATOM 2861 C C . LYS A 1 356 ? 12.466 27.561 -108.166 1.00 66.81 356 LYS A C 1
ATOM 2863 O O . LYS A 1 356 ? 11.944 28.332 -108.958 1.00 66.81 356 LYS A O 1
ATOM 2868 N N . LEU A 1 357 ? 13.532 26.817 -108.480 1.00 61.09 357 LEU A N 1
ATOM 2869 C CA . LEU A 1 357 ? 14.127 26.796 -109.821 1.00 61.09 357 LEU A CA 1
ATOM 2870 C C . LEU A 1 357 ? 13.147 26.245 -110.875 1.00 61.09 357 LEU A C 1
ATOM 2872 O O . LEU A 1 357 ? 13.109 26.745 -111.990 1.00 61.09 357 LEU A O 1
ATOM 2876 N N . MET A 1 358 ? 12.334 25.244 -110.518 1.00 59.78 358 MET A N 1
ATOM 2877 C CA . MET A 1 358 ? 11.286 24.702 -111.396 1.00 59.78 358 MET A CA 1
ATOM 2878 C C . MET A 1 358 ? 10.055 25.612 -111.529 1.00 59.78 358 MET A C 1
ATOM 2880 O O . MET A 1 358 ? 9.266 25.411 -112.444 1.00 59.78 358 MET A O 1
ATOM 2884 N N . GLN A 1 359 ? 9.873 26.578 -110.622 1.00 63.44 359 GLN A N 1
ATOM 2885 C CA . GLN A 1 359 ? 8.779 27.558 -110.649 1.00 63.44 359 GLN A CA 1
ATOM 2886 C C . GLN A 1 359 ? 9.140 28.857 -111.395 1.00 63.44 359 GLN A C 1
ATOM 2888 O O . GLN A 1 359 ? 8.357 29.797 -111.350 1.00 63.44 359 GLN A O 1
ATOM 2893 N N . GLU A 1 360 ? 10.295 28.908 -112.074 1.00 54.19 360 GLU A N 1
ATOM 2894 C CA . GLU A 1 360 ? 10.733 30.031 -112.931 1.00 54.19 360 GLU A CA 1
ATOM 2895 C C . GLU A 1 360 ? 10.843 31.396 -112.210 1.00 54.19 360 GLU A C 1
ATOM 2897 O O . GLU A 1 360 ? 10.891 32.449 -112.840 1.00 54.19 360 GLU A O 1
ATOM 2902 N N . ASP A 1 361 ? 10.953 31.391 -110.877 1.00 59.34 361 ASP A N 1
ATOM 2903 C CA . ASP A 1 361 ? 11.096 32.595 -110.050 1.00 59.34 361 ASP A CA 1
ATOM 2904 C C . ASP A 1 361 ? 12.584 32.999 -109.937 1.00 59.34 361 ASP A C 1
ATOM 2906 O O . ASP A 1 361 ? 13.307 32.622 -109.002 1.00 59.34 361 ASP A O 1
ATOM 2910 N N . GLU A 1 362 ? 13.084 33.714 -110.954 1.00 53.84 362 GLU A N 1
ATOM 2911 C CA . GLU A 1 362 ? 14.509 34.065 -111.110 1.00 53.84 362 GLU A CA 1
ATOM 2912 C C . GLU A 1 362 ? 15.066 34.929 -109.959 1.00 53.84 362 GLU A C 1
ATOM 2914 O O . GLU A 1 362 ? 16.268 34.892 -109.662 1.00 53.84 362 GLU A O 1
ATOM 2919 N N . GLU A 1 363 ? 14.204 35.683 -109.275 1.00 58.28 363 GLU A N 1
ATOM 2920 C CA . GLU A 1 363 ? 14.581 36.650 -108.240 1.00 58.28 363 GLU A CA 1
ATOM 2921 C C . GLU A 1 363 ? 14.921 35.957 -106.905 1.00 58.28 363 GLU A C 1
ATOM 2923 O O . GLU A 1 363 ? 15.952 36.236 -106.282 1.00 58.28 363 GLU A O 1
ATOM 2928 N N . GLY A 1 364 ? 14.137 34.944 -106.515 1.00 58.62 364 GLY A N 1
ATOM 2929 C CA . GLY A 1 364 ? 14.390 34.139 -105.315 1.00 58.62 364 GLY A CA 1
ATOM 2930 C C . GLY A 1 364 ? 15.609 33.217 -105.435 1.00 58.62 364 GLY A C 1
ATOM 2931 O O . GLY A 1 364 ? 16.301 32.960 -104.444 1.00 58.62 364 GLY A O 1
ATOM 2932 N N . TYR A 1 365 ? 15.912 32.735 -106.645 1.00 57.53 365 TYR A N 1
ATOM 2933 C CA . TYR A 1 365 ? 17.092 31.903 -106.897 1.00 57.53 365 TYR A CA 1
ATOM 2934 C C . TYR A 1 365 ? 18.401 32.710 -106.840 1.00 57.53 365 TYR A C 1
ATOM 2936 O O . TYR A 1 365 ? 19.403 32.197 -106.332 1.00 57.53 365 TYR A O 1
ATOM 2944 N N . ARG A 1 366 ? 18.396 33.979 -107.288 1.00 58.50 366 ARG A N 1
ATOM 2945 C CA . ARG A 1 366 ? 19.555 34.890 -107.195 1.00 58.50 366 ARG A CA 1
ATOM 2946 C C . ARG A 1 366 ? 19.873 35.308 -105.757 1.00 58.50 366 ARG A C 1
ATOM 2948 O O . ARG A 1 366 ? 21.047 35.284 -105.390 1.00 58.50 366 ARG A O 1
ATOM 2955 N N . ALA A 1 367 ? 18.864 35.575 -104.924 1.00 63.16 367 ALA A N 1
ATOM 2956 C CA . ALA A 1 367 ? 19.064 35.909 -103.507 1.00 63.16 367 ALA A CA 1
ATOM 2957 C C . ALA A 1 367 ? 19.749 34.774 -102.711 1.00 63.16 367 ALA A C 1
ATOM 2959 O O . ALA A 1 367 ? 20.637 35.026 -101.903 1.00 63.16 367 ALA A O 1
ATOM 2960 N N . LEU A 1 368 ? 19.416 33.511 -103.008 1.00 60.81 368 LEU A N 1
ATOM 2961 C CA . LEU A 1 368 ? 20.069 32.322 -102.429 1.00 60.81 368 LEU A CA 1
ATOM 2962 C C . LEU A 1 368 ? 21.487 32.054 -102.985 1.00 60.81 368 LEU A C 1
ATOM 2964 O O . LEU A 1 368 ? 22.188 31.168 -102.491 1.00 60.81 368 LEU A O 1
ATOM 2968 N N . LEU A 1 369 ? 21.899 32.742 -104.058 1.00 56.94 369 LEU A N 1
ATOM 2969 C CA . LEU A 1 369 ? 23.188 32.562 -104.742 1.00 56.94 369 LEU A CA 1
ATOM 2970 C C . LEU A 1 369 ? 24.205 33.641 -104.364 1.00 56.94 369 LEU A C 1
ATOM 2972 O O . LEU A 1 369 ? 25.388 33.324 -104.233 1.00 56.94 369 LEU A O 1
ATOM 2976 N N . ASP A 1 370 ? 23.758 34.879 -104.153 1.00 59.94 370 ASP A N 1
ATOM 2977 C CA . ASP A 1 370 ? 24.626 35.957 -103.671 1.00 59.94 370 ASP A CA 1
ATOM 2978 C C . ASP A 1 370 ? 25.185 35.653 -102.270 1.00 59.94 370 ASP A C 1
ATOM 2980 O O . ASP A 1 370 ? 26.359 35.916 -102.028 1.00 59.94 370 ASP A O 1
ATOM 2984 N N . GLU A 1 371 ? 24.447 34.923 -101.426 1.00 60.50 371 GLU A N 1
ATOM 2985 C CA . GLU A 1 371 ? 24.928 34.433 -100.120 1.00 60.50 371 GLU A CA 1
ATOM 2986 C C . GLU A 1 371 ? 26.088 33.411 -100.232 1.00 60.50 371 GLU A C 1
ATOM 2988 O O . GLU A 1 371 ? 26.861 33.217 -99.295 1.00 60.50 371 GLU A O 1
ATOM 2993 N N . LYS A 1 372 ? 26.263 32.755 -101.393 1.00 60.66 372 LYS A N 1
ATOM 2994 C CA . LYS A 1 372 ? 27.366 31.806 -101.646 1.00 60.66 372 LYS A CA 1
ATOM 2995 C C . LYS A 1 372 ? 28.516 32.376 -102.481 1.00 60.66 372 LYS A C 1
ATOM 2997 O O . LYS A 1 372 ? 29.554 31.717 -102.564 1.00 60.66 372 LYS A O 1
ATOM 3002 N N . LYS A 1 373 ? 28.408 33.576 -103.069 1.00 58.94 373 LYS A N 1
ATOM 3003 C CA . LYS A 1 373 ? 29.558 34.221 -103.744 1.00 58.94 373 LYS A CA 1
ATOM 3004 C C . LYS A 1 373 ? 30.673 34.594 -102.755 1.00 58.94 373 LYS A C 1
ATOM 3006 O O . LYS A 1 373 ? 31.841 34.627 -103.143 1.00 58.94 373 LYS A O 1
ATOM 3011 N N . ASP A 1 374 ? 30.343 34.683 -101.469 1.00 60.78 374 ASP A N 1
ATOM 3012 C CA . ASP A 1 374 ? 31.298 34.805 -100.367 1.00 60.78 374 ASP A CA 1
ATOM 3013 C C . ASP A 1 374 ? 32.121 33.533 -100.112 1.00 60.78 374 ASP A C 1
ATOM 3015 O O . ASP A 1 374 ? 33.183 33.606 -99.500 1.00 60.78 374 ASP A O 1
ATOM 3019 N N . GLN A 1 375 ? 31.731 32.360 -100.631 1.00 64.44 375 GLN A N 1
ATOM 3020 C CA . GLN A 1 375 ? 32.462 31.110 -100.370 1.00 64.44 375 GLN A CA 1
ATOM 3021 C C . GLN A 1 375 ? 33.880 31.109 -100.953 1.00 64.44 375 GLN A C 1
ATOM 3023 O O . GLN A 1 375 ? 34.788 30.532 -100.356 1.00 64.44 375 GLN A O 1
ATOM 3028 N N . ARG A 1 376 ? 34.107 31.782 -102.090 1.00 73.62 376 ARG A N 1
ATOM 3029 C CA . ARG A 1 376 ? 35.459 31.903 -102.660 1.00 73.62 376 ARG A CA 1
ATOM 3030 C C . ARG A 1 376 ? 36.322 32.904 -101.893 1.00 73.62 376 ARG A C 1
ATOM 3032 O O . ARG A 1 376 ? 37.517 32.664 -101.740 1.00 73.62 376 ARG A O 1
ATOM 3039 N N . LEU A 1 377 ? 35.727 33.988 -101.393 1.00 72.81 377 LEU A N 1
ATOM 3040 C CA . LEU A 1 377 ? 36.424 34.952 -100.542 1.00 72.81 377 LEU A CA 1
ATOM 3041 C C . LEU A 1 377 ? 36.795 34.315 -99.194 1.00 72.81 377 LEU A C 1
ATOM 3043 O O . LEU A 1 377 ? 37.934 34.437 -98.753 1.00 72.81 377 LEU A O 1
ATOM 3047 N N . VAL A 1 378 ? 35.876 33.545 -98.604 1.00 69.62 378 VAL A N 1
ATOM 3048 C CA . VAL A 1 378 ? 36.103 32.758 -97.383 1.00 69.62 378 VAL A CA 1
ATOM 3049 C C . VAL A 1 378 ? 37.196 31.711 -97.593 1.00 69.62 378 VAL A C 1
ATOM 3051 O O . VAL A 1 378 ? 38.075 31.598 -96.749 1.00 69.62 378 VAL A O 1
ATOM 3054 N N . TYR A 1 379 ? 37.217 31.003 -98.727 1.00 75.62 379 TYR A N 1
ATOM 3055 C CA . TYR A 1 379 ? 38.273 30.025 -99.020 1.00 75.62 379 TYR A CA 1
ATOM 3056 C C . TYR A 1 379 ? 39.672 30.665 -99.093 1.00 75.62 379 TYR A C 1
ATOM 3058 O O . TYR A 1 379 ? 40.639 30.109 -98.572 1.00 75.62 379 TYR A O 1
ATOM 3066 N N . LEU A 1 380 ? 39.786 31.854 -99.695 1.00 81.50 380 LEU A N 1
ATOM 3067 C CA . LEU A 1 380 ? 41.051 32.595 -99.761 1.00 81.50 380 LEU A CA 1
ATOM 3068 C C . LEU A 1 380 ? 41.481 33.131 -98.388 1.00 81.50 380 LEU A C 1
ATOM 3070 O O . LEU A 1 380 ? 42.657 33.032 -98.043 1.00 81.50 380 LEU A O 1
ATOM 3074 N N . LEU A 1 381 ? 40.537 33.642 -97.592 1.00 79.25 381 LEU A N 1
ATOM 3075 C CA . LEU A 1 381 ? 40.797 34.095 -96.221 1.00 79.25 381 LEU A CA 1
ATOM 3076 C C . LEU A 1 381 ? 41.226 32.937 -95.309 1.00 79.25 381 LEU A C 1
ATOM 3078 O O . LEU A 1 381 ? 42.166 33.072 -94.529 1.00 79.25 381 LEU A O 1
ATOM 3082 N N . GLN A 1 382 ? 40.608 31.769 -95.467 1.00 77.88 382 GLN A N 1
ATOM 3083 C CA . GLN A 1 382 ? 40.949 30.566 -94.716 1.00 77.88 382 GLN A CA 1
ATOM 3084 C C . GLN A 1 382 ? 42.353 30.053 -95.070 1.00 77.88 382 GLN A C 1
ATOM 3086 O O . GLN A 1 382 ? 43.113 29.690 -94.176 1.00 77.88 382 GLN A O 1
ATOM 3091 N N . GLN A 1 383 ? 42.751 30.119 -96.348 1.00 81.81 383 GLN A N 1
ATOM 3092 C CA . GLN A 1 383 ? 44.134 29.855 -96.759 1.00 81.81 383 GLN A CA 1
ATOM 3093 C C . GLN A 1 383 ? 45.128 30.851 -96.149 1.00 81.81 383 GLN A C 1
ATOM 3095 O O . GLN A 1 383 ? 46.218 30.445 -95.740 1.00 81.81 383 GLN A O 1
ATOM 3100 N N . THR A 1 384 ? 44.782 32.143 -96.071 1.00 85.06 384 THR A N 1
ATOM 3101 C CA . THR A 1 384 ? 45.652 33.125 -95.407 1.00 85.06 384 THR A CA 1
ATOM 3102 C C . THR A 1 384 ? 45.754 32.878 -93.906 1.00 85.06 384 THR A C 1
ATOM 3104 O O . THR A 1 384 ? 46.860 32.940 -93.369 1.00 85.06 384 THR A O 1
ATOM 3107 N N . ASP A 1 385 ? 44.654 32.521 -93.243 1.00 82.69 385 ASP A N 1
ATOM 3108 C CA . ASP A 1 385 ? 44.637 32.217 -91.812 1.00 82.69 385 ASP A CA 1
ATOM 3109 C C . ASP A 1 385 ? 45.447 30.956 -91.490 1.00 82.69 385 ASP A C 1
ATOM 3111 O O . ASP A 1 385 ? 46.248 30.971 -90.556 1.00 82.69 385 ASP A O 1
ATOM 3115 N N . GLU A 1 386 ? 45.345 29.897 -92.301 1.00 84.31 386 GLU A N 1
ATOM 3116 C CA . GLU A 1 386 ? 46.179 28.694 -92.161 1.00 84.31 386 GLU A CA 1
ATOM 3117 C C . GLU A 1 386 ? 47.672 29.010 -92.323 1.00 84.31 386 GLU A C 1
ATOM 3119 O O . GLU A 1 386 ? 48.517 28.512 -91.567 1.00 84.31 386 GLU A O 1
ATOM 3124 N N . TYR A 1 387 ? 48.022 29.881 -93.275 1.00 86.88 387 TYR A N 1
ATOM 3125 C CA . TYR A 1 387 ? 49.408 30.309 -93.462 1.00 86.88 387 TYR A CA 1
ATOM 3126 C C . TYR A 1 387 ? 49.913 31.128 -92.265 1.00 86.88 387 TYR A C 1
ATOM 3128 O O . TYR A 1 387 ? 51.033 30.915 -91.785 1.00 86.88 387 TYR A O 1
ATOM 3136 N N . VAL A 1 388 ? 49.081 32.027 -91.732 1.00 85.56 388 VAL A N 1
ATOM 3137 C CA . VAL A 1 388 ? 49.385 32.827 -90.537 1.00 85.56 388 VAL A CA 1
ATOM 3138 C C . VAL A 1 388 ? 49.506 31.942 -89.294 1.00 85.56 388 VAL A C 1
ATOM 3140 O O . VAL A 1 388 ? 50.423 32.147 -88.494 1.00 85.56 388 VAL A O 1
ATOM 3143 N N . GLU A 1 389 ? 48.657 30.926 -89.134 1.00 84.88 389 GLU A N 1
ATOM 3144 C CA . GLU A 1 389 ? 48.751 29.959 -88.037 1.00 84.88 389 GLU A CA 1
ATOM 3145 C C . GLU A 1 389 ? 50.018 29.110 -88.127 1.00 84.88 389 GLU A C 1
ATOM 3147 O O . GLU A 1 389 ? 50.699 28.916 -87.115 1.00 84.88 389 GLU A O 1
ATOM 3152 N N . SER A 1 390 ? 50.390 28.659 -89.326 1.00 85.00 390 SER A N 1
ATOM 3153 C CA . SER A 1 390 ? 51.634 27.922 -89.558 1.00 85.00 390 SER A CA 1
ATOM 3154 C C . SER A 1 390 ? 52.867 28.758 -89.180 1.00 85.00 390 SER A C 1
ATOM 3156 O O . SER A 1 390 ? 53.746 28.296 -88.441 1.00 85.00 390 SER A O 1
ATOM 3158 N N . LEU A 1 391 ? 52.894 30.038 -89.568 1.00 83.50 391 LEU A N 1
ATOM 3159 C CA . LEU A 1 391 ? 53.957 30.974 -89.187 1.00 83.50 391 LEU A CA 1
ATOM 3160 C C . LEU A 1 391 ? 53.961 31.261 -87.677 1.00 83.50 391 LEU A C 1
ATOM 3162 O O . LEU A 1 391 ? 55.013 31.204 -87.034 1.00 83.50 391 LEU A O 1
ATOM 3166 N N . CYS A 1 392 ? 52.794 31.499 -87.073 1.00 82.81 392 CYS A N 1
ATOM 3167 C CA . CYS A 1 392 ? 52.656 31.697 -85.629 1.00 82.81 392 CYS A CA 1
ATOM 3168 C C . CYS A 1 392 ? 53.101 30.465 -84.827 1.00 82.81 392 CYS A C 1
ATOM 3170 O O . CYS A 1 392 ? 53.752 30.602 -83.784 1.00 82.81 392 CYS A O 1
ATOM 3172 N N . SER A 1 393 ? 52.785 29.261 -85.310 1.00 76.94 393 SER A N 1
ATOM 3173 C CA . SER A 1 393 ? 53.228 27.981 -84.752 1.00 76.94 393 SER A CA 1
ATOM 3174 C C . SER A 1 393 ? 54.752 27.877 -84.770 1.00 76.94 393 SER A C 1
ATOM 3176 O O . SER A 1 393 ? 55.364 27.615 -83.728 1.00 76.94 393 SER A O 1
ATOM 3178 N N . LEU A 1 394 ? 55.385 28.182 -85.906 1.00 83.81 394 LEU A N 1
ATOM 3179 C CA . LEU A 1 394 ? 56.839 28.126 -86.055 1.00 83.81 394 LEU A CA 1
ATOM 3180 C C . LEU A 1 394 ? 57.545 29.154 -85.150 1.00 83.81 394 LEU A C 1
ATOM 3182 O O . LEU A 1 394 ? 58.516 28.829 -84.458 1.00 83.81 394 LEU A O 1
ATOM 3186 N N . VAL A 1 395 ? 56.996 30.370 -85.048 1.00 84.69 395 VAL A N 1
ATOM 3187 C CA . VAL A 1 395 ? 57.484 31.414 -84.131 1.00 84.69 395 VAL A CA 1
ATOM 3188 C C . VAL A 1 395 ? 57.333 30.980 -82.670 1.00 84.69 395 VAL A C 1
ATOM 3190 O O . VAL A 1 395 ? 58.267 31.136 -81.875 1.00 84.69 395 VAL A O 1
ATOM 3193 N N . ARG A 1 396 ? 56.199 30.377 -82.291 1.00 80.62 396 ARG A N 1
ATOM 3194 C CA . ARG A 1 396 ? 55.993 29.829 -80.939 1.00 80.62 396 ARG A CA 1
ATOM 3195 C C . ARG A 1 396 ? 56.957 28.688 -80.634 1.00 80.62 396 ARG A C 1
ATOM 3197 O O . ARG A 1 396 ? 57.479 28.628 -79.518 1.00 80.62 396 ARG A O 1
ATOM 3204 N N . GLN A 1 397 ? 57.232 27.803 -81.592 1.00 79.44 397 GLN A N 1
ATOM 3205 C CA . GLN A 1 397 ? 58.227 26.743 -81.431 1.00 79.44 397 GLN A CA 1
ATOM 3206 C C . GLN A 1 397 ? 59.626 27.328 -81.206 1.00 79.44 397 GLN A C 1
ATOM 3208 O O . GLN A 1 397 ? 60.284 26.946 -80.235 1.00 79.44 397 GLN A O 1
ATOM 3213 N N . HIS A 1 398 ? 60.042 28.318 -81.999 1.00 81.31 398 HIS A N 1
ATOM 3214 C CA . HIS A 1 398 ? 61.323 29.005 -81.820 1.00 81.31 398 HIS A CA 1
ATOM 3215 C C . HIS A 1 398 ? 61.425 29.693 -80.445 1.00 81.31 398 HIS A C 1
ATOM 3217 O O . HIS A 1 398 ? 62.390 29.484 -79.704 1.00 81.31 398 HIS A O 1
ATOM 3223 N N . GLN A 1 399 ? 60.385 30.423 -80.023 1.00 80.88 399 GLN A N 1
ATOM 3224 C CA . GLN A 1 399 ? 60.333 31.034 -78.690 1.00 80.88 399 GLN A CA 1
ATOM 3225 C C . GLN A 1 399 ? 60.375 29.992 -77.563 1.00 80.88 399 GLN A C 1
ATOM 3227 O O . GLN A 1 399 ? 61.014 30.215 -76.531 1.00 80.88 399 GLN A O 1
ATOM 3232 N N . ASN A 1 400 ? 59.718 28.844 -77.735 1.00 78.94 400 ASN A N 1
ATOM 3233 C CA . ASN A 1 400 ? 59.741 27.757 -76.760 1.00 78.94 400 ASN A CA 1
ATOM 3234 C C . ASN A 1 400 ? 61.118 27.087 -76.678 1.00 78.94 400 ASN A C 1
ATOM 3236 O O . ASN A 1 400 ? 61.570 26.766 -75.573 1.00 78.94 400 ASN A O 1
ATOM 3240 N N . VAL A 1 401 ? 61.815 26.919 -77.804 1.00 81.50 401 VAL A N 1
ATOM 3241 C CA . VAL A 1 401 ? 63.200 26.428 -77.843 1.00 81.50 401 VAL A CA 1
ATOM 3242 C C . VAL A 1 401 ? 64.136 27.414 -77.139 1.00 81.50 401 VAL A C 1
ATOM 3244 O O . VAL A 1 401 ? 64.894 27.006 -76.256 1.00 81.50 401 VAL A O 1
ATOM 3247 N N . GLU A 1 402 ? 64.016 28.712 -77.416 1.00 77.06 402 GLU A N 1
ATOM 3248 C CA . GLU A 1 402 ? 64.787 29.774 -76.757 1.00 77.06 402 GLU A CA 1
ATOM 3249 C C . GLU A 1 402 ? 64.524 29.834 -75.242 1.00 77.06 402 GLU A C 1
ATOM 3251 O O . GLU A 1 402 ? 65.457 29.862 -74.427 1.00 77.06 402 GLU A O 1
ATOM 3256 N N . LYS A 1 403 ? 63.254 29.749 -74.819 1.00 78.69 403 LYS A N 1
ATOM 3257 C CA . LYS A 1 403 ? 62.876 29.659 -73.396 1.00 78.69 403 LYS A CA 1
ATOM 3258 C C . LYS A 1 403 ? 63.470 28.408 -72.739 1.00 78.69 403 LYS A C 1
ATOM 3260 O O . LYS A 1 403 ? 64.018 28.505 -71.634 1.00 78.69 403 LYS A O 1
ATOM 3265 N N . LYS A 1 404 ? 63.437 27.246 -73.407 1.00 78.06 404 LYS A N 1
ATOM 3266 C CA . LYS A 1 404 ? 64.067 26.002 -72.922 1.00 78.06 404 LYS A CA 1
ATOM 3267 C C . LYS A 1 404 ? 65.594 26.135 -72.827 1.00 78.06 404 LYS A C 1
ATOM 3269 O O . LYS A 1 404 ? 66.155 25.723 -71.809 1.00 78.06 404 LYS A O 1
ATOM 3274 N N . ARG A 1 405 ? 66.274 26.765 -73.797 1.00 77.81 405 ARG A N 1
ATOM 3275 C CA . ARG A 1 405 ? 67.727 27.050 -73.741 1.00 77.81 405 ARG A CA 1
ATOM 3276 C C . ARG A 1 405 ? 68.073 27.980 -72.576 1.00 77.81 405 ARG A C 1
ATOM 3278 O O . ARG A 1 405 ? 68.984 27.671 -71.803 1.00 77.81 405 ARG A O 1
ATOM 3285 N N . LYS A 1 406 ? 67.308 29.061 -72.367 1.00 75.94 406 LYS A N 1
ATOM 3286 C CA . LYS A 1 406 ? 67.470 29.965 -71.210 1.00 75.94 406 LYS A CA 1
ATOM 3287 C C . LYS A 1 406 ? 67.253 29.232 -69.878 1.00 75.94 406 LYS A C 1
ATOM 3289 O O . LYS A 1 406 ? 68.030 29.431 -68.941 1.00 75.94 406 LYS A O 1
ATOM 3294 N N . LYS A 1 407 ? 66.261 28.336 -69.787 1.00 75.44 407 LYS A N 1
ATOM 3295 C CA . LYS A 1 407 ? 65.991 27.532 -68.578 1.00 75.44 407 LYS A CA 1
ATOM 3296 C C . LYS A 1 407 ? 67.101 26.507 -68.308 1.00 75.44 407 LYS A C 1
ATOM 3298 O O . LYS A 1 407 ? 67.565 26.429 -67.171 1.00 75.44 407 LYS A O 1
ATOM 3303 N N . LYS A 1 408 ? 67.615 25.814 -69.337 1.00 72.31 408 LYS A N 1
ATOM 3304 C CA . LYS A 1 408 ? 68.792 24.922 -69.231 1.00 72.31 408 LYS A CA 1
ATOM 3305 C C . LYS A 1 408 ? 70.043 25.678 -68.762 1.00 72.31 408 LYS A C 1
ATOM 3307 O O . LYS A 1 408 ? 70.712 25.216 -67.841 1.00 72.31 408 LYS A O 1
ATOM 3312 N N . ARG A 1 409 ? 70.315 26.879 -69.295 1.00 72.12 409 ARG A N 1
ATOM 3313 C CA . ARG A 1 409 ? 71.421 27.747 -68.835 1.00 72.12 409 ARG A CA 1
ATOM 3314 C C . ARG A 1 409 ? 71.282 28.140 -67.356 1.00 72.12 409 ARG A C 1
ATOM 3316 O O . ARG A 1 409 ? 72.252 28.037 -66.606 1.00 72.12 409 ARG A O 1
ATOM 3323 N N . LYS A 1 410 ? 70.081 28.534 -66.911 1.00 74.62 410 LYS A N 1
ATOM 3324 C CA . LYS A 1 410 ? 69.799 28.852 -65.495 1.00 74.62 410 LYS A CA 1
ATOM 3325 C C . LYS A 1 410 ? 69.968 27.629 -64.580 1.00 74.62 410 LYS A C 1
ATOM 3327 O O . LYS A 1 410 ? 70.579 27.755 -63.520 1.00 74.62 410 LYS A O 1
ATOM 3332 N N . ASN A 1 411 ? 69.497 26.450 -64.995 1.00 67.31 411 ASN A N 1
ATOM 3333 C CA . ASN A 1 411 ? 69.663 25.213 -64.222 1.00 67.31 411 ASN A CA 1
ATOM 3334 C C . ASN A 1 411 ? 71.128 24.771 -64.135 1.00 67.31 411 ASN A C 1
ATOM 3336 O O . ASN A 1 411 ? 71.583 24.391 -63.061 1.00 67.31 411 ASN A O 1
ATOM 3340 N N . CYS A 1 412 ? 71.898 24.903 -65.217 1.00 68.25 412 CYS A N 1
ATOM 3341 C CA . CYS A 1 412 ? 73.324 24.587 -65.207 1.00 68.25 412 CYS A CA 1
ATOM 3342 C C . CYS A 1 412 ? 74.112 25.507 -64.251 1.00 68.25 412 CYS A C 1
ATOM 3344 O O . CYS A 1 412 ? 75.013 25.040 -63.556 1.00 68.25 412 CYS A O 1
ATOM 3346 N N . ARG A 1 413 ? 73.738 26.796 -64.143 1.00 68.12 413 ARG A N 1
ATOM 3347 C CA . ARG A 1 413 ? 74.295 27.725 -63.135 1.00 68.12 413 ARG A CA 1
ATOM 3348 C C . ARG A 1 413 ? 73.936 27.314 -61.703 1.00 68.12 413 ARG A C 1
ATOM 3350 O O . ARG A 1 413 ? 74.807 27.342 -60.837 1.00 68.12 413 ARG A O 1
ATOM 3357 N N . LYS A 1 414 ? 72.686 26.903 -61.449 1.00 64.88 414 LYS A N 1
ATOM 3358 C CA . LYS A 1 414 ? 72.267 26.382 -60.133 1.00 64.88 414 LYS A CA 1
ATOM 3359 C C . LYS A 1 414 ? 73.030 25.106 -59.760 1.00 64.88 414 LYS A C 1
ATOM 3361 O O . LYS A 1 414 ? 73.540 25.018 -58.650 1.00 64.88 414 LYS A O 1
ATOM 3366 N N . TRP A 1 415 ? 73.188 24.167 -60.691 1.00 60.44 415 TRP A N 1
ATOM 3367 C CA . TRP A 1 415 ? 73.912 22.914 -60.451 1.00 60.44 415 TRP A CA 1
ATOM 3368 C C . TRP A 1 415 ? 75.403 23.134 -60.157 1.00 60.44 415 TRP A C 1
ATOM 3370 O O . TRP A 1 415 ? 75.944 22.509 -59.249 1.00 60.44 415 TRP A O 1
ATOM 3380 N N . LYS A 1 416 ? 76.056 24.087 -60.842 1.00 66.00 416 LYS A N 1
ATOM 3381 C CA . LYS A 1 416 ? 77.440 24.490 -60.529 1.00 66.00 416 LYS A CA 1
ATOM 3382 C C . LYS A 1 416 ? 77.584 25.041 -59.101 1.00 66.00 416 LYS A C 1
ATOM 3384 O O . LYS A 1 416 ? 78.545 24.684 -58.425 1.00 66.00 416 LYS A O 1
ATOM 3389 N N . LYS A 1 417 ? 76.614 25.833 -58.614 1.00 63.34 417 LYS A N 1
ATOM 3390 C CA . LYS A 1 417 ? 76.586 26.311 -57.215 1.00 63.34 417 LYS A CA 1
ATOM 3391 C C . LYS A 1 417 ? 76.415 25.163 -56.216 1.00 63.34 417 LYS A C 1
ATOM 3393 O O . LYS A 1 417 ? 77.154 25.103 -55.243 1.00 63.34 417 LYS A O 1
ATOM 3398 N N . VAL A 1 418 ? 75.506 24.222 -56.484 1.00 65.25 418 VAL A N 1
ATOM 3399 C CA . VAL A 1 418 ? 75.299 23.039 -55.624 1.00 65.25 418 VAL A CA 1
ATOM 3400 C C . VAL A 1 418 ? 76.551 22.158 -55.574 1.00 65.25 418 VAL A C 1
ATOM 3402 O O . VAL A 1 418 ? 76.927 21.709 -54.497 1.00 65.25 418 VAL A O 1
ATOM 3405 N N . LYS A 1 419 ? 77.252 21.966 -56.701 1.00 64.44 419 LYS A N 1
ATOM 3406 C CA . LYS A 1 419 ? 78.541 21.254 -56.729 1.00 64.44 419 LYS A CA 1
ATOM 3407 C C . LYS A 1 419 ? 79.617 21.943 -55.888 1.00 64.44 419 LYS A C 1
ATOM 3409 O O . LYS A 1 419 ? 80.353 21.251 -55.195 1.00 64.44 419 LYS A O 1
ATOM 3414 N N . HIS A 1 420 ? 79.697 23.274 -55.928 1.00 65.88 420 HIS A N 1
ATOM 3415 C CA . HIS A 1 420 ? 80.622 24.035 -55.081 1.00 65.88 420 HIS A CA 1
ATOM 3416 C C . HIS A 1 420 ? 80.307 23.859 -53.591 1.00 65.88 420 HIS A C 1
ATOM 3418 O O . HIS A 1 420 ? 81.207 23.551 -52.817 1.00 65.88 420 HIS A O 1
ATOM 3424 N N . VAL A 1 421 ? 79.032 23.970 -53.198 1.00 66.44 421 VAL A N 1
ATOM 3425 C CA . VAL A 1 421 ? 78.609 23.754 -51.803 1.00 66.44 421 VAL A CA 1
ATOM 3426 C C . VAL A 1 421 ? 78.879 22.312 -51.363 1.00 66.44 421 VAL A C 1
ATOM 3428 O O . VAL A 1 421 ? 79.418 22.092 -50.286 1.00 66.44 421 VAL A O 1
ATOM 3431 N N . SER A 1 422 ? 78.578 21.325 -52.210 1.00 63.88 422 SER A N 1
ATOM 3432 C CA . SER A 1 422 ? 78.842 19.911 -51.922 1.00 63.88 422 SER A CA 1
ATOM 3433 C C . SER A 1 422 ? 80.338 19.615 -51.769 1.00 63.88 422 SER A C 1
ATOM 3435 O O . SER A 1 422 ? 80.712 18.920 -50.827 1.00 63.88 422 SER A O 1
ATOM 3437 N N . MET A 1 423 ? 81.202 20.176 -52.627 1.00 66.88 423 MET A N 1
ATOM 3438 C CA . MET A 1 423 ? 82.659 20.074 -52.461 1.00 66.88 423 MET A CA 1
ATOM 3439 C C . MET A 1 423 ? 83.135 20.717 -51.158 1.00 66.88 423 MET A C 1
ATOM 3441 O O . MET A 1 423 ? 83.937 20.118 -50.449 1.00 66.88 423 MET A O 1
ATOM 3445 N N . PHE A 1 424 ? 82.626 21.906 -50.825 1.00 70.50 424 PHE A N 1
ATOM 3446 C CA . PHE A 1 424 ? 83.015 22.627 -49.615 1.00 70.50 424 PHE A CA 1
ATOM 3447 C C . PHE A 1 424 ? 82.617 21.871 -48.338 1.00 70.50 424 PHE A C 1
ATOM 3449 O O . PHE A 1 424 ? 83.422 21.738 -47.419 1.00 70.50 424 PHE A O 1
ATOM 3456 N N . VAL A 1 425 ? 81.411 21.292 -48.311 1.00 66.44 425 VAL A N 1
ATOM 3457 C CA . VAL A 1 425 ? 80.946 20.433 -47.210 1.00 66.44 425 VAL A CA 1
ATOM 3458 C C . VAL A 1 425 ? 81.809 19.175 -47.089 1.00 66.44 425 VAL A C 1
ATOM 3460 O O . VAL A 1 425 ? 82.173 18.800 -45.978 1.00 66.44 425 VAL A O 1
ATOM 3463 N N . ARG A 1 426 ? 82.199 18.551 -48.211 1.00 66.44 426 ARG A N 1
ATOM 3464 C CA . ARG A 1 426 ? 83.107 17.390 -48.207 1.00 66.44 426 ARG A CA 1
ATOM 3465 C C . ARG A 1 426 ? 84.473 17.742 -47.620 1.00 66.44 426 ARG A C 1
ATOM 3467 O O . ARG A 1 426 ? 84.947 17.019 -46.754 1.00 66.44 426 ARG A O 1
ATOM 3474 N N . TYR A 1 427 ? 85.048 18.871 -48.036 1.00 72.50 427 TYR A N 1
ATOM 3475 C CA . TYR A 1 427 ? 86.330 19.372 -47.536 1.00 72.50 427 TYR A CA 1
ATOM 3476 C C . TYR A 1 427 ? 86.294 19.663 -46.025 1.00 72.50 427 TYR A C 1
ATOM 3478 O O . TYR A 1 427 ? 87.211 19.285 -45.298 1.00 72.50 427 TYR A O 1
ATOM 3486 N N . LEU A 1 428 ? 85.212 20.275 -45.530 1.00 65.19 428 LEU A N 1
ATOM 3487 C CA . LEU A 1 428 ? 85.009 20.524 -44.098 1.00 65.19 428 LEU A CA 1
ATOM 3488 C C . LEU A 1 428 ? 84.865 19.230 -43.287 1.00 65.19 428 LEU A C 1
ATOM 3490 O O . LEU A 1 428 ? 85.495 19.109 -42.238 1.00 65.19 428 LEU A O 1
ATOM 3494 N N . LEU A 1 429 ? 84.093 18.254 -43.778 1.00 59.69 429 LEU A N 1
ATOM 3495 C CA . LEU A 1 429 ? 83.942 16.934 -43.148 1.00 59.69 429 LEU A CA 1
ATOM 3496 C C . LEU A 1 429 ? 85.267 16.165 -43.093 1.00 59.69 429 LEU A C 1
ATOM 3498 O O . LEU A 1 429 ? 85.579 15.550 -42.075 1.00 59.69 429 LEU A O 1
ATOM 3502 N N . GLU A 1 430 ? 86.071 16.233 -44.155 1.00 64.25 430 GLU A N 1
ATOM 3503 C CA . GLU A 1 430 ? 87.390 15.598 -44.205 1.00 64.25 430 GLU A CA 1
ATOM 3504 C C . GLU A 1 430 ? 88.368 16.235 -43.209 1.00 64.25 430 GLU A C 1
ATOM 3506 O O . GLU A 1 430 ? 89.101 15.524 -42.515 1.00 64.25 430 GLU A O 1
ATOM 3511 N N . ARG A 1 431 ? 88.336 17.570 -43.073 1.00 65.06 431 ARG A N 1
ATOM 3512 C CA . ARG A 1 431 ? 89.119 18.303 -42.065 1.00 65.06 431 ARG A CA 1
ATOM 3513 C C . ARG A 1 431 ? 88.668 17.991 -40.637 1.00 65.06 431 ARG A C 1
ATOM 3515 O O . ARG A 1 431 ? 89.526 17.754 -39.792 1.00 65.06 431 ARG A O 1
ATOM 3522 N N . TYR A 1 432 ? 87.361 17.925 -40.375 1.00 60.22 432 TYR A N 1
ATOM 3523 C CA . TYR A 1 432 ? 86.816 17.545 -39.064 1.00 60.22 432 TYR A CA 1
ATOM 3524 C C . TYR A 1 432 ? 87.178 16.100 -38.683 1.00 60.22 432 TYR A C 1
ATOM 3526 O O . TYR A 1 432 ? 87.611 15.852 -37.560 1.00 60.22 432 TYR A O 1
ATOM 3534 N N . CYS A 1 433 ? 87.089 15.152 -39.624 1.00 57.88 433 CYS A N 1
ATOM 3535 C CA . CYS A 1 433 ? 87.511 13.764 -39.399 1.00 57.88 433 CYS A CA 1
ATOM 3536 C C . CYS A 1 433 ? 89.022 13.635 -39.139 1.00 57.88 433 CYS A C 1
ATOM 3538 O O . CYS A 1 433 ? 89.432 12.817 -38.314 1.00 57.88 433 CYS A O 1
ATOM 3540 N N . LYS A 1 434 ? 89.863 14.432 -39.816 1.00 60.38 434 LYS A N 1
ATOM 3541 C CA . LYS A 1 434 ? 91.313 14.473 -39.549 1.00 60.38 434 LYS A CA 1
ATOM 3542 C C . LYS A 1 434 ? 91.641 15.119 -38.199 1.00 60.38 434 LYS A C 1
ATOM 3544 O O . LYS A 1 434 ? 92.495 14.595 -37.494 1.00 60.38 434 LYS A O 1
ATOM 3549 N N . ALA A 1 435 ? 90.942 16.189 -37.815 1.00 58.94 435 ALA A N 1
ATOM 3550 C CA . ALA A 1 435 ? 91.116 16.839 -36.515 1.00 58.94 435 ALA A CA 1
ATOM 3551 C C . ALA A 1 435 ? 90.700 15.926 -35.345 1.00 58.94 435 ALA A C 1
ATOM 3553 O O . ALA A 1 435 ? 91.430 15.829 -34.364 1.00 5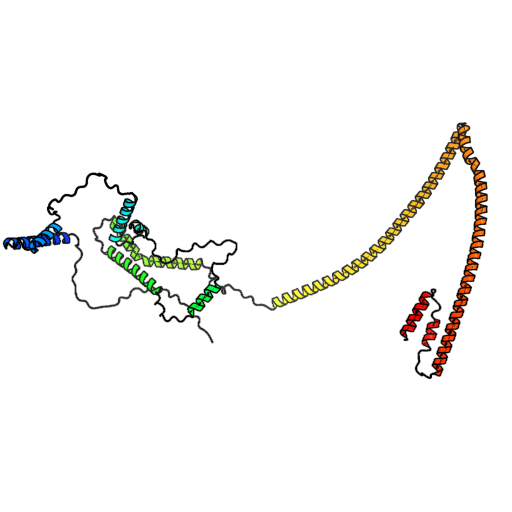8.94 435 ALA A O 1
ATOM 3554 N N . MET A 1 436 ? 89.596 15.176 -35.473 1.00 57.38 436 MET A N 1
ATOM 3555 C CA . MET A 1 436 ? 89.188 14.189 -34.457 1.00 57.38 436 MET A CA 1
ATOM 3556 C C . MET A 1 436 ? 90.195 13.041 -34.288 1.00 57.38 436 MET A C 1
ATOM 3558 O O . MET A 1 436 ? 90.374 12.557 -33.175 1.00 57.38 436 MET A O 1
ATOM 3562 N N . LYS A 1 437 ? 90.880 12.612 -35.359 1.00 56.84 437 LYS A N 1
ATOM 3563 C CA . LYS A 1 437 ? 91.915 11.563 -35.282 1.00 56.84 437 LYS A CA 1
ATOM 3564 C C . LYS A 1 437 ? 93.198 12.010 -34.571 1.00 56.84 437 LYS A C 1
ATOM 3566 O O . LYS A 1 437 ? 93.886 11.157 -34.025 1.00 56.84 437 LYS A O 1
ATOM 3571 N N . LEU A 1 438 ? 93.518 13.307 -34.563 1.00 55.78 438 LEU A N 1
ATOM 3572 C CA . LEU A 1 438 ? 94.721 13.844 -33.907 1.00 55.78 438 LEU A CA 1
ATOM 3573 C C . LEU A 1 438 ? 94.542 14.093 -32.398 1.00 55.78 438 LEU A C 1
ATOM 3575 O O . LEU A 1 438 ? 95.532 14.216 -31.688 1.00 55.78 438 LEU A O 1
ATOM 3579 N N . LEU A 1 439 ? 93.304 14.122 -31.897 1.00 54.25 439 LEU A N 1
ATOM 3580 C CA . LEU A 1 439 ? 92.982 14.363 -30.484 1.00 54.25 439 LEU A CA 1
ATOM 3581 C C . LEU A 1 439 ? 92.896 13.084 -29.624 1.00 54.25 439 LEU A C 1
ATOM 3583 O O . LEU A 1 439 ? 92.585 13.181 -28.444 1.00 54.25 439 LEU A O 1
ATOM 3587 N N . ASN A 1 440 ? 93.177 11.897 -30.181 1.00 54.06 440 ASN A N 1
ATOM 3588 C CA . ASN A 1 440 ? 93.228 10.608 -29.464 1.00 54.06 440 ASN A CA 1
ATOM 3589 C C . ASN A 1 440 ? 92.049 10.346 -28.491 1.00 54.06 440 ASN A C 1
ATOM 3591 O O . ASN A 1 440 ? 92.203 9.680 -27.471 1.00 54.06 440 ASN A O 1
ATOM 3595 N N . LEU A 1 441 ? 90.837 10.808 -28.831 1.00 48.47 441 LEU A N 1
ATOM 3596 C CA . LEU A 1 441 ? 89.605 10.328 -28.201 1.00 48.47 441 LEU A CA 1
ATOM 3597 C C . LEU A 1 441 ? 89.246 8.964 -28.806 1.00 48.47 441 LEU A C 1
ATOM 3599 O O . LEU A 1 441 ? 88.463 8.851 -29.751 1.00 48.47 441 LEU A O 1
ATOM 3603 N N . THR A 1 442 ? 89.849 7.901 -28.281 1.00 51.50 442 THR A N 1
ATOM 3604 C CA . THR A 1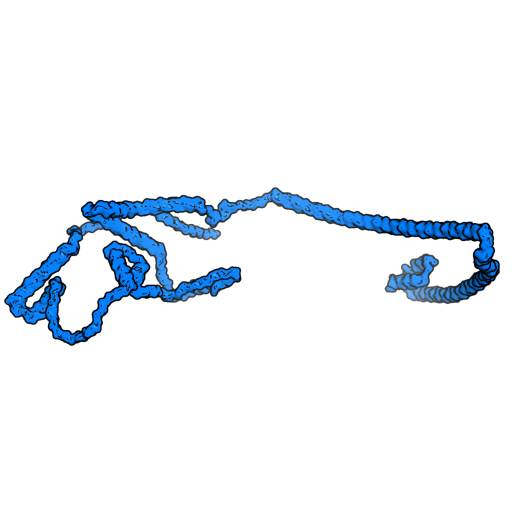 442 ? 89.563 6.511 -28.653 1.00 51.50 442 THR A CA 1
ATOM 3605 C C . THR A 1 442 ? 88.263 6.022 -28.017 1.00 51.50 442 THR A C 1
ATOM 3607 O O . THR A 1 442 ? 88.255 5.131 -27.178 1.00 51.50 442 THR A O 1
ATOM 3610 N N . ASN A 1 443 ? 87.124 6.561 -28.462 1.00 53.19 443 ASN A N 1
ATOM 3611 C CA . ASN A 1 443 ? 85.882 5.784 -28.490 1.00 53.19 443 ASN A CA 1
ATOM 3612 C C . ASN A 1 443 ? 84.846 6.395 -29.443 1.00 53.19 443 ASN A C 1
ATOM 3614 O O . ASN A 1 443 ? 83.916 7.087 -29.041 1.00 53.19 443 ASN A O 1
ATOM 3618 N N . TRP A 1 444 ? 84.988 6.118 -30.743 1.00 42.81 444 TRP A N 1
ATOM 3619 C CA . TRP A 1 444 ? 83.912 6.372 -31.702 1.00 42.81 444 TRP A CA 1
ATOM 3620 C C . TRP A 1 444 ? 83.789 5.239 -32.725 1.00 42.81 444 TRP A C 1
ATOM 3622 O O . TRP A 1 444 ? 84.125 5.358 -33.903 1.00 42.81 444 TRP A O 1
ATOM 3632 N N . LYS A 1 445 ? 83.243 4.105 -32.271 1.00 49.50 445 LYS A N 1
ATOM 3633 C CA . LYS A 1 445 ? 82.612 3.086 -33.129 1.00 49.50 445 LYS A CA 1
ATOM 3634 C C . LYS A 1 445 ? 81.278 3.635 -33.680 1.00 49.50 445 LYS A C 1
ATOM 3636 O O . LYS A 1 445 ? 80.213 3.119 -33.382 1.00 49.50 445 LYS A O 1
ATOM 3641 N N . CYS A 1 446 ? 81.321 4.712 -34.469 1.00 48.66 446 CYS A N 1
ATOM 3642 C CA . CYS A 1 446 ? 80.147 5.234 -35.190 1.00 48.66 446 CYS A CA 1
ATOM 3643 C C . CYS A 1 446 ? 80.486 5.816 -36.584 1.00 48.66 446 CYS A C 1
ATOM 3645 O O . CYS A 1 446 ? 79.685 6.511 -37.197 1.00 48.66 446 CYS A O 1
ATOM 3647 N N . GLY A 1 447 ? 81.674 5.524 -37.132 1.00 48.69 447 GLY A N 1
ATOM 3648 C CA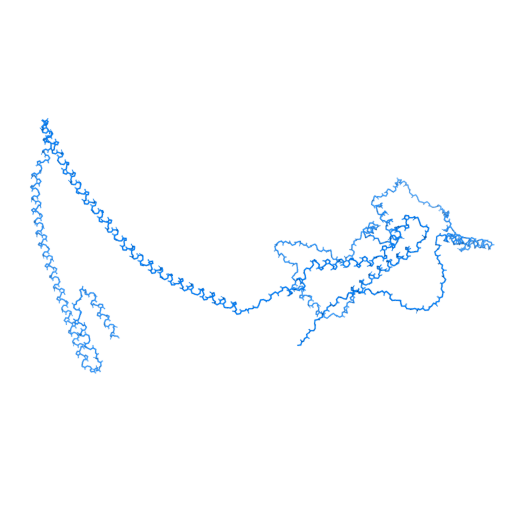 . GLY A 1 447 ? 82.099 6.043 -38.446 1.00 48.69 447 GLY A CA 1
ATOM 3649 C C . GLY A 1 447 ? 81.618 5.236 -39.663 1.00 48.69 447 GLY A C 1
ATOM 3650 O O . GLY A 1 447 ? 81.512 5.771 -40.768 1.00 48.69 447 GLY A O 1
ATOM 3651 N N . SER A 1 448 ? 81.293 3.952 -39.484 1.00 48.09 448 SER A N 1
ATOM 3652 C CA . SER A 1 448 ? 80.983 3.052 -40.610 1.00 48.09 448 SER A CA 1
ATOM 3653 C C . SER A 1 448 ? 79.495 3.000 -40.973 1.00 48.09 448 SER A C 1
ATOM 3655 O O . SER A 1 448 ? 79.158 2.670 -42.105 1.00 48.09 448 SER A O 1
ATOM 3657 N N . LYS A 1 449 ? 78.591 3.362 -40.051 1.00 48.31 449 LYS A N 1
ATOM 3658 C CA . LYS A 1 449 ? 77.138 3.344 -40.304 1.00 48.31 449 LYS A CA 1
ATOM 3659 C C . LYS A 1 449 ? 76.660 4.606 -41.041 1.00 48.31 449 LYS A C 1
ATOM 3661 O O . LYS A 1 449 ? 75.876 4.509 -41.978 1.00 48.31 449 LYS A O 1
ATOM 3666 N N . LEU A 1 450 ? 77.238 5.772 -40.730 1.00 45.72 450 LEU A N 1
ATOM 3667 C CA . LEU A 1 450 ? 76.876 7.056 -41.352 1.00 45.72 450 LEU A CA 1
ATOM 3668 C C . LEU A 1 450 ? 77.271 7.148 -42.844 1.00 45.72 450 LEU A C 1
ATOM 3670 O O . LEU A 1 450 ? 76.595 7.789 -43.649 1.00 45.72 450 LEU A O 1
ATOM 3674 N N . THR A 1 451 ? 78.363 6.484 -43.232 1.00 50.91 451 THR A N 1
ATOM 3675 C CA . THR A 1 451 ? 78.847 6.430 -44.624 1.00 50.91 451 THR A CA 1
ATOM 3676 C C . THR A 1 451 ? 78.065 5.439 -45.489 1.00 50.91 451 THR A C 1
ATOM 3678 O O . THR A 1 451 ? 77.969 5.633 -46.704 1.00 50.91 451 THR A O 1
ATOM 3681 N N . GLN A 1 452 ? 77.478 4.406 -44.878 1.00 49.47 452 GLN A N 1
ATOM 3682 C CA . GLN A 1 452 ? 76.614 3.441 -45.554 1.00 49.47 452 GLN A CA 1
ATOM 3683 C C . GLN A 1 452 ? 75.202 4.007 -45.759 1.00 49.47 452 GLN A C 1
ATOM 3685 O O . GLN A 1 452 ? 74.653 3.875 -46.853 1.00 49.47 452 GLN A O 1
ATOM 3690 N N . ASP A 1 453 ? 74.679 4.754 -44.781 1.00 47.78 453 ASP A N 1
ATOM 3691 C CA . ASP A 1 453 ? 73.371 5.397 -44.900 1.00 47.78 453 ASP A CA 1
ATOM 3692 C C . ASP A 1 453 ? 73.370 6.503 -45.968 1.00 47.78 453 ASP A C 1
ATOM 3694 O O . ASP A 1 453 ? 72.453 6.539 -46.782 1.00 47.78 453 ASP A O 1
ATOM 3698 N N . MET A 1 454 ? 74.427 7.320 -46.108 1.00 46.34 454 MET A N 1
ATOM 3699 C CA . MET A 1 454 ? 74.494 8.355 -47.162 1.00 46.34 454 MET A CA 1
ATOM 3700 C C . MET A 1 454 ? 74.533 7.823 -48.610 1.00 46.34 454 MET A C 1
ATOM 3702 O O . MET A 1 454 ? 74.186 8.571 -49.527 1.00 46.34 454 MET A O 1
ATOM 3706 N N . LYS A 1 455 ? 74.922 6.561 -48.855 1.00 48.12 455 LYS A N 1
ATOM 3707 C CA . LYS A 1 455 ? 74.942 5.976 -50.215 1.00 48.12 455 LYS A CA 1
ATOM 3708 C C . LYS A 1 455 ? 73.552 5.558 -50.719 1.00 48.12 455 LYS A C 1
ATOM 3710 O O . LYS A 1 455 ? 73.379 5.438 -51.928 1.00 48.12 455 LYS A O 1
ATOM 3715 N N . SER A 1 456 ? 72.561 5.405 -49.835 1.00 46.56 456 SER A N 1
ATOM 3716 C CA . SER A 1 456 ? 71.184 5.021 -50.199 1.00 46.56 456 SER A CA 1
ATOM 3717 C C . SER A 1 456 ? 70.271 6.219 -50.547 1.00 46.56 456 SER A C 1
ATOM 3719 O O . SER A 1 456 ? 69.221 6.065 -51.163 1.00 46.56 456 SER A O 1
ATOM 3721 N N . TYR A 1 457 ? 70.680 7.458 -50.240 1.00 48.56 457 TYR A N 1
ATOM 3722 C CA . TYR A 1 457 ? 69.835 8.664 -50.364 1.00 48.56 457 TYR A CA 1
ATOM 3723 C C . TYR A 1 457 ? 69.782 9.315 -51.762 1.00 48.56 457 TYR A C 1
ATOM 3725 O O . TYR A 1 457 ? 69.337 10.457 -51.897 1.00 48.56 457 TYR A O 1
ATOM 3733 N N . HIS A 1 458 ? 70.201 8.623 -52.825 1.00 43.50 458 HIS A N 1
ATOM 3734 C CA . HIS A 1 458 ? 70.249 9.203 -54.176 1.00 43.50 458 HIS A CA 1
ATOM 3735 C C . HIS A 1 458 ? 68.945 9.092 -54.994 1.00 43.50 458 HIS A C 1
ATOM 3737 O O . HIS A 1 458 ? 68.926 9.513 -56.151 1.00 43.50 458 HIS A O 1
ATOM 3743 N N . VAL A 1 459 ? 67.845 8.598 -54.408 1.00 46.12 459 VAL A N 1
ATOM 3744 C CA . VAL A 1 459 ? 66.576 8.359 -55.124 1.00 46.12 459 VAL A CA 1
ATOM 3745 C C . VAL A 1 459 ? 65.373 8.979 -54.398 1.00 46.12 459 VAL A C 1
ATOM 3747 O O . VAL A 1 459 ? 64.465 8.272 -53.999 1.00 46.12 459 VAL A O 1
ATOM 3750 N N . THR A 1 460 ? 65.326 10.303 -54.217 1.00 38.00 460 THR A N 1
ATOM 3751 C CA . THR A 1 460 ? 64.049 11.040 -54.057 1.00 38.00 460 THR A CA 1
ATOM 3752 C C . THR A 1 460 ? 64.196 12.497 -54.510 1.00 38.00 460 THR A C 1
ATOM 3754 O O . THR A 1 460 ? 65.121 13.218 -54.135 1.00 38.00 460 THR A O 1
ATOM 3757 N N . SER A 1 461 ? 63.283 12.942 -55.371 1.00 42.06 461 SER A N 1
ATOM 3758 C CA . SER A 1 461 ? 63.318 14.228 -56.072 1.00 42.06 461 SER A CA 1
ATOM 3759 C C . SER A 1 461 ? 62.619 15.352 -55.296 1.00 42.06 461 SER A C 1
ATOM 3761 O O . SER A 1 461 ? 61.585 15.852 -55.735 1.00 42.06 461 SER A O 1
ATOM 3763 N N . SER A 1 462 ? 63.171 15.779 -54.156 1.00 43.47 462 SER A N 1
ATOM 3764 C CA . SER A 1 462 ? 62.828 17.090 -53.577 1.00 43.47 462 SER A CA 1
ATOM 3765 C C . SER A 1 462 ? 63.904 17.597 -52.598 1.00 43.47 462 SER A C 1
ATOM 3767 O O . SER A 1 462 ? 64.161 16.942 -51.586 1.00 43.47 462 SER A O 1
ATOM 3769 N N . PRO A 1 463 ? 64.529 18.767 -52.848 1.00 49.78 463 PRO A N 1
ATOM 3770 C CA . PRO A 1 463 ? 65.618 19.296 -52.019 1.00 49.78 463 PRO A CA 1
ATOM 3771 C C . PRO A 1 463 ? 65.176 19.697 -50.600 1.00 49.78 463 PRO A C 1
ATOM 3773 O O . PRO A 1 463 ? 66.002 19.732 -49.694 1.00 49.78 463 PRO A O 1
ATOM 3776 N N . THR A 1 464 ? 63.885 19.958 -50.381 1.00 48.00 464 THR A N 1
ATOM 3777 C CA . THR A 1 464 ? 63.328 20.345 -49.072 1.00 48.00 464 THR A CA 1
ATOM 3778 C C . THR A 1 464 ? 63.278 19.174 -48.089 1.00 48.00 464 THR A C 1
ATOM 3780 O O . THR A 1 464 ? 63.466 19.355 -46.887 1.00 48.00 464 THR A O 1
ATOM 3783 N N . ILE A 1 465 ? 63.067 17.958 -48.602 1.00 53.78 465 ILE A N 1
ATOM 3784 C CA . ILE A 1 465 ? 62.964 16.737 -47.790 1.00 53.78 465 ILE A CA 1
ATOM 3785 C C . ILE A 1 465 ? 64.356 16.321 -47.291 1.00 53.78 465 ILE A C 1
ATOM 3787 O O . ILE A 1 465 ? 64.507 15.955 -46.129 1.00 53.78 465 ILE A O 1
ATOM 3791 N N . GLN A 1 466 ? 65.392 16.506 -48.117 1.00 51.31 466 GLN A N 1
ATOM 3792 C CA . GLN A 1 466 ? 66.780 16.156 -47.792 1.00 51.31 466 GLN A CA 1
ATOM 3793 C C . GLN A 1 466 ? 67.353 16.972 -46.620 1.00 51.31 466 GLN A C 1
ATOM 3795 O O . GLN A 1 466 ? 68.095 16.437 -45.795 1.00 51.31 466 GLN A O 1
ATOM 3800 N N . THR A 1 467 ? 66.988 18.254 -46.502 1.00 54.03 467 THR A N 1
ATOM 3801 C CA . THR A 1 467 ? 67.444 19.124 -45.402 1.00 54.03 467 THR A CA 1
ATOM 3802 C C . THR A 1 467 ? 66.782 18.808 -44.058 1.00 54.03 467 THR A C 1
ATOM 3804 O O . THR A 1 467 ? 67.406 18.984 -43.012 1.00 54.03 467 THR A O 1
ATOM 3807 N N . LEU A 1 468 ? 65.537 18.320 -44.072 1.00 50.62 468 LEU A N 1
ATOM 3808 C CA . LEU A 1 468 ? 64.785 17.947 -42.867 1.00 50.62 468 LEU A CA 1
ATOM 3809 C C . LEU A 1 468 ? 65.270 16.615 -42.281 1.00 50.62 468 LEU A C 1
ATOM 3811 O O . LEU A 1 468 ? 65.411 16.507 -41.063 1.00 50.62 468 LEU A O 1
ATOM 3815 N N . THR A 1 469 ? 65.611 15.644 -43.134 1.00 53.03 469 THR A N 1
ATOM 3816 C CA . THR A 1 469 ? 66.193 14.355 -42.721 1.00 53.03 469 THR A CA 1
ATOM 3817 C C . THR A 1 469 ? 67.612 14.495 -42.169 1.00 53.03 469 THR A C 1
ATOM 3819 O O . THR A 1 469 ? 67.952 13.864 -41.175 1.00 53.03 469 THR A O 1
ATOM 3822 N N . LEU A 1 470 ? 68.437 15.380 -42.740 1.00 48.06 470 LEU A N 1
ATOM 3823 C CA . LEU A 1 470 ? 69.780 15.657 -42.210 1.00 48.06 470 LEU A CA 1
ATOM 3824 C C . LEU A 1 470 ? 69.735 16.326 -40.828 1.00 48.06 470 LEU A C 1
ATOM 3826 O O . LEU A 1 470 ? 70.508 15.952 -39.950 1.00 48.06 470 LEU A O 1
ATOM 3830 N N . LYS A 1 471 ? 68.792 17.253 -40.601 1.00 50.88 471 LYS A N 1
ATOM 3831 C CA . LYS A 1 471 ? 68.559 17.847 -39.273 1.00 50.88 471 LYS A CA 1
ATOM 3832 C C . LYS A 1 471 ? 68.091 16.816 -38.242 1.00 50.88 471 LYS A C 1
ATOM 3834 O O . LYS A 1 471 ? 68.558 16.857 -37.112 1.00 50.88 471 LYS A O 1
ATOM 3839 N N . THR A 1 472 ? 67.211 15.887 -38.617 1.00 51.41 472 THR A N 1
ATOM 3840 C CA . THR A 1 472 ? 66.702 14.850 -37.697 1.00 51.41 472 THR A CA 1
ATOM 3841 C C . THR A 1 472 ? 67.734 13.773 -37.369 1.00 51.41 472 THR A C 1
ATOM 3843 O O . THR A 1 472 ? 67.728 13.261 -36.255 1.00 51.41 472 THR A O 1
ATOM 3846 N N . VAL A 1 473 ? 68.647 13.451 -38.290 1.00 52.78 473 VAL A N 1
ATOM 3847 C CA . VAL A 1 473 ? 69.763 12.528 -38.017 1.00 52.78 473 VAL A CA 1
ATOM 3848 C C . VAL A 1 473 ? 70.828 13.182 -37.125 1.00 52.78 473 VAL A C 1
ATOM 3850 O O . VAL A 1 473 ? 71.339 12.527 -36.224 1.00 52.78 473 VAL A O 1
ATOM 3853 N N . LEU A 1 474 ? 71.112 14.478 -37.307 1.00 48.19 474 LEU A N 1
ATOM 3854 C CA . LEU A 1 474 ? 72.033 15.235 -36.443 1.00 48.19 474 LEU A CA 1
ATOM 3855 C C . LEU A 1 474 ? 71.484 15.459 -35.023 1.00 48.19 474 LEU A C 1
ATOM 3857 O O . LEU A 1 474 ? 72.241 15.362 -34.067 1.00 48.19 474 LEU A O 1
ATOM 3861 N N . LEU A 1 475 ? 70.175 15.690 -34.873 1.00 50.66 475 LEU A N 1
ATOM 3862 C CA . LEU A 1 475 ? 69.505 15.840 -33.568 1.00 50.66 475 LEU A CA 1
ATOM 3863 C C . LEU A 1 475 ? 69.330 14.528 -32.788 1.00 50.66 475 LEU A C 1
ATOM 3865 O O . LEU A 1 475 ? 68.977 14.573 -31.620 1.00 50.66 475 LEU A O 1
ATOM 3869 N N . ARG A 1 476 ? 69.536 13.364 -33.418 1.00 43.78 476 ARG A N 1
ATOM 3870 C CA . ARG A 1 476 ? 69.523 12.057 -32.732 1.00 43.78 476 ARG A CA 1
ATOM 3871 C C . ARG A 1 476 ? 70.894 11.627 -32.205 1.00 43.78 476 ARG A C 1
ATOM 3873 O O . ARG A 1 476 ? 70.976 10.597 -31.545 1.00 43.78 476 ARG A O 1
ATOM 3880 N N . HIS A 1 477 ? 71.952 12.360 -32.543 1.00 45.53 477 HIS A N 1
ATOM 3881 C CA . HIS A 1 477 ? 73.335 12.027 -32.191 1.00 45.53 477 HIS A CA 1
ATOM 3882 C C . HIS A 1 477 ? 74.062 13.125 -31.394 1.00 45.53 477 HIS A C 1
ATOM 3884 O O . HIS A 1 477 ? 75.215 12.913 -31.015 1.00 45.53 477 HIS A O 1
ATOM 3890 N N . LEU A 1 478 ? 73.393 14.254 -31.140 1.00 44.53 478 LEU A N 1
ATOM 3891 C CA . LEU A 1 478 ? 73.659 15.176 -30.031 1.00 44.53 478 LEU A CA 1
ATOM 3892 C C . LEU A 1 478 ? 72.749 14.782 -28.870 1.00 44.53 478 LEU A C 1
ATOM 3894 O O . LEU A 1 478 ? 73.226 14.857 -27.720 1.00 44.53 478 LEU A O 1
#

Solvent-accessible surface area (backbone atoms only — not comparable to full-atom values): 29255 Å² total; per-residue (Å²): 138,87,79,85,82,85,77,82,77,80,81,77,83,74,85,71,79,88,77,87,82,78,89,79,88,88,82,91,79,81,88,83,80,91,69,78,76,70,49,54,58,53,51,51,51,54,49,49,52,52,51,51,52,53,48,51,55,37,53,76,69,69,45,73,85,41,73,65,51,55,52,51,52,55,50,47,35,68,74,69,73,54,81,80,90,74,82,90,77,90,76,88,80,82,87,77,96,65,80,86,76,78,48,74,66,59,51,50,25,49,52,28,36,54,51,47,50,55,30,55,79,67,76,43,87,73,55,68,68,49,55,51,51,37,37,92,59,76,78,67,75,88,56,92,60,77,77,84,77,80,73,80,72,89,57,99,78,73,75,74,65,99,60,60,64,69,58,54,51,51,52,51,57,55,55,74,67,54,90,65,96,63,79,78,76,85,73,82,59,67,65,61,53,53,51,52,52,51,52,53,52,52,51,51,52,51,51,51,49,53,55,58,70,67,55,72,86,90,48,62,69,74,59,44,52,52,49,50,51,52,47,53,50,65,72,41,46,66,60,53,52,49,56,52,50,52,53,51,55,50,50,46,67,75,69,52,74,61,56,82,83,38,65,65,82,78,57,79,81,82,76,92,47,72,69,57,55,52,51,50,53,51,49,52,53,48,53,53,52,50,52,51,49,52,52,53,46,54,52,50,52,50,51,50,48,54,54,47,50,55,50,49,53,54,49,50,55,51,51,50,50,51,50,52,51,52,51,52,52,50,52,54,49,50,53,53,50,50,52,52,49,51,54,50,49,50,52,48,50,51,49,53,51,51,51,42,62,73,65,71,46,67,68,66,56,48,61,69,43,61,74,50,64,50,52,62,56,48,52,53,50,50,52,51,50,52,52,51,48,53,50,51,50,53,51,49,49,51,53,50,51,51,52,49,52,53,49,51,54,53,50,52,56,52,49,55,52,51,51,52,51,52,50,50,51,50,53,50,50,53,48,52,56,52,54,53,64,73,66,71,70,88,79,71,98,64,69,71,61,61,62,55,55,64,70,69,69,84,82,72,97,50,77,72,58,56,58,53,52,53,51,55,57,54,66,72,76,110

Foldseek 3Di:
DDDDDDDPDPDDPDDDDDDDDDDDDDDDDDDDDDDPPPVVVVVLVVVLVVLVVVLVVCVVVVVCVDVVNVVSVVVNCVSVVPDDPDDDDDDDDDDDPDDPDQDPLNVQLVVLLVVQVVCVVVVHDRDPVSVCSVDPPPCPPPPPDPDPPDDPPDDPPCPDDPDDVVVVVVVVVVVVPDDDPDDDPDDDDVVVVVVVVVVVVVVVLVVLLVVLVPDDPPDPPVVVVVSVVSNVVSVCVVVVVVVVVVVVVVVCVVPDDCCVVCVPVPDDDDDDDVVVVVVVVVVVVVVVVVVVVVVVVVVVVVVVVVVVVVVVVVVVVVVVVVVVVVVVVVVVVVVVVVVVVVVVVVVVVVVVLVVVVVVVVPPVNVVVVVVCVCVVVVVVVVVVVVVVVVVVVVVVVVVVVVVVVVVVVVVVVVVVVVVVVVVVVVVVVVVVVVVVVVVPPPDDPPPPPVVVVVVPPPDDPDPVVVVVVVVVVVVVVD

Secondary structure (DSSP, 8-state):
-PPPP----------PPPPPPP-------------TTTHHHHHHHHHHHHHHHHHHHHHHTT-TTSHHHHHHHHHHHHHHTPPP-PPP---------------HHHHHHHHHHHHHHHHHHTTPPPPHHHHHHHSSS-------SPP-PPPPP--TTT---SS-HHHHHHHHHHHHT---SSPPPPPP-HHHHHHHHHHHHHHHHHHHHHHHHT--S---HHHHHHHHHHHHHHHTHHHHHHHHHHHHHHHHHHH--TTTT-TTTT---PPP-HHHHHHHHHHHHHHHHHHHHHHHHHHHHHHHHHHHHHHHHHHHHHHHHHHHHHHHHHHHHHHHHHHHHHHHHHHHHHHHHHHHHHTT-HHHHHHHHHHHHHHHHHHHHHHHHHHHHHHHHHHHHHHHHHHHHHHHHHHHHHHHHHHHHHHHHHHHHHHHHHHHHHTT----TTHHHHHHHHHHTTS---HHHHHHHHHHHHTTT-

InterPro domains:
  IPR014012 Helicase/SANT-associated domain [PF07529] (289-358)
  IPR014012 Helicase/SANT-associated domain [PS51204] (287-359)
  IPR014012 Helicase/SANT-associated domain [SM00573] (287-359)
  IPR014978 Glutamine-Leucine-Glutamine, QLQ [PF08880] (103-130)
  IPR014978 Glutamine-Leucine-Glutamine, QLQ [PS51666] (101-136)
  IPR014978 Glutamine-Leucine-Glutamine, QLQ [SM00951] (100-136)

Sequence (478 aa):
MSRPAAAAAFEQFTAQPPQMAGEFVAAPQQQQTIQSDAMAAQDQELTIAKLENSMATMEEQQLTSDPRYQKMLQLKSKLTGTPPLETVQQASPSVNQQTPTITPAQLNQLRAQVSVYKLLARNEPVPPALAAEAVFIKNKPTSLLPEPYEFPGEGDNGEKLPYDLMKVLNIHQQRCARPTSLPTPVGIDPASLLKEREYRIQNRVGLRIRELSNLPADLPPNLRIKAEIELRALRLVNLQAQVRSEILGALRRDTTLETALNPYAYRRTKRQSLREARVTEKLEKQQKMEQERKRRQKHTDLMQAIIQHGREFKEYHRNNLLKTQKVKKAVLTYHQNNERERKKDEIKNERLRMQKLMQEDEEGYRALLDEKKDQRLVYLLQQTDEYVESLCSLVRQHQNVEKKRKKKRKNCRKWKKVKHVSMFVRYLLERYCKAMKLLNLTNWKCGSKLTQDMKSYHVTSSPTIQTLTLKTVLLRHL

Radius of gyration: 75.17 Å; Cα contacts (8 Å, |Δi|>4): 68; chains: 1; bounding box: 157×78×204 Å

Mean predicted aligned error: 23.32 Å